Protein AF-A0A9J6DRC3-F1 (afdb_monomer_lite)

Radius of gyration: 36.83 Å; chains: 1; bounding box: 111×87×73 Å

Structure (mmCIF, N/CA/C/O backbone):
data_AF-A0A9J6DRC3-F1
#
_entry.id   AF-A0A9J6DRC3-F1
#
loop_
_atom_site.group_PDB
_atom_site.id
_atom_site.type_symbol
_atom_site.label_atom_id
_atom_site.label_alt_id
_atom_site.label_comp_id
_atom_site.label_asym_id
_atom_site.label_entity_id
_atom_site.label_seq_id
_atom_site.pdbx_PDB_ins_code
_atom_site.Cartn_x
_atom_site.Cartn_y
_atom_site.Cartn_z
_atom_site.occupancy
_atom_site.B_iso_or_equiv
_atom_site.auth_seq_id
_atom_site.auth_comp_id
_atom_site.auth_asym_id
_atom_site.auth_atom_id
_atom_site.pdbx_PDB_model_num
ATOM 1 N N . MET A 1 1 ? -12.972 3.815 -4.374 1.00 32.22 1 MET A N 1
ATOM 2 C CA . MET A 1 1 ? -11.839 3.751 -3.435 1.00 32.22 1 MET A CA 1
ATOM 3 C C . MET A 1 1 ? -10.866 4.876 -3.789 1.00 32.22 1 MET A C 1
ATOM 5 O O . MET A 1 1 ? -9.821 4.653 -4.382 1.00 32.22 1 MET A O 1
ATOM 9 N N . GLU A 1 2 ? -11.286 6.106 -3.485 1.00 28.36 2 GLU A N 1
ATOM 10 C CA . GLU A 1 2 ? -10.450 7.322 -3.415 1.00 28.36 2 GLU A CA 1
ATOM 11 C C . GLU A 1 2 ? -10.061 7.577 -1.934 1.00 28.36 2 GLU A C 1
ATOM 13 O O . GLU A 1 2 ? -9.779 8.694 -1.511 1.00 28.36 2 GLU A O 1
ATOM 18 N N . ASP A 1 3 ? -10.054 6.519 -1.112 1.00 40.91 3 ASP A N 1
ATOM 19 C CA . ASP A 1 3 ? -10.112 6.582 0.358 1.00 40.91 3 ASP A CA 1
ATOM 20 C C . ASP A 1 3 ? -8.769 6.841 1.061 1.00 40.91 3 ASP A C 1
ATOM 22 O O . ASP A 1 3 ? -8.687 6.819 2.288 1.00 40.91 3 ASP A O 1
ATOM 26 N N . TYR A 1 4 ? -7.703 7.165 0.326 1.00 40.09 4 TYR A N 1
ATOM 27 C CA . TYR A 1 4 ? -6.437 7.582 0.946 1.00 40.09 4 TYR A CA 1
ATOM 28 C C . TYR A 1 4 ? -6.527 8.984 1.577 1.00 40.09 4 TYR A C 1
ATOM 30 O O . TYR A 1 4 ? -5.782 9.291 2.510 1.00 40.09 4 TYR A O 1
ATOM 38 N N . GLY A 1 5 ? -7.472 9.824 1.130 1.00 38.41 5 GLY A N 1
ATOM 39 C CA . GLY A 1 5 ? -7.753 11.125 1.752 1.00 38.41 5 GLY A CA 1
ATOM 40 C C . GLY A 1 5 ? -8.412 11.009 3.132 1.00 38.41 5 GLY A C 1
ATOM 41 O O . GLY A 1 5 ? -8.177 11.842 4.004 1.00 38.41 5 GLY A O 1
ATOM 42 N N . LEU A 1 6 ? -9.171 9.937 3.357 1.00 42.66 6 LEU A N 1
ATOM 43 C CA . LEU A 1 6 ? -9.999 9.713 4.543 1.00 42.66 6 LEU A CA 1
ATOM 44 C C . LEU A 1 6 ? -9.154 9.417 5.788 1.00 42.66 6 LEU A C 1
ATOM 46 O O . LEU A 1 6 ? -9.340 10.014 6.846 1.00 42.66 6 LEU A O 1
ATOM 50 N N . LEU A 1 7 ? -8.145 8.563 5.624 1.00 42.47 7 LEU A N 1
ATOM 51 C CA . LEU A 1 7 ? -7.163 8.253 6.663 1.00 42.47 7 LEU A CA 1
ATOM 52 C C . LEU A 1 7 ? -6.177 9.394 6.910 1.00 42.47 7 LEU A C 1
ATOM 54 O O . LEU A 1 7 ? -5.812 9.647 8.054 1.00 42.47 7 LEU A O 1
ATOM 58 N N . SER A 1 8 ? -5.808 10.150 5.874 1.00 39.66 8 SER A N 1
ATOM 59 C CA . SER A 1 8 ? -5.044 11.386 6.067 1.00 39.66 8 SER A CA 1
ATOM 60 C C . SER A 1 8 ? -5.816 12.413 6.899 1.00 39.66 8 SER A C 1
ATOM 62 O O . SER A 1 8 ? -5.217 13.108 7.717 1.00 39.66 8 SER A O 1
ATOM 64 N N . LEU A 1 9 ? -7.134 12.513 6.702 1.00 41.97 9 LEU A N 1
ATOM 65 C CA . LEU A 1 9 ? -8.004 13.403 7.469 1.00 41.97 9 LEU A CA 1
ATOM 66 C C . LEU A 1 9 ? -8.149 12.927 8.926 1.00 41.97 9 LEU A C 1
ATOM 68 O O . LEU A 1 9 ? -8.035 13.738 9.845 1.00 41.97 9 LEU A O 1
ATOM 72 N N . LEU A 1 10 ? -8.323 11.613 9.133 1.00 43.09 10 LEU A N 1
ATOM 73 C CA . LEU A 1 10 ? -8.353 10.962 10.451 1.00 43.09 10 LEU A CA 1
ATOM 74 C C . LEU A 1 10 ? -7.071 11.235 11.250 1.00 43.09 10 LEU A C 1
ATOM 76 O O . LEU A 1 10 ? -7.134 11.701 12.387 1.00 43.09 10 LEU A O 1
ATOM 80 N N . LEU A 1 11 ? -5.905 11.013 10.635 1.00 42.47 11 LEU A N 1
ATOM 81 C CA . LEU A 1 11 ? -4.599 11.240 11.263 1.00 42.47 11 LEU A CA 1
ATOM 82 C C . LEU A 1 11 ? -4.333 12.737 11.499 1.00 42.47 11 LEU A C 1
ATOM 84 O O . LEU A 1 11 ? -3.750 13.105 12.517 1.00 42.47 11 LEU A O 1
ATOM 88 N N . SER A 1 12 ? -4.801 13.615 10.602 1.00 42.34 12 SER A N 1
ATOM 89 C CA . SER A 1 12 ? -4.674 15.070 10.757 1.00 42.34 12 SER A CA 1
ATOM 90 C C . SER A 1 12 ? -5.508 15.622 11.915 1.00 42.34 12 SER A C 1
ATOM 92 O O . SER A 1 12 ? -5.071 16.575 12.557 1.00 42.34 12 SER A O 1
ATOM 94 N N . ARG A 1 13 ? -6.700 15.071 12.178 1.00 43.16 13 ARG A N 1
ATOM 95 C CA . ARG A 1 13 ? -7.574 15.526 13.275 1.00 43.16 13 ARG A CA 1
ATOM 96 C C . ARG A 1 13 ? -7.204 14.928 14.637 1.00 43.16 13 ARG A C 1
ATOM 98 O O . ARG A 1 13 ? -7.572 15.506 15.654 1.00 43.16 13 ARG A O 1
ATOM 105 N N . ALA A 1 14 ? -6.459 13.821 14.665 1.00 42.16 14 ALA A N 1
ATOM 106 C CA . ALA A 1 14 ? -5.996 13.163 15.891 1.00 42.16 14 ALA A CA 1
ATOM 107 C C . ALA A 1 14 ? -4.676 13.732 16.463 1.00 42.16 14 ALA A C 1
ATOM 109 O O . ALA A 1 14 ? -4.244 13.327 17.540 1.00 42.16 14 ALA A O 1
ATOM 110 N N . SER A 1 15 ? -4.008 14.661 15.770 1.00 36.84 15 SER A N 1
ATOM 111 C CA . SER A 1 15 ? -2.703 15.180 16.198 1.00 36.84 15 SER A CA 1
ATOM 112 C C . SER A 1 15 ? -2.830 16.336 17.201 1.00 36.84 15 SER A C 1
ATOM 114 O O . SER A 1 15 ? -3.249 17.434 16.839 1.00 36.84 15 SER A O 1
ATOM 116 N N . CYS A 1 16 ? -2.376 16.130 18.443 1.00 35.88 16 CYS A N 1
ATOM 117 C CA . CYS A 1 16 ? -2.022 17.214 19.369 1.00 35.88 16 CYS A CA 1
ATOM 118 C C . CYS A 1 16 ? -0.518 17.535 19.298 1.00 35.88 16 CYS A C 1
ATOM 120 O O . CYS A 1 16 ? 0.312 16.639 19.155 1.00 35.88 16 CYS A O 1
ATOM 122 N N . GLU A 1 17 ? -0.192 18.827 19.408 1.00 44.94 17 GLU A N 1
ATOM 123 C CA . GLU A 1 17 ? 1.153 19.407 19.316 1.00 44.94 17 GLU A CA 1
ATOM 124 C C . GLU A 1 17 ? 2.189 18.682 20.190 1.00 44.94 17 GLU A C 1
ATOM 126 O O . GLU A 1 17 ? 2.075 18.600 21.413 1.00 44.94 17 GLU A O 1
ATOM 131 N N . GLY A 1 18 ? 3.248 18.183 19.554 1.00 32.38 18 GLY A N 1
ATOM 132 C CA . GLY A 1 18 ? 4.393 17.606 20.243 1.00 32.38 18 GLY A CA 1
ATOM 133 C C . GLY A 1 18 ? 5.417 17.043 19.267 1.00 32.38 18 GLY A C 1
ATOM 134 O O . GLY A 1 18 ? 5.083 16.342 18.321 1.00 32.38 18 GLY A O 1
ATOM 135 N N . SER A 1 19 ? 6.687 17.343 19.511 1.00 39.22 19 SER A N 1
ATOM 136 C CA . SER A 1 19 ? 7.871 16.996 18.715 1.00 39.22 19 SER A CA 1
ATOM 137 C C . SER A 1 19 ? 8.258 15.503 18.736 1.00 39.22 19 SER A C 1
ATOM 139 O O . SER A 1 19 ? 9.439 15.166 18.815 1.00 39.22 19 SER A O 1
ATOM 141 N N . GLN A 1 20 ? 7.287 14.589 18.663 1.00 39.44 20 GLN A N 1
ATOM 142 C CA . GLN A 1 20 ? 7.519 13.148 18.524 1.00 39.44 20 GLN A CA 1
ATOM 143 C C . GLN A 1 20 ? 6.659 12.574 17.395 1.00 39.44 20 GLN A C 1
ATOM 145 O O . GLN A 1 20 ? 5.460 12.807 17.342 1.00 39.44 20 GLN A O 1
ATOM 150 N N . GLN A 1 21 ? 7.287 11.791 16.513 1.00 54.34 21 GLN A N 1
ATOM 151 C CA . GLN A 1 21 ? 6.720 11.187 15.294 1.00 54.34 21 GLN A CA 1
ATOM 152 C C . GLN A 1 21 ? 5.592 10.154 15.524 1.00 54.34 21 GLN A C 1
ATOM 154 O O . GLN A 1 21 ? 5.174 9.501 14.572 1.00 54.34 21 GLN A O 1
ATOM 159 N N . TYR A 1 22 ? 5.100 9.992 16.756 1.00 54.31 22 TYR A N 1
ATOM 160 C CA . TYR A 1 22 ? 4.057 9.030 17.114 1.00 54.31 22 TYR A CA 1
ATOM 161 C C . TYR A 1 22 ? 2.815 9.765 17.608 1.00 54.31 22 TYR A C 1
ATOM 163 O O . TYR A 1 22 ? 2.914 10.651 18.459 1.00 54.31 22 TYR A O 1
ATOM 171 N N . ILE A 1 23 ? 1.647 9.371 17.098 1.00 64.62 23 ILE A N 1
ATOM 172 C CA . ILE A 1 23 ? 0.361 9.899 17.559 1.00 64.62 23 ILE A CA 1
ATOM 173 C C . ILE A 1 23 ? 0.183 9.483 19.019 1.00 64.62 23 ILE A C 1
ATOM 175 O O . ILE A 1 23 ? 0.231 8.299 19.356 1.00 64.62 23 ILE A O 1
ATOM 179 N N . ARG A 1 24 ? 0.037 10.471 19.902 1.00 71.56 24 ARG A N 1
ATOM 180 C CA . ARG A 1 24 ? -0.178 10.238 21.331 1.00 71.56 24 ARG A CA 1
ATOM 181 C C . ARG A 1 24 ? -1.648 9.956 21.599 1.00 71.56 24 ARG A C 1
ATOM 183 O O . ARG A 1 24 ? -2.509 10.533 20.945 1.00 71.56 24 ARG A O 1
ATOM 190 N N . ARG A 1 25 ? -1.897 9.125 22.613 1.00 77.56 25 ARG A N 1
ATOM 191 C CA . ARG A 1 25 ? -3.242 8.879 23.136 1.00 77.56 25 ARG A CA 1
ATOM 192 C C . ARG A 1 25 ? -3.882 10.191 23.580 1.00 77.56 25 ARG A C 1
ATOM 194 O O . ARG A 1 25 ? -3.234 10.997 24.255 1.00 77.56 25 ARG A O 1
ATOM 201 N N . ALA A 1 26 ? -5.141 10.375 23.220 1.00 78.44 26 ALA A N 1
ATOM 202 C CA . ALA A 1 26 ? -5.964 11.462 23.706 1.00 78.44 26 ALA A CA 1
ATOM 203 C C . ALA A 1 26 ? -6.391 11.226 25.163 1.00 78.44 26 ALA A C 1
ATOM 205 O O . ALA A 1 26 ? -6.478 10.095 25.648 1.00 78.44 26 ALA A O 1
ATOM 206 N N . ASP A 1 27 ? -6.655 12.328 25.860 1.00 81.38 27 ASP A N 1
ATOM 207 C CA . ASP A 1 27 ? -7.186 12.300 27.218 1.00 81.38 27 ASP A CA 1
ATOM 208 C C . ASP A 1 27 ? -8.624 11.752 27.241 1.00 81.38 27 ASP A C 1
ATOM 210 O O . ASP A 1 27 ? -9.445 12.099 26.389 1.00 81.38 27 ASP A O 1
ATOM 214 N N . SER A 1 28 ? -8.926 10.886 28.212 1.00 80.19 28 SER A N 1
ATOM 215 C CA . SER A 1 28 ? -10.197 10.153 28.251 1.00 80.19 28 SER A CA 1
ATOM 216 C C . SER A 1 28 ? -11.396 11.058 28.530 1.00 80.19 28 SER A C 1
ATOM 218 O O . SER A 1 28 ? -12.474 10.805 27.989 1.00 80.19 28 SER A O 1
ATOM 220 N N . ASP A 1 29 ? -11.226 12.098 29.347 1.00 80.12 29 ASP A N 1
ATOM 221 C CA . ASP A 1 29 ? -12.308 13.026 29.683 1.00 80.12 29 ASP A CA 1
ATOM 222 C C . ASP A 1 29 ? -12.607 13.923 28.481 1.00 80.12 29 ASP A C 1
ATOM 224 O O . ASP A 1 29 ? -13.757 14.071 28.068 1.00 80.12 29 ASP A O 1
ATOM 228 N N . ARG A 1 30 ? -11.558 14.398 27.805 1.00 82.00 30 ARG A N 1
ATOM 229 C CA . ARG A 1 30 ? -11.707 15.137 26.547 1.00 82.00 30 ARG A CA 1
ATOM 230 C C . ARG A 1 30 ? -12.338 14.295 25.433 1.00 82.00 30 ARG A C 1
ATOM 232 O O . ARG A 1 30 ? -13.146 14.810 24.661 1.00 82.00 30 ARG A O 1
ATOM 239 N N . LEU A 1 31 ? -11.999 13.007 25.331 1.00 81.12 31 LEU A N 1
ATOM 240 C CA . LEU A 1 31 ? -12.654 12.095 24.385 1.00 81.12 31 LEU A CA 1
ATOM 241 C C . LEU A 1 31 ? -14.144 11.947 24.691 1.00 81.12 31 LEU A C 1
ATOM 243 O O . LEU A 1 31 ? -14.938 11.867 23.756 1.00 81.12 31 LEU A O 1
ATOM 247 N N . ARG A 1 32 ? -14.527 11.925 25.973 1.00 84.81 32 ARG A N 1
ATOM 248 C CA . ARG A 1 32 ? -15.932 11.852 26.392 1.00 84.81 32 ARG A CA 1
ATOM 249 C C . ARG A 1 32 ? -16.700 13.093 25.964 1.00 84.81 32 ARG A C 1
ATOM 251 O O . ARG A 1 32 ? -17.743 12.956 25.338 1.00 84.81 32 ARG A O 1
ATOM 258 N N . GLU A 1 33 ? -16.154 14.279 26.221 1.00 84.56 33 GLU A N 1
ATOM 259 C CA . GLU A 1 33 ? -16.762 15.547 25.799 1.00 84.56 33 GLU A CA 1
ATOM 260 C C . GLU A 1 33 ? -16.974 15.605 24.282 1.00 84.56 33 GLU A C 1
ATOM 262 O O . GLU A 1 33 ? -18.029 16.020 23.798 1.00 84.56 33 GLU A O 1
ATOM 267 N N . VAL A 1 34 ? -15.970 15.166 23.515 1.00 87.44 34 VAL A N 1
ATOM 268 C CA . VAL A 1 34 ? -16.070 15.079 22.055 1.00 87.44 34 VAL A CA 1
ATOM 269 C C . VAL A 1 34 ? -17.128 14.060 21.653 1.00 87.44 34 VAL A C 1
ATOM 271 O O . VAL A 1 34 ? -17.921 14.347 20.763 1.00 87.44 34 VAL A O 1
ATOM 274 N N . PHE A 1 35 ? -17.169 12.898 22.302 1.00 87.31 35 PHE A N 1
ATOM 275 C CA . PHE A 1 35 ? -18.143 11.862 21.995 1.00 87.31 35 PHE A CA 1
ATOM 276 C C . PHE A 1 35 ? -19.580 12.349 22.228 1.00 87.31 35 PHE A C 1
ATOM 278 O O . PHE A 1 35 ? -20.412 12.292 21.324 1.00 87.31 35 PHE A O 1
ATOM 285 N N . ASP A 1 36 ? -19.855 12.916 23.400 1.00 90.12 36 ASP A N 1
ATOM 286 C CA . ASP A 1 36 ? -21.189 13.396 23.770 1.00 90.12 36 ASP A CA 1
ATOM 287 C C . ASP A 1 36 ? -21.670 14.553 22.880 1.00 90.12 36 ASP A C 1
ATOM 289 O O . ASP A 1 36 ? -22.872 14.746 22.712 1.00 90.12 36 ASP A O 1
ATOM 293 N N . LYS A 1 37 ? -20.753 15.297 22.248 1.00 90.88 37 LYS A N 1
ATOM 294 C CA . LYS A 1 37 ? -21.104 16.349 21.283 1.00 90.88 37 LYS A CA 1
ATOM 295 C C . LYS A 1 37 ? -21.749 15.806 20.002 1.00 90.88 37 LYS A C 1
ATOM 297 O O . LYS A 1 37 ? -22.569 16.509 19.412 1.00 90.88 37 LYS A O 1
ATOM 302 N N . TYR A 1 38 ? -21.349 14.621 19.538 1.00 90.06 38 TYR A N 1
ATOM 303 C CA . TYR A 1 38 ? -21.860 14.045 18.284 1.00 90.06 38 TYR A CA 1
ATOM 304 C C . TYR A 1 38 ? -22.815 12.868 18.506 1.00 90.06 38 TYR A C 1
ATOM 306 O O . TYR A 1 38 ? -23.551 12.523 17.588 1.00 90.06 38 TYR A O 1
ATOM 314 N N . ALA A 1 39 ? -22.842 12.262 19.694 1.00 93.12 39 ALA A N 1
ATOM 315 C CA . ALA A 1 39 ? -23.778 11.191 20.017 1.00 93.12 39 ALA A CA 1
ATOM 316 C C . ALA A 1 39 ? -25.231 11.693 19.970 1.00 93.12 39 ALA A C 1
ATOM 318 O O . ALA A 1 39 ? -25.645 12.513 20.788 1.00 93.12 39 ALA A O 1
ATOM 319 N N . SER A 1 40 ? -26.009 11.204 19.000 1.00 93.56 40 SER A N 1
ATOM 320 C CA . SER A 1 40 ? -27.401 11.631 18.799 1.00 93.56 40 SER A CA 1
ATOM 321 C C . SER A 1 40 ? -28.433 10.686 19.420 1.00 93.56 40 SER A C 1
ATOM 323 O O . SER A 1 40 ? -29.591 11.070 19.597 1.00 93.56 40 SER A O 1
ATOM 325 N N . VAL A 1 41 ? -28.036 9.454 19.752 1.00 94.31 41 VAL A N 1
ATOM 326 C CA . VAL A 1 41 ? -28.939 8.403 20.233 1.00 94.31 41 VAL A CA 1
ATOM 327 C C . VAL A 1 41 ? -28.695 8.151 21.711 1.00 94.31 41 VAL A C 1
ATOM 329 O O . VAL A 1 41 ? -27.558 8.007 22.146 1.00 94.31 41 VAL A O 1
ATOM 332 N N . GLN A 1 42 ? -29.773 8.032 22.485 1.00 92.62 42 GLN A N 1
ATOM 333 C CA . GLN A 1 42 ? -29.708 7.635 23.887 1.00 92.62 42 GLN A CA 1
ATOM 334 C C . GLN A 1 42 ? -30.463 6.320 24.086 1.00 92.62 42 GLN A C 1
ATOM 336 O O . GLN A 1 42 ? -31.631 6.204 23.713 1.00 92.62 42 GLN A O 1
ATOM 341 N N . LYS A 1 43 ? -29.794 5.327 24.673 1.00 90.25 43 LYS A N 1
ATOM 342 C CA . LYS A 1 43 ? -30.345 3.993 24.940 1.00 90.25 43 LYS A CA 1
ATOM 343 C C . LYS A 1 43 ? -29.885 3.537 26.321 1.00 90.25 43 LYS A C 1
ATOM 345 O O . LYS A 1 43 ? -28.717 3.684 26.661 1.00 90.25 43 LYS A O 1
ATOM 350 N N . ASP A 1 44 ? -30.816 3.062 27.144 1.00 86.25 44 ASP A N 1
ATOM 351 C CA . ASP A 1 44 ? -30.541 2.568 28.505 1.00 86.25 44 ASP A CA 1
ATOM 352 C C . ASP A 1 44 ? -29.732 3.548 29.385 1.00 86.25 44 ASP A C 1
ATOM 354 O O . ASP A 1 44 ? -28.887 3.160 30.189 1.00 86.25 44 ASP A O 1
ATOM 358 N N . GLY A 1 45 ? -29.975 4.854 29.216 1.00 85.50 45 GLY A N 1
ATOM 359 C CA . GLY A 1 45 ? -29.283 5.921 29.950 1.00 85.50 45 GLY A CA 1
ATOM 360 C C . GLY A 1 45 ? -27.869 6.246 29.454 1.00 85.50 45 GLY A C 1
ATOM 361 O O . GLY A 1 45 ? -27.233 7.134 30.015 1.00 85.50 45 GLY A O 1
ATOM 362 N N . SER A 1 46 ? -27.391 5.580 28.400 1.00 90.94 46 SER A N 1
ATOM 363 C CA . SER A 1 46 ? -26.086 5.822 27.778 1.00 90.94 46 SER A CA 1
ATOM 364 C C . SER A 1 46 ? -26.231 6.471 26.399 1.00 90.94 46 SER A C 1
ATOM 366 O O . SER A 1 46 ? -27.189 6.201 25.671 1.00 90.94 46 SER A O 1
ATOM 368 N N . ASN A 1 47 ? -25.278 7.335 26.047 1.00 93.12 47 ASN A N 1
ATOM 369 C CA . ASN A 1 47 ? -25.209 7.987 24.740 1.00 93.12 47 ASN A CA 1
ATOM 370 C C . ASN A 1 47 ? -24.484 7.090 23.728 1.00 93.12 47 ASN A C 1
ATOM 372 O O . ASN A 1 47 ? -23.483 6.450 24.056 1.00 93.12 47 ASN A O 1
ATOM 376 N N . TYR A 1 48 ? -24.973 7.095 22.494 1.00 95.56 48 TYR A N 1
ATOM 377 C CA . TYR A 1 48 ? -24.461 6.333 21.365 1.00 95.56 48 TYR A CA 1
ATOM 378 C C . TYR A 1 48 ? -24.382 7.216 20.121 1.00 95.56 48 TYR A C 1
ATOM 380 O O . TYR A 1 48 ? -25.230 8.083 19.888 1.00 95.56 48 TYR A O 1
ATOM 388 N N . MET A 1 49 ? -23.378 6.959 19.290 1.00 93.75 49 MET A N 1
ATOM 389 C CA . MET A 1 49 ? -23.286 7.525 17.949 1.00 93.75 49 MET A CA 1
ATOM 390 C C . MET A 1 49 ? -23.883 6.570 16.923 1.00 93.75 49 MET A C 1
ATOM 392 O O . MET A 1 49 ? -23.672 5.362 16.978 1.00 93.75 49 MET A O 1
ATOM 396 N N . THR A 1 50 ? -24.578 7.118 15.936 1.00 94.56 50 THR A N 1
ATOM 397 C CA . THR A 1 50 ? -24.889 6.391 14.704 1.00 94.56 50 THR A CA 1
ATOM 398 C C . THR A 1 50 ? -23.691 6.421 13.741 1.00 94.56 50 THR A C 1
ATOM 400 O O . THR A 1 50 ? -22.829 7.301 13.847 1.00 94.56 50 THR A O 1
ATOM 403 N N . PRO A 1 51 ? -23.649 5.545 12.718 1.00 91.38 51 PRO A N 1
ATOM 404 C CA . PRO A 1 51 ? -22.670 5.657 11.635 1.00 91.38 51 PRO A CA 1
ATOM 405 C C . PRO A 1 51 ? -22.652 7.039 10.962 1.00 91.38 51 PRO A C 1
ATOM 407 O O . PRO A 1 51 ? -21.595 7.517 10.559 1.00 91.38 51 PRO A O 1
ATOM 410 N N . ASN A 1 52 ? -23.805 7.714 10.868 1.00 91.88 52 ASN A N 1
ATOM 411 C CA . ASN A 1 52 ? -23.883 9.073 10.329 1.00 91.88 52 ASN A CA 1
ATOM 412 C C . ASN A 1 52 ? -23.235 10.101 11.265 1.00 91.88 52 ASN A C 1
ATOM 414 O O . ASN A 1 52 ? -22.489 10.959 10.788 1.00 91.88 52 ASN A O 1
ATOM 418 N N . ASP A 1 53 ? -23.482 10.003 12.572 1.00 91.12 53 ASP A N 1
ATOM 419 C CA . ASP A 1 53 ? -22.888 10.904 13.567 1.00 91.12 53 ASP A CA 1
ATOM 420 C C . ASP A 1 53 ? -21.366 10.837 13.519 1.00 91.12 53 ASP A C 1
ATOM 422 O O . ASP A 1 53 ? -20.688 11.863 13.513 1.00 91.12 53 ASP A O 1
ATOM 426 N N . PHE A 1 54 ? -20.828 9.623 13.405 1.00 87.12 54 PHE A N 1
ATOM 427 C CA . PHE A 1 54 ? -19.395 9.414 13.317 1.00 87.12 54 PHE A CA 1
ATOM 428 C C . PHE A 1 54 ? -18.824 9.844 11.954 1.00 87.12 54 PHE A C 1
ATOM 430 O O . PHE A 1 54 ? -17.976 10.732 11.878 1.00 87.12 54 PHE A O 1
ATOM 437 N N . VAL A 1 55 ? -19.290 9.257 10.850 1.00 82.12 55 VAL A N 1
ATOM 438 C CA . VAL A 1 55 ? -18.666 9.452 9.527 1.00 82.12 55 VAL A CA 1
ATOM 439 C C . VAL A 1 55 ? -18.931 10.849 8.968 1.00 82.12 55 VAL A C 1
ATOM 441 O O . VAL A 1 55 ? -18.039 11.469 8.393 1.00 82.12 55 VAL A O 1
ATOM 444 N N . ARG A 1 56 ? -20.149 11.368 9.121 1.00 84.94 56 ARG A N 1
ATOM 445 C CA . ARG A 1 56 ? -20.515 12.677 8.565 1.00 84.94 56 ARG A CA 1
ATOM 446 C C . ARG A 1 56 ? -20.331 13.783 9.591 1.00 84.94 56 ARG A C 1
ATOM 448 O O . ARG A 1 56 ? -19.742 14.805 9.269 1.00 84.94 56 ARG A O 1
ATOM 455 N N . GLY A 1 57 ? -20.785 13.568 10.825 1.00 82.75 57 GLY A N 1
ATOM 456 C CA . GLY A 1 57 ? -20.669 14.561 11.893 1.00 82.75 57 GLY A CA 1
ATOM 457 C C . GLY A 1 57 ? -19.228 14.750 12.370 1.00 82.75 57 GLY A C 1
ATOM 458 O O . GLY A 1 57 ? -18.671 15.841 12.259 1.00 82.75 57 GLY A O 1
ATOM 459 N N . PHE A 1 58 ? -18.611 13.687 12.885 1.00 80.94 58 PHE A N 1
ATOM 460 C CA . PHE A 1 58 ? -17.283 13.756 13.494 1.00 80.94 58 PHE A CA 1
ATOM 461 C C . PHE A 1 58 ? -16.151 13.811 12.455 1.00 80.94 58 PHE A C 1
ATOM 463 O O . PHE A 1 58 ? -15.257 14.657 12.563 1.00 80.94 58 PHE A O 1
ATOM 470 N N . LEU A 1 59 ? -16.183 12.959 11.424 1.00 77.62 59 LEU A N 1
ATOM 471 C CA . LEU A 1 59 ? -15.137 12.943 10.393 1.00 77.62 59 LEU A CA 1
ATOM 472 C C . LEU A 1 59 ? -15.326 14.010 9.309 1.00 77.62 59 LEU A C 1
ATOM 474 O O . LEU A 1 59 ? -14.338 14.404 8.694 1.00 77.62 59 LEU A O 1
ATOM 478 N N . GLY A 1 60 ? -16.540 14.532 9.109 1.00 77.06 60 GLY A N 1
ATOM 479 C CA . GLY A 1 60 ? -16.811 15.511 8.048 1.00 77.06 60 GLY A CA 1
ATOM 480 C C . GLY A 1 60 ? -16.716 14.910 6.644 1.00 77.06 60 GLY A C 1
ATOM 481 O O . GLY A 1 60 ? -16.262 15.560 5.708 1.00 77.06 60 GLY A O 1
ATOM 482 N N . LEU A 1 61 ? -17.063 13.631 6.489 1.00 73.62 61 LEU A N 1
ATOM 483 C CA . LEU A 1 61 ? -17.048 12.948 5.198 1.00 73.62 61 LEU A CA 1
ATOM 484 C C . LEU A 1 61 ? -18.454 12.942 4.607 1.00 73.62 61 LEU A C 1
ATOM 486 O O . LEU A 1 61 ? -19.442 12.924 5.337 1.00 73.62 61 LEU A O 1
ATOM 490 N N . TYR A 1 62 ? -18.563 12.910 3.278 1.00 75.44 62 TYR A N 1
ATOM 491 C CA . TYR A 1 62 ? -19.860 12.862 2.594 1.00 75.44 62 TYR A CA 1
ATOM 492 C C . TYR A 1 62 ? -20.821 14.001 3.019 1.00 75.44 62 TYR A C 1
ATOM 494 O O . TYR A 1 62 ? -22.009 13.783 3.270 1.00 75.44 62 TYR A O 1
ATOM 502 N N . GLU A 1 63 ? -20.313 15.235 3.112 1.00 74.62 63 GLU A N 1
ATOM 503 C CA . GLU A 1 63 ? -21.089 16.418 3.536 1.00 74.62 63 GLU A CA 1
ATOM 504 C C . GLU A 1 63 ? -22.191 16.815 2.532 1.00 74.62 63 GLU A C 1
ATOM 506 O O . GLU A 1 63 ? -23.143 17.509 2.885 1.00 74.62 63 GLU A O 1
ATOM 511 N N . GLY A 1 64 ? -22.104 16.333 1.287 1.00 76.19 64 GLY A N 1
ATOM 512 C CA . GLY A 1 64 ? -23.096 16.586 0.246 1.00 76.19 64 GLY A CA 1
ATOM 513 C C . GLY A 1 64 ? -24.489 15.995 0.544 1.00 76.19 64 GLY A C 1
ATOM 514 O O . GLY A 1 64 ? -24.620 15.034 1.306 1.00 76.19 64 GLY A O 1
ATOM 515 N N . PRO A 1 65 ? -25.553 16.535 -0.085 1.00 73.31 65 PRO A N 1
ATOM 516 C CA . PRO A 1 65 ? -26.932 16.079 0.120 1.00 73.31 65 PRO A CA 1
ATOM 517 C C . PRO A 1 65 ? -27.219 14.699 -0.491 1.00 73.31 65 PRO A C 1
ATOM 519 O O . PRO A 1 65 ? -28.139 14.017 -0.048 1.00 73.31 65 PRO A O 1
ATOM 522 N N . GLN A 1 66 ? -26.439 14.277 -1.490 1.00 76.50 66 GLN A N 1
ATOM 523 C CA . GLN A 1 66 ? -26.467 12.919 -2.027 1.00 76.50 66 GLN A CA 1
ATOM 524 C C . GLN A 1 66 ? -25.172 12.208 -1.656 1.00 76.50 66 GLN A C 1
ATOM 526 O O . GLN A 1 66 ? -24.087 12.636 -2.048 1.00 76.50 66 GLN A O 1
ATOM 531 N N . TYR A 1 67 ? -25.294 11.123 -0.901 1.00 78.31 67 TYR A N 1
ATOM 532 C CA . TYR A 1 67 ? -24.165 10.309 -0.482 1.00 78.31 67 TYR A CA 1
ATOM 533 C C . TYR A 1 67 ? -24.538 8.830 -0.460 1.00 78.31 67 TYR A C 1
ATOM 535 O O . TYR A 1 67 ? -25.711 8.458 -0.392 1.00 78.31 67 TYR A O 1
ATOM 543 N N . ASN A 1 68 ? -23.523 7.971 -0.523 1.00 81.56 68 ASN A N 1
ATOM 544 C CA . ASN A 1 68 ? -23.726 6.535 -0.463 1.00 81.56 68 ASN A CA 1
ATOM 545 C C . ASN A 1 68 ? -23.895 6.087 0.998 1.00 81.56 68 ASN A C 1
ATOM 547 O O . ASN A 1 68 ? -22.919 5.976 1.741 1.00 81.56 68 ASN A O 1
ATOM 551 N N . GLN A 1 69 ? -25.134 5.792 1.400 1.00 85.69 69 GLN A N 1
ATOM 552 C CA . GLN A 1 69 ? -25.443 5.315 2.752 1.00 85.69 69 GLN A CA 1
ATOM 553 C C . GLN A 1 69 ? -24.729 3.996 3.090 1.00 85.69 69 GLN A C 1
ATOM 555 O O . GLN A 1 69 ? -24.355 3.787 4.241 1.00 85.69 69 GLN A O 1
ATOM 560 N N . GLN A 1 70 ? -24.489 3.119 2.108 1.00 84.25 70 GLN A N 1
ATOM 561 C CA . GLN A 1 70 ? -23.759 1.870 2.347 1.00 84.25 70 GLN A CA 1
ATOM 562 C C . GLN A 1 70 ? -22.297 2.136 2.714 1.00 84.25 70 GLN A C 1
ATOM 564 O O . GLN A 1 70 ? -21.774 1.478 3.607 1.00 84.25 70 GLN A O 1
ATOM 569 N N . ALA A 1 71 ? -21.658 3.124 2.079 1.00 80.81 71 ALA A N 1
ATOM 570 C CA . ALA A 1 71 ? -20.286 3.513 2.403 1.00 80.81 71 ALA A CA 1
ATOM 571 C C . ALA A 1 71 ? -20.190 4.106 3.818 1.00 80.81 71 ALA A C 1
ATOM 573 O O . ALA A 1 71 ? -19.285 3.763 4.572 1.00 80.81 71 ALA A O 1
ATOM 574 N N . VAL A 1 72 ? -21.165 4.935 4.207 1.00 84.94 72 VAL A N 1
ATOM 575 C CA . VAL A 1 72 ? -21.253 5.477 5.572 1.00 84.94 72 VAL A CA 1
ATOM 576 C C . VAL A 1 72 ? -21.426 4.361 6.602 1.00 84.94 72 VAL A C 1
ATOM 578 O O . VAL A 1 72 ? -20.707 4.331 7.596 1.00 84.94 72 VAL A O 1
ATOM 581 N N . ASN A 1 73 ? -22.329 3.413 6.352 1.00 87.50 73 ASN A N 1
ATOM 582 C CA . ASN A 1 73 ? -22.549 2.295 7.268 1.00 87.50 73 ASN A CA 1
ATOM 583 C C . ASN A 1 73 ? -21.304 1.404 7.390 1.00 87.50 73 ASN A C 1
ATOM 585 O O . ASN A 1 73 ? -20.956 1.006 8.494 1.00 87.50 73 ASN A O 1
ATOM 589 N N . MET A 1 74 ? -20.613 1.140 6.279 1.00 83.00 74 MET A N 1
ATOM 590 C CA . MET A 1 74 ? -19.396 0.323 6.247 1.00 83.00 74 MET A CA 1
ATOM 591 C C . MET A 1 74 ? -18.220 0.978 6.986 1.00 83.00 74 MET A C 1
ATOM 593 O O . MET A 1 74 ? -17.442 0.296 7.643 1.00 83.00 74 MET A O 1
ATOM 597 N N . LEU A 1 75 ? -18.091 2.305 6.913 1.00 80.31 75 LEU A N 1
ATOM 598 C CA . LEU A 1 75 ? -17.087 3.037 7.688 1.00 80.31 75 LEU A CA 1
ATOM 599 C C . LEU A 1 75 ? -17.454 3.108 9.174 1.00 80.31 75 LEU A C 1
ATOM 601 O O . LEU A 1 75 ? -16.580 2.986 10.026 1.00 80.31 75 LEU A O 1
ATOM 605 N N . GLY A 1 76 ? -18.740 3.274 9.495 1.00 82.38 76 GLY A N 1
ATOM 606 C CA . GLY A 1 76 ? -19.217 3.222 10.877 1.00 82.38 76 GLY A CA 1
ATOM 607 C C . GLY A 1 76 ? -19.015 1.847 11.519 1.00 82.38 76 GLY A C 1
ATOM 608 O O . GLY A 1 76 ? -18.626 1.774 12.682 1.00 82.38 76 GLY A O 1
ATOM 609 N N . SER A 1 77 ? -19.181 0.763 10.752 1.00 83.50 77 SER A N 1
ATOM 610 C CA . SER A 1 77 ? -19.018 -0.610 11.252 1.00 83.50 77 SER A CA 1
ATOM 611 C C . SER A 1 77 ? -17.585 -0.990 11.629 1.00 83.50 77 SER A C 1
ATOM 613 O O . SER A 1 77 ? -17.382 -2.050 12.213 1.00 83.50 77 SER A O 1
ATOM 615 N N . ILE A 1 78 ? -16.594 -0.152 11.296 1.00 84.62 78 ILE A N 1
ATOM 616 C CA . ILE A 1 78 ? -15.205 -0.324 11.748 1.00 84.62 78 ILE A CA 1
ATOM 617 C C . ILE A 1 78 ? -15.122 -0.134 13.270 1.00 84.62 78 ILE A C 1
ATOM 619 O O . ILE A 1 78 ? -14.368 -0.833 13.942 1.00 84.62 78 ILE A O 1
ATOM 623 N N . LEU A 1 79 ? -15.899 0.813 13.807 1.00 86.38 79 LEU A N 1
ATOM 624 C CA . LEU A 1 79 ? -15.924 1.128 15.235 1.00 86.38 79 LEU A CA 1
ATOM 625 C C . LEU A 1 79 ? -16.925 0.259 15.989 1.00 86.38 79 LEU A C 1
ATOM 627 O O . LEU A 1 79 ? -16.660 -0.103 17.130 1.00 86.38 79 LEU A O 1
ATOM 631 N N . ASP A 1 80 ? -18.056 -0.058 15.359 1.00 89.50 80 ASP A N 1
ATOM 632 C CA . ASP A 1 80 ? -19.073 -0.943 15.926 1.00 89.50 80 ASP A CA 1
ATOM 633 C C . ASP A 1 80 ? -18.560 -2.394 15.936 1.00 89.50 80 ASP A C 1
ATOM 635 O O . ASP A 1 80 ? -18.704 -3.164 14.979 1.00 89.50 80 ASP A O 1
ATOM 639 N N . THR A 1 81 ? -17.889 -2.742 17.030 1.00 85.81 81 THR A N 1
ATOM 640 C CA . THR A 1 81 ? -17.375 -4.091 17.294 1.00 85.81 81 THR A CA 1
ATOM 641 C C . THR A 1 81 ? -18.443 -4.996 17.886 1.00 85.81 81 THR A C 1
ATOM 643 O O . THR A 1 81 ? -18.382 -6.207 17.695 1.00 85.81 81 THR A O 1
ATOM 646 N N . SER A 1 82 ? -19.423 -4.417 18.582 1.00 88.31 82 SER A N 1
ATOM 647 C CA . SER A 1 82 ? -20.546 -5.145 19.170 1.00 88.31 82 SER A CA 1
ATOM 648 C C . SER A 1 82 ? -21.588 -5.585 18.134 1.00 88.31 82 SER A C 1
ATOM 650 O O . SER A 1 82 ? -22.384 -6.486 18.409 1.00 88.31 82 SER A O 1
ATOM 652 N N . LYS A 1 83 ? -21.537 -4.996 16.932 1.00 88.12 83 LYS A N 1
ATOM 653 C CA . LYS A 1 83 ? -22.438 -5.215 15.794 1.00 88.12 83 LYS A CA 1
ATOM 654 C C . LYS A 1 83 ? -23.896 -4.894 16.129 1.00 88.12 83 LYS A C 1
ATOM 656 O O . LYS A 1 83 ? -24.813 -5.501 15.572 1.00 88.12 83 LYS A O 1
ATOM 661 N N . ASP A 1 84 ? -24.121 -3.939 17.031 1.00 88.62 84 ASP A N 1
ATOM 662 C CA . ASP A 1 84 ? -25.461 -3.496 17.428 1.00 88.62 84 ASP A CA 1
ATOM 663 C C . ASP A 1 84 ? -25.997 -2.331 16.569 1.00 88.62 84 ASP A C 1
ATOM 665 O O . ASP A 1 84 ? -27.148 -1.905 16.730 1.00 88.62 84 ASP A O 1
ATOM 669 N N . GLY A 1 85 ? -25.196 -1.867 15.602 1.00 89.12 85 GLY A N 1
ATOM 670 C CA . GLY A 1 85 ? -25.504 -0.778 14.679 1.00 89.12 85 GLY A CA 1
ATOM 671 C C . GLY A 1 85 ? -25.251 0.613 15.261 1.00 89.12 85 GLY A C 1
ATOM 672 O O . GLY A 1 85 ? -25.533 1.613 14.590 1.00 89.12 85 GLY A O 1
ATOM 673 N N . LEU A 1 86 ? -24.744 0.689 16.490 1.00 93.12 86 LEU A N 1
ATOM 674 C CA . LEU A 1 86 ? -24.418 1.908 17.207 1.00 93.12 86 LEU A CA 1
ATOM 675 C C . LEU A 1 86 ? -22.947 1.876 17.635 1.00 93.12 86 LEU A C 1
ATOM 677 O O . LEU A 1 86 ? -22.294 0.845 17.666 1.00 93.12 86 LEU A O 1
ATOM 681 N N . ILE A 1 87 ? -22.398 3.049 17.931 1.00 93.00 87 ILE A N 1
ATOM 682 C CA . ILE A 1 87 ? -21.024 3.192 18.406 1.00 93.00 87 ILE A CA 1
ATOM 683 C C . ILE A 1 87 ? -21.096 3.722 19.830 1.00 93.00 87 ILE A C 1
ATOM 685 O O . ILE A 1 87 ? -21.507 4.863 20.075 1.00 93.00 87 ILE A O 1
ATOM 689 N N . SER A 1 88 ? -20.712 2.877 20.777 1.00 94.69 88 SER A N 1
ATOM 690 C CA . SER A 1 88 ? -20.582 3.243 22.182 1.00 94.69 88 SER A CA 1
ATOM 691 C C . SER A 1 88 ? -19.321 4.078 22.428 1.00 94.69 88 SER A C 1
ATOM 693 O O . SER A 1 88 ? -18.376 4.095 21.635 1.00 94.69 88 SER A O 1
ATOM 695 N N . PHE A 1 89 ? -19.249 4.744 23.582 1.00 92.19 89 PHE A N 1
ATOM 696 C CA . PHE A 1 89 ? -18.019 5.445 23.958 1.00 92.19 89 PHE A CA 1
ATOM 697 C C . PHE A 1 89 ? -16.818 4.500 24.099 1.00 92.19 89 PHE A C 1
ATOM 699 O O . PHE A 1 89 ? -15.700 4.880 23.763 1.00 92.19 89 PHE A O 1
ATOM 706 N N . MET A 1 90 ? -17.036 3.280 24.603 1.00 91.25 90 MET A N 1
ATOM 707 C CA . MET A 1 90 ? -15.959 2.297 24.752 1.00 91.25 90 MET A CA 1
ATOM 708 C C . MET A 1 90 ? -15.362 1.933 23.393 1.00 91.25 90 MET A C 1
ATOM 710 O O . MET A 1 90 ? -14.143 1.880 23.260 1.00 91.25 90 MET A O 1
ATOM 714 N N . GLU A 1 91 ? -16.207 1.759 22.381 1.00 91.56 91 GLU A N 1
ATOM 715 C CA . GLU A 1 91 ? -15.797 1.504 20.999 1.00 91.56 91 GLU A CA 1
ATOM 716 C C . GLU A 1 91 ? -15.082 2.699 20.376 1.00 91.56 91 GLU A C 1
ATOM 718 O O . GLU A 1 91 ? -14.014 2.546 19.785 1.00 91.56 91 GLU A O 1
ATOM 723 N N . PHE A 1 92 ? -15.608 3.907 20.581 1.00 87.50 92 PHE A N 1
ATOM 724 C CA . PHE A 1 92 ? -14.966 5.137 20.127 1.00 87.50 92 PHE A CA 1
ATOM 725 C C . PHE A 1 92 ? -13.563 5.316 20.735 1.00 87.50 92 PHE A C 1
ATOM 727 O O . PHE A 1 92 ? -12.598 5.607 20.025 1.00 87.50 92 PHE A O 1
ATOM 734 N N . GLN A 1 93 ? -13.423 5.078 22.041 1.00 86.81 93 GLN A N 1
ATOM 735 C CA . GLN A 1 93 ? -12.141 5.139 22.741 1.00 86.81 93 GLN A CA 1
ATOM 736 C C . GLN A 1 93 ? -11.191 4.004 22.323 1.00 86.81 93 GLN A C 1
ATOM 738 O O . GLN A 1 93 ? -9.980 4.217 22.221 1.00 86.81 93 GLN A O 1
ATOM 743 N N . ALA A 1 94 ? -11.711 2.799 22.076 1.00 87.06 94 ALA A N 1
ATOM 744 C CA . ALA A 1 94 ? -10.920 1.677 21.582 1.00 87.06 94 ALA A CA 1
ATOM 745 C C . ALA A 1 94 ? -10.364 1.967 20.182 1.00 87.06 94 ALA A C 1
ATOM 747 O O . ALA A 1 94 ? -9.179 1.738 19.935 1.00 87.06 94 ALA A O 1
ATOM 748 N N . PHE A 1 95 ? -11.186 2.533 19.295 1.00 85.19 95 PHE A N 1
ATOM 749 C CA . PHE A 1 95 ? -10.780 2.917 17.948 1.00 85.19 95 PHE A CA 1
ATOM 750 C C . PHE A 1 95 ? -9.730 4.033 17.944 1.00 85.19 95 PHE A C 1
ATOM 752 O O . PHE A 1 95 ? -8.755 3.949 17.202 1.00 85.19 95 PHE A O 1
ATOM 759 N N . GLU A 1 96 ? -9.850 5.033 18.821 1.00 84.75 96 GLU A N 1
ATOM 760 C CA . GLU A 1 96 ? -8.782 6.023 19.024 1.00 84.75 96 GLU A CA 1
ATOM 761 C C . GLU A 1 96 ? -7.456 5.347 19.402 1.00 84.75 96 GLU A C 1
ATOM 763 O O . GLU A 1 96 ? -6.411 5.654 18.828 1.00 84.75 96 GLU A O 1
ATOM 768 N N . GLY A 1 97 ? -7.509 4.348 20.286 1.00 80.94 97 GLY A N 1
ATOM 769 C CA . GLY A 1 97 ? -6.343 3.543 20.635 1.00 80.94 97 GLY A CA 1
ATOM 770 C C . GLY A 1 97 ? -5.743 2.789 19.443 1.00 80.94 97 GLY A C 1
ATOM 771 O O . GLY A 1 97 ? -4.519 2.683 19.356 1.00 80.94 97 GLY A O 1
ATOM 772 N N . VAL A 1 98 ? -6.577 2.302 18.515 1.00 81.56 98 VAL A N 1
ATOM 773 C CA . VAL A 1 98 ? -6.133 1.682 17.253 1.00 81.56 98 VAL A CA 1
ATOM 774 C C . VAL A 1 98 ? -5.434 2.706 16.358 1.00 81.56 98 VAL A C 1
ATOM 776 O O . VAL A 1 98 ? -4.371 2.402 15.824 1.00 81.56 98 VAL A O 1
ATOM 779 N N . LEU A 1 99 ? -5.964 3.926 16.233 1.00 77.94 99 LEU A N 1
ATOM 780 C CA . LEU A 1 99 ? -5.375 4.982 15.397 1.00 77.94 99 LEU A CA 1
ATOM 781 C C . LEU A 1 99 ? -3.979 5.430 15.860 1.00 77.94 99 LEU A C 1
ATOM 783 O O . LEU A 1 99 ? -3.188 5.901 15.044 1.00 77.94 99 LEU A O 1
ATOM 787 N N . CYS A 1 100 ? -3.649 5.266 17.142 1.00 78.44 100 CYS A N 1
ATOM 788 C CA . CYS A 1 100 ? -2.315 5.570 17.665 1.00 78.44 100 CYS A CA 1
ATOM 789 C C . CYS A 1 100 ? -1.261 4.493 17.358 1.00 78.44 100 CYS A C 1
ATOM 791 O O . CYS A 1 100 ? -0.078 4.691 17.648 1.00 78.44 100 CYS A O 1
ATOM 793 N N . GLN A 1 101 ? -1.659 3.342 16.812 1.00 81.38 101 GLN A N 1
ATOM 794 C CA . GLN A 1 101 ? -0.744 2.243 16.512 1.00 81.38 101 GLN A CA 1
ATOM 795 C C . GLN A 1 101 ? -0.079 2.424 15.137 1.00 81.38 101 GLN A C 1
ATOM 797 O O . GLN A 1 101 ? -0.689 2.965 14.215 1.00 81.38 101 GLN A O 1
ATOM 802 N N . PRO A 1 102 ? 1.176 1.965 14.959 1.00 77.38 102 PRO A N 1
ATOM 803 C CA . PRO A 1 102 ? 1.909 2.150 13.703 1.00 77.38 102 PRO A CA 1
ATOM 804 C C . PRO A 1 102 ? 1.270 1.413 12.514 1.00 77.38 102 PRO A C 1
ATOM 806 O O . PRO A 1 102 ? 1.474 1.803 11.368 1.00 77.38 102 PRO A O 1
ATOM 809 N N . ASP A 1 103 ? 0.488 0.367 12.781 1.00 79.75 103 ASP A N 1
ATOM 810 C CA . ASP A 1 103 ? -0.230 -0.461 11.812 1.00 79.75 103 ASP A CA 1
ATOM 811 C C . ASP A 1 103 ? -1.746 -0.174 11.779 1.00 79.75 103 ASP A C 1
ATOM 813 O O . ASP A 1 103 ? -2.517 -0.986 11.268 1.00 79.75 103 ASP A O 1
ATOM 817 N N . ALA A 1 104 ? -2.180 0.998 12.268 1.00 79.88 104 ALA A N 1
ATOM 818 C CA . ALA A 1 104 ? -3.588 1.413 12.332 1.00 79.88 104 ALA A CA 1
ATOM 819 C C . ALA A 1 104 ? -4.364 1.198 11.020 1.00 79.88 104 ALA A C 1
ATOM 821 O O . ALA A 1 104 ? -5.528 0.805 11.045 1.00 79.88 104 ALA A O 1
ATOM 822 N N . LEU A 1 105 ? -3.708 1.410 9.871 1.00 78.81 105 LEU A N 1
ATOM 823 C CA . LEU A 1 105 ? -4.283 1.189 8.541 1.00 78.81 105 LEU A CA 1
ATOM 824 C C . LEU A 1 105 ? -4.752 -0.257 8.340 1.00 78.81 105 LEU A C 1
ATOM 826 O O . LEU A 1 105 ? -5.876 -0.487 7.898 1.00 78.81 105 LEU A O 1
ATOM 830 N N . TYR A 1 106 ? -3.906 -1.227 8.691 1.00 83.06 106 TYR A N 1
ATOM 831 C CA . TYR A 1 106 ? -4.228 -2.644 8.552 1.00 83.06 106 TYR A CA 1
ATOM 832 C C . TYR A 1 106 ? -5.283 -3.078 9.562 1.00 83.06 106 TYR A C 1
ATOM 834 O O . TYR A 1 106 ? -6.131 -3.899 9.231 1.00 83.06 106 TYR A O 1
ATOM 842 N N . LYS A 1 107 ? -5.280 -2.509 10.772 1.00 85.31 107 LYS A N 1
ATOM 843 C CA . LYS A 1 107 ? -6.293 -2.816 11.792 1.00 85.31 107 LYS A CA 1
ATOM 844 C C . LYS A 1 107 ? -7.674 -2.296 11.425 1.00 85.31 107 LYS A C 1
ATOM 846 O O . LYS A 1 107 ? -8.641 -3.039 11.547 1.00 85.31 107 LYS A O 1
ATOM 851 N N . ALA A 1 108 ? -7.757 -1.067 10.921 1.00 83.31 108 ALA A N 1
ATOM 852 C CA . ALA A 1 108 ? -9.009 -0.514 10.420 1.00 83.31 108 ALA A CA 1
ATOM 853 C C . ALA A 1 108 ? -9.536 -1.325 9.224 1.00 83.31 108 ALA A C 1
ATOM 855 O O . ALA A 1 108 ? -10.722 -1.641 9.170 1.00 83.31 108 ALA A O 1
ATOM 856 N N . ALA A 1 109 ? -8.651 -1.725 8.300 1.00 85.12 109 ALA A N 1
ATOM 857 C CA . ALA A 1 109 ? -9.018 -2.617 7.203 1.00 85.12 109 ALA A CA 1
ATOM 858 C C . ALA A 1 109 ? -9.498 -3.982 7.719 1.00 85.12 109 ALA A C 1
ATOM 860 O O . ALA A 1 109 ? -10.532 -4.465 7.283 1.00 85.12 109 ALA A O 1
ATOM 861 N N . PHE A 1 110 ? -8.814 -4.584 8.691 1.00 88.25 110 PHE A N 1
ATOM 862 C CA . PHE A 1 110 ? -9.236 -5.855 9.279 1.00 88.25 110 PHE A CA 1
ATOM 863 C C . PHE A 1 110 ? -10.636 -5.763 9.897 1.00 88.25 110 PHE A C 1
ATOM 865 O O . PHE A 1 110 ? -11.486 -6.588 9.595 1.00 88.25 110 PHE A O 1
ATOM 872 N N . GLN A 1 111 ? -10.909 -4.720 10.684 1.00 87.31 111 GLN A N 1
ATOM 873 C CA . GLN A 1 111 ? -12.228 -4.480 11.287 1.00 87.31 111 GLN A CA 1
ATOM 874 C C . GLN A 1 111 ? -13.335 -4.234 10.250 1.00 87.31 111 GLN A C 1
ATOM 876 O O . GLN A 1 111 ? -14.494 -4.557 10.492 1.00 87.31 111 GLN A O 1
ATOM 881 N N . MET A 1 112 ? -12.991 -3.675 9.088 1.00 85.75 112 MET A N 1
ATOM 882 C CA . MET A 1 112 ? -13.920 -3.508 7.967 1.00 85.75 112 MET A CA 1
ATOM 883 C C . MET A 1 112 ? -14.291 -4.851 7.316 1.00 85.75 112 MET A C 1
ATOM 885 O O . MET A 1 112 ? -15.404 -4.995 6.813 1.00 85.75 112 MET A O 1
ATOM 889 N N . PHE A 1 113 ? -13.363 -5.812 7.311 1.00 89.44 113 PHE A N 1
ATOM 890 C CA . PHE A 1 113 ? -13.565 -7.149 6.750 1.00 89.44 113 PHE A CA 1
ATOM 891 C C . PHE A 1 113 ? -14.162 -8.142 7.755 1.00 89.44 113 PHE A C 1
ATOM 893 O O . PHE A 1 113 ? -14.918 -9.016 7.351 1.00 89.44 113 PHE A O 1
ATOM 900 N N . ASP A 1 114 ? -13.878 -7.989 9.047 1.00 91.44 114 ASP A N 1
ATOM 901 C CA . ASP A 1 114 ? -14.484 -8.759 10.137 1.00 91.44 114 ASP A CA 1
ATOM 902 C C . ASP A 1 114 ? -15.908 -8.246 10.424 1.00 91.44 114 ASP A C 1
ATOM 904 O O . ASP A 1 114 ? -16.177 -7.446 11.334 1.00 91.44 114 ASP A O 1
ATOM 908 N N . THR A 1 115 ? -16.844 -8.654 9.567 1.00 86.81 115 THR A N 1
ATOM 909 C CA . THR A 1 115 ? -18.225 -8.163 9.605 1.00 86.81 115 THR A CA 1
ATOM 910 C C . THR A 1 115 ? -18.998 -8.686 10.808 1.00 86.81 115 THR A C 1
ATOM 912 O O . THR A 1 115 ? -19.906 -8.000 11.278 1.00 86.81 115 THR A O 1
ATOM 915 N N . ASN A 1 116 ? -18.624 -9.856 11.331 1.00 86.88 116 ASN A N 1
ATOM 916 C CA . ASN A 1 116 ? -19.259 -10.480 12.490 1.00 86.88 116 ASN A CA 1
ATOM 917 C C . ASN A 1 116 ? -18.558 -10.169 13.828 1.00 86.88 116 ASN A C 1
ATOM 919 O O . ASN A 1 116 ? -19.119 -10.480 14.878 1.00 86.88 116 ASN A O 1
ATOM 923 N N . GLY A 1 117 ? -17.380 -9.534 13.810 1.00 84.38 117 GLY A N 1
ATOM 924 C CA . GLY A 1 117 ? -16.625 -9.185 15.017 1.00 84.38 117 GLY A CA 1
ATOM 925 C C . GLY A 1 117 ? -15.980 -10.393 15.704 1.00 84.38 117 GLY A C 1
ATOM 926 O O . GLY A 1 117 ? -15.714 -10.352 16.906 1.00 84.38 117 GLY A O 1
ATOM 927 N N . SER A 1 118 ? -15.760 -11.489 14.975 1.00 87.94 118 SER A N 1
ATOM 928 C CA . SER A 1 118 ? -15.207 -12.733 15.521 1.00 87.94 118 SER A CA 1
ATOM 929 C C . SER A 1 118 ? -13.716 -12.638 15.849 1.00 87.94 118 SER A C 1
ATOM 931 O O . SER A 1 118 ? -13.182 -13.508 16.540 1.00 87.94 118 SER A O 1
ATOM 933 N N . GLY A 1 119 ? -13.025 -11.606 15.354 1.00 88.12 119 GLY A N 1
ATOM 934 C CA . GLY A 1 119 ? -11.571 -11.504 15.401 1.00 88.12 119 GLY A CA 1
ATOM 935 C C . GLY A 1 119 ? -10.874 -12.369 14.346 1.00 88.12 119 GLY A C 1
ATOM 936 O O . GLY A 1 119 ? -9.661 -12.582 14.431 1.00 88.12 119 GLY A O 1
ATOM 937 N N . SER A 1 120 ? -11.617 -12.866 13.355 1.00 93.25 120 SER A N 1
ATOM 938 C CA . SER A 1 120 ? -11.117 -13.645 12.223 1.00 93.25 120 SER A CA 1
ATOM 939 C C . SER A 1 120 ? -11.947 -13.366 10.972 1.00 93.25 120 SER A C 1
ATOM 941 O O . SER A 1 120 ? -13.105 -12.987 11.080 1.00 93.25 120 SER A O 1
ATOM 943 N N . ILE A 1 121 ? -11.365 -13.552 9.789 1.00 95.00 121 ILE A N 1
ATOM 944 C CA . ILE A 1 121 ? -12.044 -13.289 8.516 1.00 95.00 121 ILE A CA 1
ATOM 945 C C . ILE A 1 121 ? -12.310 -14.607 7.797 1.00 95.00 121 ILE A C 1
ATOM 947 O O . ILE A 1 121 ? -11.394 -15.404 7.574 1.00 95.00 121 ILE A O 1
ATOM 951 N N . THR A 1 122 ? -13.565 -14.830 7.428 1.00 96.50 122 THR A N 1
ATOM 952 C CA . THR A 1 122 ? -13.993 -15.957 6.588 1.00 96.50 122 THR A CA 1
ATOM 953 C C . THR A 1 122 ? -13.839 -15.642 5.095 1.00 96.50 122 THR A C 1
ATOM 955 O O . THR A 1 122 ? -13.692 -14.483 4.698 1.00 96.50 122 THR A O 1
ATOM 958 N N . HIS A 1 123 ? -13.866 -16.676 4.245 1.00 96.19 123 HIS A N 1
ATOM 959 C CA . HIS A 1 123 ? -13.833 -16.504 2.785 1.00 96.19 123 HIS A CA 1
ATOM 960 C C . HIS A 1 123 ? -15.012 -15.654 2.293 1.00 96.19 123 HIS A C 1
ATOM 962 O O . HIS A 1 123 ? -14.797 -14.696 1.549 1.00 96.19 123 HIS A O 1
ATOM 968 N N . ASP A 1 124 ? -16.217 -15.942 2.794 1.00 95.56 124 ASP A N 1
ATOM 969 C CA . ASP A 1 124 ? -17.446 -15.225 2.443 1.00 95.56 124 ASP A CA 1
ATOM 970 C C . ASP A 1 124 ? -17.364 -13.736 2.809 1.00 95.56 124 ASP A C 1
ATOM 972 O O . ASP A 1 124 ? -17.706 -12.876 2.001 1.00 95.56 124 ASP A O 1
ATOM 976 N N . GLU A 1 125 ? -16.849 -13.408 3.999 1.00 94.44 125 GLU A N 1
ATOM 977 C CA . GLU A 1 125 ? -16.661 -12.016 4.424 1.00 94.44 125 GLU A CA 1
ATOM 978 C C . GLU A 1 125 ? -15.693 -11.260 3.516 1.00 94.44 125 GLU A C 1
ATOM 980 O O . GLU A 1 125 ? -15.964 -10.128 3.101 1.00 94.44 125 GLU A O 1
ATOM 985 N N . PHE A 1 126 ? -14.571 -11.895 3.172 1.00 93.56 126 PHE A N 1
ATOM 986 C CA . PHE A 1 126 ? -13.600 -11.310 2.260 1.00 93.56 126 PHE A CA 1
ATOM 987 C C . PHE A 1 126 ? -14.201 -11.087 0.868 1.00 93.56 126 PHE A C 1
ATOM 989 O O . PHE A 1 126 ? -14.098 -9.989 0.315 1.00 93.56 126 PHE A O 1
ATOM 996 N N . GLU A 1 127 ? -14.873 -12.097 0.314 1.00 94.50 127 GLU A N 1
ATOM 997 C CA . GLU A 1 127 ? -15.529 -12.021 -0.989 1.00 94.50 127 GLU A CA 1
ATOM 998 C C . GLU A 1 127 ? -16.607 -10.927 -1.024 1.00 94.50 127 GLU A C 1
ATOM 1000 O O . GLU A 1 127 ? -16.637 -10.113 -1.955 1.00 94.50 127 GLU A O 1
ATOM 1005 N N . ASP A 1 128 ? -17.445 -10.843 0.006 1.00 92.06 128 ASP A N 1
ATOM 1006 C CA . ASP A 1 128 ? -18.526 -9.866 0.100 1.00 92.06 128 ASP A CA 1
ATOM 1007 C C . ASP A 1 128 ? -18.024 -8.424 0.151 1.00 92.06 128 ASP A C 1
ATOM 1009 O O . ASP A 1 128 ? -18.615 -7.536 -0.477 1.00 92.06 128 ASP A O 1
ATOM 1013 N N . ILE A 1 129 ? -16.942 -8.160 0.886 1.00 89.00 129 ILE A N 1
ATOM 1014 C CA . ILE A 1 129 ? -16.356 -6.819 0.954 1.00 89.00 129 ILE A CA 1
ATOM 1015 C C . ILE A 1 129 ? -15.679 -6.462 -0.366 1.00 89.00 129 ILE A C 1
ATOM 1017 O O . ILE A 1 129 ? -15.942 -5.382 -0.903 1.00 89.00 129 ILE A O 1
ATOM 1021 N N . ILE A 1 130 ? -14.886 -7.365 -0.950 1.00 88.94 130 ILE A N 1
ATOM 1022 C CA . ILE A 1 130 ? -14.220 -7.106 -2.232 1.00 88.94 130 ILE A CA 1
ATOM 1023 C C . ILE A 1 130 ? -15.240 -6.868 -3.352 1.00 88.94 130 ILE A C 1
ATOM 1025 O O . ILE A 1 130 ? -15.066 -5.927 -4.131 1.00 88.94 130 ILE A O 1
ATOM 1029 N N . LYS A 1 131 ? -16.343 -7.623 -3.411 1.00 90.44 131 LYS A N 1
ATOM 1030 C CA . LYS A 1 131 ? -17.419 -7.419 -4.402 1.00 90.44 131 LYS A CA 1
ATOM 1031 C C . LYS A 1 131 ? -18.086 -6.048 -4.318 1.00 90.44 131 LYS A C 1
ATOM 1033 O O . LYS A 1 131 ? -18.569 -5.546 -5.331 1.00 90.44 131 LYS A O 1
ATOM 1038 N N . LYS A 1 132 ? -18.109 -5.428 -3.134 1.00 85.00 132 LYS A N 1
ATOM 1039 C CA . LYS A 1 132 ? -18.648 -4.072 -2.928 1.00 85.00 132 LYS A CA 1
ATOM 1040 C C . LYS A 1 132 ? -17.679 -2.978 -3.386 1.00 85.00 132 LYS A C 1
ATOM 1042 O O . LYS A 1 132 ? -18.071 -1.816 -3.489 1.00 85.00 132 LYS A O 1
ATOM 1047 N N . THR A 1 133 ? -16.421 -3.314 -3.672 1.00 81.88 133 THR A N 1
ATOM 1048 C CA . THR A 1 133 ? -15.430 -2.338 -4.132 1.00 81.88 133 THR A CA 1
ATOM 1049 C C . THR A 1 133 ? -15.589 -2.011 -5.617 1.00 81.88 133 THR A C 1
ATOM 1051 O O . THR A 1 133 ? -15.947 -2.843 -6.450 1.00 81.88 133 THR A O 1
ATOM 1054 N N . THR A 1 134 ? -15.211 -0.786 -5.988 1.00 78.75 134 THR A N 1
ATOM 1055 C CA . THR A 1 134 ? -15.123 -0.366 -7.398 1.00 78.75 134 THR A CA 1
ATOM 1056 C C . THR A 1 134 ? -14.096 -1.173 -8.197 1.00 78.75 134 THR A C 1
ATOM 1058 O O . THR A 1 134 ? -14.155 -1.185 -9.422 1.00 78.75 134 THR A O 1
ATOM 1061 N N . LEU A 1 135 ? -13.146 -1.812 -7.505 1.00 76.94 135 LEU A N 1
ATOM 1062 C CA . LEU A 1 135 ? -12.096 -2.649 -8.078 1.00 76.94 135 LEU A CA 1
ATOM 1063 C C . LEU A 1 135 ? -12.711 -3.867 -8.786 1.00 76.94 135 LEU A C 1
ATOM 1065 O O . LEU A 1 135 ? -12.481 -4.074 -9.977 1.00 76.94 135 LEU A O 1
ATOM 1069 N N . TYR A 1 136 ? -13.568 -4.600 -8.067 1.00 81.69 136 TYR A N 1
ATOM 1070 C CA . TYR A 1 136 ? -14.275 -5.771 -8.584 1.00 81.69 136 TYR A CA 1
ATOM 1071 C C . TYR A 1 136 ? -15.233 -5.414 -9.727 1.00 81.69 136 TYR A C 1
ATOM 1073 O O . TYR A 1 136 ? -15.319 -6.134 -10.717 1.00 81.69 136 TYR A O 1
ATOM 1081 N N . GLY A 1 137 ? -15.919 -4.269 -9.620 1.00 81.88 137 GLY A N 1
ATOM 1082 C CA . GLY A 1 137 ? -16.861 -3.814 -10.645 1.00 81.88 137 GLY A CA 1
ATOM 1083 C C . GLY A 1 137 ? -16.222 -3.531 -12.011 1.00 81.88 137 GLY A C 1
ATOM 1084 O O . GLY A 1 137 ? -16.903 -3.647 -13.026 1.00 81.88 137 GLY A O 1
ATOM 1085 N N . LYS A 1 138 ? -14.930 -3.173 -12.054 1.00 86.00 138 LYS A N 1
ATOM 1086 C CA . LYS A 1 138 ? -14.203 -2.946 -13.313 1.00 86.00 138 LYS A CA 1
ATOM 1087 C C . LYS A 1 138 ? -13.633 -4.239 -13.890 1.00 86.00 138 LYS A C 1
ATOM 1089 O O . LYS A 1 138 ? -13.810 -4.500 -15.076 1.00 86.00 138 LYS A O 1
ATOM 1094 N N . ILE A 1 139 ? -12.932 -5.019 -13.066 1.00 89.25 139 ILE A N 1
ATOM 1095 C CA . ILE A 1 139 ? -12.335 -6.299 -13.463 1.00 89.25 139 ILE A CA 1
ATOM 1096 C C . ILE A 1 139 ? -12.635 -7.320 -12.360 1.00 89.25 139 ILE A C 1
ATOM 1098 O O . ILE A 1 139 ? -12.102 -7.179 -11.255 1.00 89.25 139 ILE A O 1
ATOM 1102 N N . PRO A 1 140 ? -13.458 -8.348 -12.628 1.00 91.56 140 PRO A N 1
ATOM 1103 C CA . PRO A 1 140 ? -13.845 -9.309 -11.608 1.00 91.56 140 PRO A CA 1
ATOM 1104 C C . PRO A 1 140 ? -12.652 -10.173 -11.192 1.00 91.56 140 PRO A C 1
ATOM 1106 O O . PRO A 1 140 ? -11.836 -10.581 -12.023 1.00 91.56 140 PRO A O 1
ATOM 1109 N N . PHE A 1 141 ? -12.584 -10.453 -9.893 1.00 93.88 141 PHE A N 1
ATOM 1110 C CA . PHE A 1 141 ? -11.628 -11.376 -9.286 1.00 93.88 141 PHE A CA 1
ATOM 1111 C C . PHE A 1 141 ? -12.221 -12.789 -9.209 1.00 93.88 141 PHE A C 1
ATOM 1113 O O . PHE A 1 141 ? -13.407 -12.949 -8.904 1.00 93.88 141 PHE A O 1
ATOM 1120 N N . ASP A 1 142 ? -11.407 -13.808 -9.477 1.00 95.25 142 ASP A N 1
ATOM 1121 C CA . ASP A 1 142 ? -11.788 -15.212 -9.354 1.00 95.25 142 ASP A CA 1
ATOM 1122 C C . ASP A 1 142 ? -11.544 -15.733 -7.930 1.00 95.25 142 ASP A C 1
ATOM 1124 O O . ASP A 1 142 ? -10.431 -16.114 -7.548 1.00 95.25 142 ASP A O 1
ATOM 1128 N N . PHE A 1 143 ? -12.624 -15.793 -7.149 1.00 94.50 143 PHE A N 1
ATOM 1129 C CA . PHE A 1 143 ? -12.615 -16.297 -5.774 1.00 94.50 143 PHE A CA 1
ATOM 1130 C C . PHE A 1 143 ? -12.484 -17.824 -5.659 1.00 94.50 143 PHE A C 1
ATOM 1132 O O . PHE A 1 143 ? -12.395 -18.338 -4.544 1.00 94.50 143 PHE A O 1
ATOM 1139 N N . LYS A 1 144 ? -12.458 -18.553 -6.784 1.00 93.75 144 LYS A N 1
ATOM 1140 C CA . LYS A 1 144 ? -12.233 -20.009 -6.838 1.00 93.75 144 LYS A CA 1
ATOM 1141 C C . LYS A 1 144 ? -10.807 -20.375 -7.258 1.00 93.75 144 LYS A C 1
ATOM 1143 O O . LYS A 1 144 ? -10.533 -21.534 -7.554 1.00 93.75 144 LYS A O 1
ATOM 1148 N N . SER A 1 145 ? -9.921 -19.387 -7.324 1.00 94.81 145 SER A N 1
ATOM 1149 C CA . SER A 1 145 ? -8.525 -19.567 -7.707 1.00 94.81 145 SER A CA 1
ATOM 1150 C C . SER A 1 145 ? -7.723 -20.365 -6.671 1.00 94.81 145 SER A C 1
ATOM 1152 O O . SER A 1 145 ? -8.040 -20.376 -5.477 1.00 94.81 145 SER A O 1
ATOM 1154 N N . ASP A 1 146 ? -6.617 -20.966 -7.124 1.00 95.69 146 ASP A N 1
ATOM 1155 C CA . ASP A 1 146 ? -5.646 -21.642 -6.250 1.00 95.69 146 ASP A CA 1
ATOM 1156 C C . ASP A 1 146 ? -5.134 -20.707 -5.141 1.00 95.69 146 ASP A C 1
ATOM 1158 O O . ASP A 1 146 ? -4.888 -21.147 -4.021 1.00 95.69 146 ASP A O 1
ATOM 1162 N N . PHE A 1 147 ? -5.039 -19.403 -5.423 1.00 95.88 147 PHE A N 1
ATOM 1163 C CA . PHE A 1 147 ? -4.718 -18.373 -4.436 1.00 95.88 147 PHE A CA 1
ATOM 1164 C C . PHE A 1 147 ? -5.683 -18.400 -3.241 1.00 95.88 147 PHE A C 1
ATOM 1166 O O . PHE A 1 147 ? -5.248 -18.509 -2.095 1.00 95.88 147 PHE A O 1
ATOM 1173 N N . MET A 1 148 ? -6.996 -18.381 -3.492 1.00 96.00 148 MET A N 1
ATOM 1174 C CA . MET A 1 148 ? -7.992 -18.436 -2.416 1.00 96.00 148 MET A CA 1
ATOM 1175 C C . MET A 1 148 ? -7.947 -19.770 -1.675 1.00 96.00 148 MET A C 1
ATOM 1177 O O . MET A 1 148 ? -8.042 -19.790 -0.450 1.00 96.00 148 MET A O 1
ATOM 1181 N N . THR A 1 149 ? -7.702 -20.868 -2.394 1.00 96.12 149 THR A N 1
ATOM 1182 C CA . THR A 1 149 ? -7.524 -22.197 -1.793 1.00 96.12 149 THR A CA 1
ATOM 1183 C C . THR A 1 149 ? -6.318 -22.250 -0.844 1.00 96.12 149 THR A C 1
ATOM 1185 O O . THR A 1 149 ? -6.395 -22.871 0.215 1.00 96.12 149 THR A O 1
ATOM 1188 N N . LEU A 1 150 ? -5.208 -21.577 -1.165 1.00 95.50 150 LEU A N 1
ATOM 1189 C CA . LEU A 1 150 ? -4.024 -21.528 -0.296 1.00 95.50 150 LEU A CA 1
ATOM 1190 C C . LEU A 1 150 ? -4.265 -20.722 0.990 1.00 95.50 150 LEU A C 1
ATOM 1192 O O . LEU A 1 150 ? -3.734 -21.075 2.046 1.00 95.50 150 LEU A O 1
ATOM 1196 N N . HIS A 1 151 ? -5.081 -19.668 0.930 1.00 94.19 151 HIS A N 1
ATOM 1197 C CA . HIS A 1 151 ? -5.400 -18.854 2.104 1.00 94.19 151 HIS A CA 1
ATOM 1198 C C . HIS A 1 151 ? -6.537 -19.447 2.956 1.00 94.19 151 HIS A C 1
ATOM 1200 O O . HIS A 1 151 ? -6.399 -19.515 4.178 1.00 94.19 151 HIS A O 1
ATOM 1206 N N . PHE A 1 152 ? -7.612 -19.950 2.344 1.00 96.00 152 PHE A N 1
ATOM 1207 C CA . PHE A 1 152 ? -8.833 -20.391 3.039 1.00 96.00 152 PHE A CA 1
ATOM 1208 C C . PHE A 1 152 ? -9.028 -21.921 3.076 1.00 96.00 152 PHE A C 1
ATOM 1210 O O . PHE A 1 152 ? -9.979 -22.408 3.684 1.00 96.00 152 PHE A O 1
ATOM 1217 N N . GLY A 1 153 ? -8.114 -22.702 2.495 1.00 94.50 153 GLY A N 1
ATOM 1218 C CA . GLY A 1 153 ? -8.233 -24.161 2.388 1.00 94.50 153 GLY A CA 1
ATOM 1219 C C . GLY A 1 153 ? -9.056 -24.599 1.172 1.00 94.50 153 GLY A C 1
ATOM 1220 O O . GLY A 1 153 ? -9.762 -23.802 0.569 1.00 94.50 153 GLY A O 1
ATOM 1221 N N . ALA A 1 154 ? -8.977 -25.876 0.790 1.00 93.81 154 ALA A N 1
ATOM 1222 C CA . ALA A 1 154 ? -9.649 -26.396 -0.413 1.00 93.81 154 ALA A CA 1
ATOM 1223 C C . ALA A 1 154 ? -11.186 -26.342 -0.352 1.00 93.81 154 ALA A C 1
ATOM 1225 O O . ALA A 1 154 ? -11.847 -26.318 -1.387 1.00 93.81 154 ALA A O 1
ATOM 1226 N N . ASP A 1 155 ? -11.748 -26.336 0.853 1.00 93.38 155 ASP A N 1
ATOM 1227 C CA . ASP A 1 155 ? -13.176 -26.188 1.137 1.00 93.38 155 ASP A CA 1
ATOM 1228 C C . ASP A 1 155 ? -13.559 -24.760 1.564 1.00 93.38 155 ASP A C 1
ATOM 1230 O O . ASP A 1 155 ? -14.721 -24.516 1.880 1.00 93.38 155 ASP A O 1
ATOM 1234 N N . HIS A 1 156 ? -12.597 -23.828 1.576 1.00 94.31 156 HIS A N 1
ATOM 1235 C CA . HIS A 1 156 ? -12.733 -22.452 2.064 1.00 94.31 156 HIS A CA 1
ATOM 1236 C C . HIS A 1 156 ? -13.235 -22.323 3.520 1.00 94.31 156 HIS A C 1
ATOM 1238 O O . HIS A 1 156 ? -13.727 -21.267 3.916 1.00 94.31 156 HIS A O 1
ATOM 1244 N N . ALA A 1 157 ? -13.096 -23.372 4.341 1.00 93.56 157 ALA A N 1
ATOM 1245 C CA . ALA A 1 157 ? -13.588 -23.377 5.721 1.00 93.56 157 ALA A CA 1
ATOM 1246 C C . ALA A 1 157 ? -12.620 -22.734 6.731 1.00 93.56 157 ALA A C 1
ATOM 1248 O O . ALA A 1 157 ? -13.005 -22.455 7.870 1.00 93.56 157 ALA A O 1
ATOM 1249 N N . ARG A 1 158 ? -11.351 -22.517 6.358 1.00 95.38 158 ARG A N 1
ATOM 1250 C CA . ARG A 1 158 ? -10.358 -21.900 7.247 1.00 95.38 158 ARG A CA 1
ATOM 1251 C C . ARG A 1 158 ? -10.620 -20.402 7.371 1.00 95.38 158 ARG A C 1
ATOM 1253 O O . ARG A 1 158 ? -10.839 -19.718 6.381 1.00 95.38 158 ARG A O 1
ATOM 1260 N N . THR A 1 159 ? -10.486 -19.881 8.585 1.00 96.25 159 THR A N 1
ATOM 1261 C CA . THR A 1 159 ? -10.524 -18.443 8.870 1.00 96.25 159 THR A CA 1
ATOM 1262 C C . THR A 1 159 ? -9.124 -17.837 8.914 1.00 96.25 159 THR A C 1
ATOM 1264 O O . THR A 1 159 ? -8.154 -18.508 9.271 1.00 96.25 159 THR A O 1
ATOM 1267 N N . VAL A 1 160 ? -9.026 -16.546 8.614 1.00 95.44 160 VAL A N 1
ATOM 1268 C CA . VAL A 1 160 ? -7.773 -15.788 8.543 1.00 95.44 160 VAL A CA 1
ATOM 1269 C C . VAL A 1 160 ? -7.666 -14.849 9.746 1.00 95.44 160 VAL A C 1
ATOM 1271 O O . VAL A 1 160 ? -8.559 -14.041 9.997 1.00 95.44 160 VAL A O 1
ATOM 1274 N N . SER A 1 161 ? -6.578 -14.952 10.509 1.00 95.62 161 SER A N 1
ATOM 1275 C CA . SER A 1 161 ? -6.293 -14.048 11.637 1.00 95.62 161 SER A CA 1
ATOM 1276 C C . SER A 1 161 ? -5.805 -12.671 11.167 1.00 95.62 161 SER A C 1
ATOM 1278 O O . SER A 1 161 ? -5.427 -12.505 10.012 1.00 95.62 161 SER A O 1
ATOM 1280 N N . TYR A 1 162 ? -5.719 -11.681 12.063 1.00 91.62 162 TYR A N 1
ATOM 1281 C CA . TYR A 1 162 ? -5.191 -10.347 11.724 1.00 91.62 162 TYR A CA 1
ATOM 1282 C C . TYR A 1 162 ? -3.809 -10.376 11.045 1.00 91.62 162 TYR A C 1
ATOM 1284 O O . TYR A 1 162 ? -3.592 -9.704 10.036 1.00 91.62 162 TYR A O 1
ATOM 1292 N N . ALA A 1 163 ? -2.875 -11.165 11.585 1.00 91.44 163 ALA A N 1
ATOM 1293 C CA . ALA A 1 163 ? -1.514 -11.242 11.058 1.00 91.44 163 ALA A CA 1
ATOM 1294 C C . ALA A 1 163 ? -1.467 -11.887 9.665 1.00 91.44 163 ALA A C 1
ATOM 1296 O O . ALA A 1 163 ? -0.660 -11.496 8.831 1.00 91.44 163 ALA A O 1
ATOM 1297 N N . GLU A 1 164 ? -2.337 -12.861 9.406 1.00 94.69 164 GLU A N 1
ATOM 1298 C CA . GLU A 1 164 ? -2.448 -13.502 8.095 1.00 94.69 164 GLU A CA 1
ATOM 1299 C C . GLU A 1 164 ? -3.233 -12.627 7.110 1.00 94.69 164 GLU A C 1
ATOM 1301 O O . GLU A 1 164 ? -2.938 -12.637 5.919 1.00 94.69 164 GLU A O 1
ATOM 1306 N N . PHE A 1 165 ? -4.199 -11.840 7.593 1.00 93.31 165 PHE A N 1
ATOM 1307 C CA . PHE A 1 165 ? -4.996 -10.931 6.774 1.00 93.31 165 PHE A CA 1
ATOM 1308 C C . PHE A 1 165 ? -4.151 -9.809 6.182 1.00 93.31 165 PHE A C 1
ATOM 1310 O O . PHE A 1 165 ? -4.339 -9.462 5.021 1.00 93.31 165 PHE A O 1
ATOM 1317 N N . SER A 1 166 ? -3.213 -9.241 6.946 1.00 87.62 166 SER A N 1
ATOM 1318 C CA . SER A 1 166 ? -2.331 -8.193 6.418 1.00 87.62 166 SER A CA 1
ATOM 1319 C C . SER A 1 166 ? -1.507 -8.696 5.228 1.00 87.62 166 SER A C 1
ATOM 1321 O O . SER A 1 166 ? -1.360 -7.975 4.240 1.00 87.62 166 SER A O 1
ATOM 1323 N N . GLN A 1 167 ? -1.059 -9.954 5.285 1.00 90.81 167 GLN A N 1
ATOM 1324 C CA . GLN A 1 167 ? -0.381 -10.621 4.178 1.00 90.81 167 GLN A CA 1
ATOM 1325 C C . GLN A 1 167 ? -1.349 -10.963 3.035 1.00 90.81 167 GLN A C 1
ATOM 1327 O O . GLN A 1 167 ? -1.069 -10.627 1.891 1.00 90.81 167 GLN A O 1
ATOM 1332 N N . LEU A 1 168 ? -2.520 -11.541 3.332 1.00 92.69 168 LEU A N 1
ATOM 1333 C CA . LEU A 1 168 ? -3.564 -11.831 2.339 1.00 92.69 168 LEU A CA 1
ATOM 1334 C C . LEU A 1 168 ? -3.955 -10.579 1.547 1.00 92.69 168 LEU A C 1
ATOM 1336 O O . LEU A 1 168 ? -4.072 -10.639 0.329 1.00 92.69 168 LEU A O 1
ATOM 1340 N N . LEU A 1 169 ? -4.167 -9.447 2.221 1.00 87.69 169 LEU A N 1
ATOM 1341 C CA . LEU A 1 169 ? -4.560 -8.195 1.579 1.00 87.69 169 LEU A CA 1
ATOM 1342 C C . LEU A 1 169 ? -3.449 -7.664 0.665 1.00 87.69 169 LEU A C 1
ATOM 1344 O O . LEU A 1 169 ? -3.736 -7.157 -0.420 1.00 87.69 169 LEU A O 1
ATOM 1348 N N . HIS A 1 170 ? -2.188 -7.803 1.083 1.00 84.56 170 HIS A N 1
ATOM 1349 C CA . HIS A 1 170 ? -1.036 -7.480 0.246 1.00 84.56 170 HIS A CA 1
ATOM 1350 C C . HIS A 1 170 ? -0.995 -8.366 -1.009 1.00 84.56 170 HIS A C 1
ATOM 1352 O O . HIS A 1 170 ? -0.978 -7.847 -2.127 1.00 84.56 170 HIS A O 1
ATOM 1358 N N . ASP A 1 171 ? -1.065 -9.686 -0.830 1.00 90.94 171 ASP A N 1
ATOM 1359 C CA . ASP A 1 171 ? -0.946 -10.659 -1.918 1.00 90.94 171 ASP A CA 1
ATOM 1360 C C . ASP A 1 171 ? -2.153 -10.614 -2.871 1.00 90.94 171 ASP A C 1
ATOM 1362 O O . ASP A 1 171 ? -1.998 -10.763 -4.083 1.00 90.94 171 ASP A O 1
ATOM 1366 N N . PHE A 1 172 ? -3.350 -10.316 -2.355 1.00 91.62 172 PHE A N 1
ATOM 1367 C CA . PHE A 1 172 ? -4.577 -10.164 -3.140 1.00 91.62 172 PHE A CA 1
ATOM 1368 C C . PHE A 1 172 ? -4.422 -9.115 -4.243 1.00 91.62 172 PHE A C 1
ATOM 1370 O O . PHE A 1 172 ? -4.857 -9.330 -5.375 1.00 91.62 172 PHE A O 1
ATOM 1377 N N . HIS A 1 173 ? -3.791 -7.978 -3.943 1.00 86.25 173 HIS A N 1
ATOM 1378 C CA . HIS A 1 173 ? -3.596 -6.931 -4.941 1.00 86.25 173 HIS A CA 1
ATOM 1379 C C . HIS A 1 173 ? -2.649 -7.360 -6.065 1.00 86.25 173 HIS A C 1
ATOM 1381 O O . HIS A 1 173 ? -2.787 -6.870 -7.189 1.00 86.25 173 HIS A O 1
ATOM 1387 N N . GLU A 1 174 ? -1.674 -8.223 -5.785 1.00 90.00 174 GLU A N 1
ATOM 1388 C CA . GLU A 1 174 ? -0.789 -8.787 -6.806 1.00 90.00 174 GLU A CA 1
ATOM 1389 C C . GLU A 1 174 ? -1.505 -9.878 -7.609 1.00 90.00 174 GLU A C 1
ATOM 1391 O O . GLU A 1 174 ? -1.518 -9.818 -8.839 1.00 90.00 174 GLU A O 1
ATOM 1396 N N . GLU A 1 175 ? -2.215 -10.795 -6.950 1.00 94.69 175 GLU A N 1
ATOM 1397 C CA . GLU A 1 175 ? -2.984 -11.835 -7.639 1.00 94.69 175 GLU A CA 1
ATOM 1398 C C . GLU A 1 175 ? -4.089 -11.236 -8.523 1.00 94.69 175 GLU A C 1
ATOM 1400 O O . GLU A 1 175 ? -4.277 -11.674 -9.658 1.00 94.69 175 GLU A O 1
ATOM 1405 N N . HIS A 1 176 ? -4.789 -10.187 -8.076 1.00 92.94 176 HIS A N 1
ATOM 1406 C CA . HIS A 1 176 ? -5.818 -9.539 -8.897 1.00 92.94 176 HIS A CA 1
ATOM 1407 C C . HIS A 1 176 ? -5.232 -8.927 -10.175 1.00 92.94 176 HIS A C 1
ATOM 1409 O O . HIS A 1 176 ? -5.826 -9.046 -11.248 1.00 92.94 176 HIS A O 1
ATOM 1415 N N . ALA A 1 177 ? -4.037 -8.339 -10.092 1.00 92.06 177 ALA A N 1
ATOM 1416 C CA . ALA A 1 177 ? -3.319 -7.824 -11.254 1.00 92.06 177 ALA A CA 1
ATOM 1417 C C . ALA A 1 177 ? -2.885 -8.953 -12.208 1.00 92.06 177 ALA A C 1
ATOM 1419 O O . ALA A 1 177 ? -3.028 -8.820 -13.426 1.00 92.06 177 ALA A O 1
ATOM 1420 N N . VAL A 1 178 ? -2.420 -10.086 -11.672 1.00 95.38 178 VAL A N 1
ATOM 1421 C CA . VAL A 1 178 ? -2.070 -11.283 -12.455 1.00 95.38 178 VAL A CA 1
ATOM 1422 C C . VAL A 1 178 ? -3.298 -11.870 -13.155 1.00 95.38 178 VAL A C 1
ATOM 1424 O O . VAL A 1 178 ? -3.233 -12.204 -14.340 1.00 95.38 178 VAL A O 1
ATOM 1427 N N . GLN A 1 179 ? -4.433 -11.977 -12.464 1.00 95.69 179 GLN A N 1
ATOM 1428 C CA . GLN A 1 179 ? -5.688 -12.439 -13.061 1.00 95.69 179 GLN A CA 1
ATOM 1429 C C . GLN A 1 179 ? -6.179 -11.484 -14.147 1.00 95.69 179 GLN A C 1
ATOM 1431 O O . GLN A 1 179 ? -6.568 -11.945 -15.219 1.00 95.69 179 GLN A O 1
ATOM 1436 N N . ALA A 1 180 ? -6.096 -10.171 -13.919 1.00 95.50 180 ALA A N 1
ATOM 1437 C CA . ALA A 1 180 ? -6.417 -9.175 -14.934 1.00 95.50 180 ALA A CA 1
ATOM 1438 C C . ALA A 1 180 ? -5.538 -9.363 -16.182 1.00 95.50 180 ALA A C 1
ATOM 1440 O O . ALA A 1 180 ? -6.065 -9.485 -17.284 1.00 95.50 180 ALA A O 1
ATOM 1441 N N . PHE A 1 181 ? -4.218 -9.508 -16.026 1.00 96.56 181 PHE A N 1
ATOM 1442 C CA . PHE A 1 181 ? -3.318 -9.788 -17.150 1.00 96.56 181 PHE A CA 1
ATOM 1443 C C . PHE A 1 181 ? -3.736 -11.052 -17.920 1.00 96.56 181 PHE A C 1
ATOM 1445 O O . PHE A 1 181 ? -3.856 -11.024 -19.146 1.00 96.56 181 PHE A O 1
ATOM 1452 N N . LYS A 1 182 ? -4.028 -12.151 -17.208 1.00 96.12 182 LYS A N 1
ATOM 1453 C CA . LYS A 1 182 ? -4.492 -13.416 -17.807 1.00 96.12 182 LYS A CA 1
ATOM 1454 C C . LYS A 1 182 ? -5.808 -13.257 -18.581 1.00 96.12 182 LYS A C 1
ATOM 1456 O O . LYS A 1 182 ? -5.986 -13.925 -19.597 1.00 96.12 182 LYS A O 1
ATOM 1461 N N . GLN A 1 183 ? -6.723 -12.394 -18.130 1.00 94.44 183 GLN A N 1
ATOM 1462 C CA . GLN A 1 183 ? -7.988 -12.123 -18.828 1.00 94.44 183 GLN A CA 1
ATOM 1463 C C . GLN A 1 183 ? -7.773 -11.392 -20.166 1.00 94.44 183 GLN A C 1
ATOM 1465 O O . GLN A 1 183 ? -8.483 -11.669 -21.138 1.00 94.44 183 GLN A O 1
ATOM 1470 N N . TYR A 1 184 ? -6.787 -10.492 -20.240 1.00 94.88 184 TYR A N 1
ATOM 1471 C CA . TYR A 1 184 ? -6.465 -9.747 -21.463 1.00 94.88 184 TYR A CA 1
ATOM 1472 C C . TYR A 1 184 ? -5.537 -10.518 -22.422 1.00 94.88 184 TYR A C 1
ATOM 1474 O O . TYR A 1 184 ? -5.681 -10.376 -23.639 1.00 94.88 184 TYR A O 1
ATOM 1482 N N . ASP A 1 185 ? -4.667 -11.412 -21.935 1.00 96.00 185 ASP A N 1
ATOM 1483 C CA . ASP A 1 185 ? -3.844 -12.306 -22.773 1.00 96.00 185 ASP A CA 1
ATOM 1484 C C . ASP A 1 185 ? -4.655 -13.491 -23.336 1.00 96.00 185 ASP A C 1
ATOM 1486 O O . ASP A 1 185 ? -4.396 -14.671 -23.084 1.00 96.00 185 ASP A O 1
ATOM 1490 N N . LYS A 1 186 ? -5.653 -13.175 -24.167 1.00 93.31 186 LYS A N 1
ATOM 1491 C CA . LYS A 1 186 ? -6.553 -14.157 -24.800 1.00 93.31 186 LYS A CA 1
ATOM 1492 C C . LYS A 1 186 ? -5.808 -15.215 -25.619 1.00 93.31 186 LYS A C 1
ATOM 1494 O O . LYS A 1 186 ? -6.319 -16.315 -25.816 1.00 93.31 186 LYS A O 1
ATOM 1499 N N . LYS A 1 187 ? -4.618 -14.875 -26.126 1.00 93.50 187 LYS A N 1
ATOM 1500 C CA . LYS A 1 187 ? -3.783 -15.752 -26.958 1.00 93.50 187 LYS A CA 1
ATOM 1501 C C . LYS A 1 187 ? -2.831 -16.627 -26.143 1.00 93.50 187 LYS A C 1
ATOM 1503 O O . LYS A 1 187 ? -2.210 -17.505 -26.735 1.00 93.50 187 LYS A O 1
ATOM 1508 N N . ARG A 1 188 ? -2.716 -16.406 -24.826 1.00 93.75 188 ARG A N 1
ATOM 1509 C CA . ARG A 1 188 ? -1.718 -17.048 -23.953 1.00 93.75 188 ARG A CA 1
ATOM 1510 C C . ARG A 1 188 ? -0.295 -16.893 -24.494 1.00 93.75 188 ARG A C 1
ATOM 1512 O O . ARG A 1 188 ? 0.497 -17.832 -24.491 1.00 93.75 188 ARG A O 1
ATOM 1519 N N . SER A 1 189 ? -0.008 -15.707 -25.016 1.00 93.44 189 SER A N 1
ATOM 1520 C CA . SER A 1 189 ? 1.289 -15.353 -25.594 1.00 93.44 189 SER A CA 1
ATOM 1521 C C . SER A 1 189 ? 2.303 -14.877 -24.553 1.00 93.44 189 SER A C 1
ATOM 1523 O O . SER A 1 189 ? 3.485 -14.767 -24.865 1.00 93.44 189 SER A O 1
ATOM 1525 N N . GLY A 1 190 ? 1.855 -14.590 -23.327 1.00 93.81 190 GLY A N 1
ATOM 1526 C CA . GLY A 1 190 ? 2.659 -13.938 -22.298 1.00 93.81 190 GLY A CA 1
ATOM 1527 C C . GLY A 1 190 ? 2.795 -12.425 -22.501 1.00 93.81 190 GLY A C 1
ATOM 1528 O O . GLY A 1 190 ? 3.645 -11.806 -21.857 1.00 93.81 190 GLY A O 1
ATOM 1529 N N . ALA A 1 191 ? 1.984 -11.829 -23.382 1.00 93.50 191 ALA A N 1
ATOM 1530 C CA . ALA A 1 191 ? 1.981 -10.403 -23.688 1.00 93.50 191 ALA A CA 1
ATOM 1531 C C . ALA A 1 191 ? 0.561 -9.873 -23.955 1.00 93.50 191 ALA A C 1
ATOM 1533 O O . ALA A 1 191 ? -0.292 -10.582 -24.486 1.00 93.50 191 ALA A O 1
ATOM 1534 N N . ILE A 1 192 ? 0.329 -8.606 -23.614 1.00 95.12 192 ILE A N 1
ATOM 1535 C CA . ILE A 1 192 ? -0.931 -7.874 -23.831 1.00 95.12 192 ILE A CA 1
ATOM 1536 C C . ILE A 1 192 ? -0.674 -6.596 -24.636 1.00 95.12 192 ILE A C 1
ATOM 1538 O O . ILE A 1 192 ? 0.470 -6.156 -24.741 1.00 95.12 192 ILE A O 1
ATOM 1542 N N . ALA A 1 193 ? -1.702 -5.980 -25.226 1.00 93.56 193 ALA A N 1
ATOM 1543 C CA . ALA A 1 193 ? -1.511 -4.706 -25.922 1.00 93.56 193 ALA A CA 1
ATOM 1544 C C . ALA A 1 193 ? -1.245 -3.558 -24.930 1.00 93.56 193 ALA A C 1
ATOM 1546 O O . ALA A 1 193 ? -1.686 -3.597 -23.783 1.00 93.56 193 ALA A O 1
ATOM 1547 N N . ALA A 1 194 ? -0.576 -2.492 -25.381 1.00 92.25 194 ALA A N 1
ATOM 1548 C CA . ALA A 1 194 ? -0.341 -1.301 -24.554 1.00 92.25 194 ALA A CA 1
ATOM 1549 C C . ALA A 1 194 ? -1.643 -0.652 -24.029 1.00 92.25 194 ALA A C 1
ATOM 1551 O O . ALA A 1 194 ? -1.668 -0.119 -22.921 1.00 92.25 194 ALA A O 1
ATOM 1552 N N . MET A 1 195 ? -2.733 -0.732 -24.803 1.00 92.38 195 MET A N 1
ATOM 1553 C CA . MET A 1 195 ? -4.057 -0.261 -24.375 1.00 92.38 195 MET A CA 1
ATOM 1554 C C . MET A 1 195 ? -4.641 -1.138 -23.262 1.00 92.38 195 MET A C 1
ATOM 1556 O O . MET A 1 195 ? -5.087 -0.608 -22.251 1.00 92.38 195 MET A O 1
ATOM 1560 N N . ASP A 1 196 ? -4.548 -2.465 -23.400 1.00 94.31 196 ASP A N 1
ATOM 1561 C CA . ASP A 1 196 ? -4.993 -3.409 -22.367 1.00 94.31 196 ASP A CA 1
ATOM 1562 C C . ASP A 1 196 ? -4.216 -3.193 -21.058 1.00 94.31 196 ASP A C 1
ATOM 1564 O O . ASP A 1 196 ? -4.789 -3.189 -19.971 1.00 94.31 196 ASP A O 1
ATOM 1568 N N . PHE A 1 197 ? -2.904 -2.947 -21.157 1.00 94.94 197 PHE A N 1
ATOM 1569 C CA . PHE A 1 197 ? -2.070 -2.589 -20.010 1.00 94.94 197 PHE A CA 1
ATOM 1570 C C . PHE A 1 197 ? -2.574 -1.321 -19.310 1.00 94.94 197 PHE A C 1
ATOM 1572 O O . PHE A 1 197 ? -2.753 -1.327 -18.092 1.00 94.94 197 PHE A O 1
ATOM 1579 N N . ASN A 1 198 ? -2.842 -0.251 -20.064 1.00 93.62 198 ASN A N 1
ATOM 1580 C CA . ASN A 1 198 ? -3.406 0.978 -19.510 1.00 93.62 198 ASN A CA 1
ATOM 1581 C C . ASN A 1 198 ? -4.737 0.718 -18.788 1.00 93.62 198 ASN A C 1
ATOM 1583 O O . ASN A 1 198 ? -4.927 1.182 -17.662 1.00 93.62 198 ASN A O 1
ATOM 1587 N N . ASP A 1 199 ? -5.628 -0.060 -19.401 1.00 93.50 199 ASP A N 1
ATOM 1588 C CA . ASP A 1 199 ? -6.943 -0.363 -18.840 1.00 93.50 199 ASP A CA 1
ATOM 1589 C C . ASP A 1 199 ? -6.833 -1.156 -17.532 1.00 93.50 199 ASP A C 1
ATOM 1591 O O . ASP A 1 199 ? -7.528 -0.836 -16.563 1.00 93.50 199 ASP A O 1
ATOM 1595 N N . ILE A 1 200 ? -5.911 -2.123 -17.451 1.00 94.69 200 ILE A N 1
ATOM 1596 C CA . ILE A 1 200 ? -5.614 -2.855 -16.211 1.00 94.69 200 ILE A CA 1
ATOM 1597 C C . ILE A 1 200 ? -5.071 -1.903 -15.143 1.00 94.69 200 ILE A C 1
ATOM 1599 O O . ILE A 1 200 ? -5.592 -1.877 -14.026 1.00 94.69 200 ILE A O 1
ATOM 1603 N N . MET A 1 201 ? -4.060 -1.092 -15.465 1.00 94.06 201 MET A N 1
ATOM 1604 C CA . MET A 1 201 ? -3.414 -0.206 -14.492 1.00 94.06 201 MET A CA 1
ATOM 1605 C C . MET A 1 201 ? -4.386 0.837 -13.928 1.00 94.06 201 MET A C 1
ATOM 1607 O O . MET A 1 201 ? -4.439 1.042 -12.716 1.00 94.06 201 MET A O 1
ATOM 1611 N N . VAL A 1 202 ? -5.217 1.448 -14.775 1.00 92.19 202 VAL A N 1
ATOM 1612 C CA . VAL A 1 202 ? -6.231 2.439 -14.368 1.00 92.19 202 VAL A CA 1
ATOM 1613 C C . VAL A 1 202 ? -7.428 1.795 -13.652 1.00 92.19 202 VAL A C 1
ATOM 1615 O O . VAL A 1 202 ? -8.143 2.463 -12.895 1.00 92.19 202 VAL A O 1
ATOM 1618 N N . SER A 1 203 ? -7.673 0.501 -13.859 1.00 90.56 203 SER A N 1
ATOM 1619 C CA . SER A 1 203 ? -8.785 -0.206 -13.215 1.00 90.56 203 SER A CA 1
ATOM 1620 C C . SER A 1 203 ? -8.412 -0.820 -11.871 1.00 90.56 203 SER A C 1
ATOM 1622 O O . SER A 1 203 ? -9.176 -0.669 -10.919 1.00 90.56 203 SER A O 1
ATOM 1624 N N . VAL A 1 204 ? -7.252 -1.475 -11.791 1.00 89.44 204 VAL A N 1
ATOM 1625 C CA . VAL A 1 204 ? -6.829 -2.302 -10.647 1.00 89.44 204 VAL A CA 1
ATOM 1626 C C . VAL A 1 204 ? -5.805 -1.587 -9.766 1.00 89.44 204 VAL A C 1
ATOM 1628 O O . VAL A 1 204 ? -5.862 -1.659 -8.541 1.00 89.44 204 VAL A O 1
ATOM 1631 N N . LYS A 1 205 ? -4.866 -0.858 -10.374 1.00 89.94 205 LYS A N 1
ATOM 1632 C CA . LYS A 1 205 ? -3.711 -0.259 -9.684 1.00 89.94 205 LYS A CA 1
ATOM 1633 C C . LYS A 1 205 ? -3.755 1.271 -9.692 1.00 89.94 205 LYS A C 1
ATOM 1635 O O . LYS A 1 205 ? -2.730 1.918 -9.513 1.00 89.94 205 LYS A O 1
ATOM 1640 N N . SER A 1 206 ? -4.941 1.872 -9.833 1.00 89.25 206 SER A N 1
ATOM 1641 C CA . SER A 1 206 ? -5.094 3.331 -9.957 1.00 89.25 206 SER A CA 1
ATOM 1642 C C . SER A 1 206 ? -4.510 4.119 -8.786 1.00 89.25 206 SER A C 1
ATOM 1644 O O . SER A 1 206 ? -4.085 5.250 -8.969 1.00 89.25 206 SER A O 1
ATOM 1646 N N . HIS A 1 207 ? -4.474 3.522 -7.594 1.00 84.25 207 HIS A N 1
ATOM 1647 C CA . HIS A 1 207 ? -3.900 4.119 -6.390 1.00 84.25 207 HIS A CA 1
ATOM 1648 C C . HIS A 1 207 ? -2.367 4.223 -6.416 1.00 84.25 207 HIS A C 1
ATOM 1650 O O . HIS A 1 207 ? -1.799 5.002 -5.654 1.00 84.25 207 HIS A O 1
ATOM 1656 N N . LEU A 1 208 ? -1.696 3.450 -7.275 1.00 88.19 208 LEU A N 1
ATOM 1657 C CA . LEU A 1 208 ? -0.249 3.526 -7.480 1.00 88.19 208 LEU A CA 1
ATOM 1658 C C . LEU A 1 208 ? 0.142 4.567 -8.533 1.00 88.19 208 LEU A C 1
ATOM 1660 O O . LEU A 1 208 ? 1.316 4.902 -8.656 1.00 88.19 208 LEU A O 1
ATOM 1664 N N . LEU A 1 209 ? -0.819 5.067 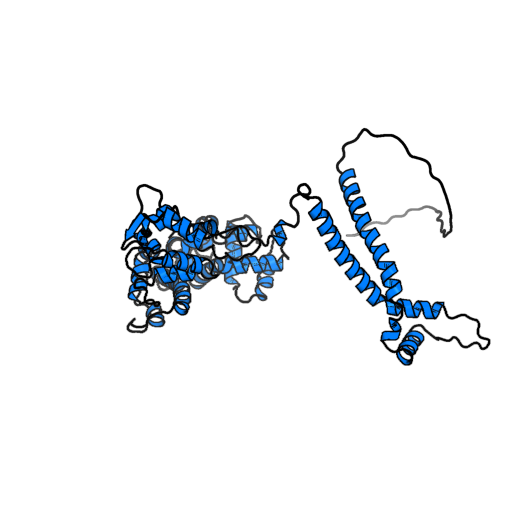-9.311 1.00 90.75 209 LEU A N 1
ATOM 1665 C CA . LEU A 1 209 ? -0.546 5.950 -10.435 1.00 90.75 209 LEU A CA 1
ATOM 1666 C C . LEU A 1 209 ? -0.600 7.408 -9.990 1.00 90.75 209 LEU A C 1
ATOM 1668 O O . LEU A 1 209 ? -1.644 7.897 -9.561 1.00 90.75 209 LEU A O 1
ATOM 1672 N N . SER A 1 210 ? 0.508 8.126 -10.151 1.00 91.19 210 SER A N 1
ATOM 1673 C CA . SER A 1 210 ? 0.457 9.585 -10.175 1.00 91.19 210 SER A CA 1
ATOM 1674 C C . SER A 1 210 ? -0.236 10.071 -11.454 1.00 91.19 210 SER A C 1
ATOM 1676 O O . SER A 1 210 ? -0.332 9.344 -12.448 1.00 91.19 210 SER A O 1
ATOM 1678 N N . GLU A 1 211 ? -0.701 11.321 -11.459 1.00 89.12 211 GLU A N 1
ATOM 1679 C CA . GLU A 1 211 ? -1.313 11.923 -12.652 1.00 89.12 211 GLU A CA 1
ATOM 1680 C C . GLU A 1 211 ? -0.356 11.948 -13.851 1.00 89.12 211 GLU A C 1
ATOM 1682 O O . GLU A 1 211 ? -0.773 11.768 -14.996 1.00 89.12 211 GLU A O 1
ATOM 1687 N N . ASP A 1 212 ? 0.933 12.123 -13.580 1.00 88.75 212 ASP A N 1
ATOM 1688 C CA . ASP A 1 212 ? 1.990 12.128 -14.582 1.00 88.75 212 ASP A CA 1
ATOM 1689 C C . ASP A 1 212 ? 2.216 10.732 -15.172 1.00 88.75 212 ASP A C 1
ATOM 1691 O O . ASP A 1 212 ? 2.252 10.575 -16.395 1.00 88.75 212 ASP A O 1
ATOM 1695 N N . VAL A 1 213 ? 2.278 9.693 -14.333 1.00 92.19 213 VAL A N 1
ATOM 1696 C CA . VAL A 1 213 ? 2.396 8.303 -14.801 1.00 92.19 213 VAL A CA 1
ATOM 1697 C C . VAL A 1 213 ? 1.153 7.906 -15.596 1.00 92.19 213 VAL A C 1
ATOM 1699 O O . VAL A 1 213 ? 1.271 7.380 -16.700 1.00 92.19 213 VAL A O 1
ATOM 1702 N N . LYS A 1 214 ? -0.043 8.221 -15.085 1.00 91.81 214 LYS A N 1
ATOM 1703 C CA . LYS A 1 214 ? -1.332 7.882 -15.706 1.00 91.81 214 LYS A CA 1
ATOM 1704 C C . LYS A 1 214 ? -1.467 8.422 -17.132 1.00 91.81 214 LYS A C 1
ATOM 1706 O O . LYS A 1 214 ? -1.952 7.707 -18.003 1.00 91.81 214 LYS A O 1
ATOM 1711 N N . LYS A 1 215 ? -1.015 9.654 -17.394 1.00 89.88 215 LYS A N 1
ATOM 1712 C CA . LYS A 1 215 ? -1.046 10.266 -18.738 1.00 89.88 215 LYS A CA 1
ATOM 1713 C C . LYS A 1 215 ? -0.088 9.602 -19.727 1.00 89.88 215 LYS A C 1
ATOM 1715 O O . LYS A 1 215 ? -0.332 9.656 -20.929 1.00 89.88 215 LYS A O 1
ATOM 1720 N N . ASN A 1 216 ? 0.982 8.983 -19.231 1.00 89.75 216 ASN A N 1
ATOM 1721 C CA . ASN A 1 216 ? 2.076 8.461 -20.047 1.00 89.75 216 ASN A CA 1
ATOM 1722 C C . ASN A 1 216 ? 2.123 6.923 -20.118 1.00 89.75 216 ASN A C 1
ATOM 1724 O O . ASN A 1 216 ? 3.004 6.383 -20.783 1.00 89.75 216 ASN A O 1
ATOM 1728 N N . LEU A 1 217 ? 1.170 6.204 -19.506 1.00 89.94 217 LEU A N 1
ATOM 1729 C CA . LEU A 1 217 ? 1.148 4.731 -19.474 1.00 89.94 217 LEU A CA 1
ATOM 1730 C C . LEU A 1 217 ? 1.271 4.088 -20.861 1.00 89.94 217 LEU A C 1
ATOM 1732 O O . LEU A 1 217 ? 2.070 3.173 -21.048 1.00 89.94 217 LEU A O 1
ATOM 1736 N N . VAL A 1 218 ? 0.507 4.578 -21.840 1.00 89.00 218 VAL A N 1
ATOM 1737 C CA . VAL A 1 218 ? 0.510 4.026 -23.206 1.00 89.00 218 VAL A CA 1
ATOM 1738 C C . VAL A 1 218 ? 1.838 4.301 -23.916 1.00 89.00 218 VAL A C 1
ATOM 1740 O O . VAL A 1 218 ? 2.333 3.437 -24.638 1.00 89.00 218 VAL A O 1
ATOM 1743 N N . ALA A 1 219 ? 2.438 5.475 -23.695 1.00 86.56 219 ALA A N 1
ATOM 1744 C CA . ALA A 1 219 ? 3.726 5.835 -24.287 1.00 86.56 219 ALA A CA 1
ATOM 1745 C C . ALA A 1 219 ? 4.854 4.948 -23.739 1.00 86.56 219 ALA A C 1
ATOM 1747 O O . ALA A 1 219 ? 5.624 4.376 -24.509 1.00 86.56 219 ALA A O 1
ATOM 1748 N N . VAL A 1 220 ? 4.878 4.754 -22.419 1.00 85.44 220 VAL A N 1
ATOM 1749 C CA . VAL A 1 220 ? 5.856 3.909 -21.720 1.00 85.44 220 VAL A CA 1
ATOM 1750 C C . VAL A 1 220 ? 5.724 2.448 -22.153 1.00 85.44 220 VAL A C 1
ATOM 1752 O O . VAL A 1 220 ? 6.712 1.816 -22.523 1.00 85.44 220 VAL A O 1
ATOM 1755 N N . ALA A 1 221 ? 4.493 1.937 -22.216 1.00 83.69 221 ALA A N 1
ATOM 1756 C CA . ALA A 1 221 ? 4.200 0.600 -22.720 1.00 83.69 221 ALA A CA 1
ATOM 1757 C C . ALA A 1 221 ? 4.571 0.421 -24.201 1.00 83.69 221 ALA A C 1
ATOM 1759 O O . ALA A 1 221 ? 5.016 -0.649 -24.598 1.00 83.69 221 ALA A O 1
ATOM 1760 N N . GLY A 1 222 ? 4.413 1.459 -25.027 1.00 77.88 222 GLY A N 1
ATOM 1761 C CA . GLY A 1 222 ? 4.782 1.430 -26.443 1.00 77.88 222 GLY A CA 1
ATOM 1762 C C . GLY A 1 222 ? 6.292 1.369 -26.690 1.00 77.88 222 GLY A C 1
ATOM 1763 O O . GLY A 1 222 ? 6.712 0.905 -27.750 1.00 77.88 222 GLY A O 1
ATOM 1764 N N . SER A 1 223 ? 7.095 1.816 -25.723 1.00 74.94 223 SER A N 1
ATOM 1765 C CA . SER A 1 223 ? 8.557 1.703 -25.735 1.00 74.94 223 SER A CA 1
ATOM 1766 C C . SER A 1 223 ? 9.071 0.414 -25.088 1.00 74.94 223 SER A C 1
ATOM 1768 O O . SER A 1 223 ? 10.247 0.078 -25.249 1.00 74.94 223 SER A O 1
ATOM 1770 N N . ALA A 1 224 ? 8.212 -0.334 -24.394 1.00 63.66 224 ALA A N 1
ATOM 1771 C CA . ALA A 1 224 ? 8.556 -1.628 -23.830 1.00 63.66 224 ALA A CA 1
ATOM 1772 C C . ALA A 1 224 ? 8.749 -2.664 -24.956 1.00 63.66 224 ALA A C 1
ATOM 1774 O O . ALA A 1 224 ? 7.867 -2.908 -25.770 1.00 63.66 224 ALA A O 1
ATOM 1775 N N . SER A 1 225 ? 9.925 -3.291 -25.017 1.00 56.88 225 SER A N 1
ATOM 1776 C CA . SER A 1 225 ? 10.175 -4.497 -25.830 1.00 56.88 225 SER A CA 1
ATOM 1777 C C . SER A 1 225 ? 10.019 -4.382 -27.363 1.00 56.88 225 SER A C 1
ATOM 1779 O O . SER A 1 225 ? 9.873 -5.402 -28.031 1.00 56.88 225 SER A O 1
ATOM 1781 N N . GLY A 1 226 ? 10.120 -3.184 -27.953 1.00 58.47 226 GLY A N 1
ATOM 1782 C CA . GLY A 1 226 ? 10.223 -3.020 -29.417 1.00 58.47 226 GLY A CA 1
ATOM 1783 C C . GLY A 1 226 ? 8.930 -3.277 -30.205 1.00 58.47 226 GLY A C 1
ATOM 1784 O O . GLY A 1 226 ? 8.965 -3.385 -31.430 1.00 58.47 226 GLY A O 1
ATOM 1785 N N . GLY A 1 227 ? 7.788 -3.350 -29.522 1.00 62.88 227 GLY A N 1
ATOM 1786 C CA . GLY A 1 227 ? 6.457 -3.457 -30.112 1.00 62.88 227 GLY A CA 1
ATOM 1787 C C . GLY A 1 227 ? 5.427 -2.864 -29.159 1.00 62.88 227 GLY A C 1
ATOM 1788 O O . GLY A 1 227 ? 5.688 -2.750 -27.972 1.00 62.88 227 GLY A O 1
ATOM 1789 N N . HIS A 1 228 ? 4.253 -2.471 -29.652 1.00 80.81 228 HIS A N 1
ATOM 1790 C CA . HIS A 1 228 ? 3.169 -1.882 -28.846 1.00 80.81 228 HIS A CA 1
ATOM 1791 C C . HIS A 1 228 ? 2.487 -2.895 -27.892 1.00 80.81 228 HIS A C 1
ATOM 1793 O O . HIS A 1 228 ? 1.257 -2.962 -27.806 1.00 80.81 228 HIS A O 1
ATOM 1799 N N . GLN A 1 229 ? 3.281 -3.729 -27.220 1.00 89.25 229 GLN A N 1
ATOM 1800 C CA . GLN A 1 229 ? 2.873 -4.838 -26.373 1.00 89.25 229 GLN A CA 1
ATOM 1801 C C . GLN A 1 229 ? 3.677 -4.854 -25.075 1.00 89.25 229 GLN A C 1
ATOM 1803 O O . GLN A 1 229 ? 4.866 -4.561 -25.049 1.00 89.25 229 GLN A O 1
ATOM 1808 N N . VAL A 1 230 ? 3.019 -5.276 -24.002 1.00 93.62 230 VAL A N 1
ATOM 1809 C CA . VAL A 1 230 ? 3.590 -5.394 -22.665 1.00 93.62 230 VAL A CA 1
ATOM 1810 C C . VAL A 1 230 ? 3.671 -6.865 -22.291 1.00 93.62 230 VAL A C 1
ATOM 1812 O O . VAL A 1 230 ? 2.656 -7.559 -22.254 1.00 93.62 230 VAL A O 1
ATOM 1815 N N . THR A 1 231 ? 4.880 -7.350 -22.014 1.00 94.75 231 THR A N 1
ATOM 1816 C CA . THR A 1 231 ? 5.105 -8.729 -21.559 1.00 94.75 231 THR A CA 1
ATOM 1817 C C . THR A 1 231 ? 4.780 -8.883 -20.074 1.00 94.75 231 THR A C 1
ATOM 1819 O O . THR A 1 231 ? 4.843 -7.918 -19.310 1.00 94.75 231 THR A O 1
ATOM 1822 N N . PHE A 1 232 ? 4.474 -10.105 -19.637 1.00 95.50 232 PHE A N 1
ATOM 1823 C CA . PHE A 1 232 ? 4.183 -10.378 -18.228 1.00 95.50 232 PHE A CA 1
ATOM 1824 C C . PHE A 1 232 ? 5.321 -9.959 -17.267 1.00 95.50 232 PHE A C 1
ATOM 1826 O O . PHE A 1 232 ? 5.026 -9.294 -16.274 1.00 95.50 232 PHE A O 1
ATOM 1833 N N . PRO A 1 233 ? 6.617 -10.231 -17.543 1.00 94.69 233 PRO A N 1
ATOM 1834 C CA . PRO A 1 233 ? 7.703 -9.752 -16.683 1.00 94.69 233 PRO A CA 1
ATOM 1835 C C . PRO A 1 233 ? 7.785 -8.224 -16.599 1.00 94.69 233 PRO A C 1
ATOM 1837 O O . PRO A 1 233 ? 8.021 -7.692 -15.518 1.00 94.69 233 PRO A O 1
ATOM 1840 N N . TYR A 1 234 ? 7.551 -7.514 -17.711 1.00 94.81 234 TYR A N 1
ATOM 1841 C CA . TYR A 1 234 ? 7.507 -6.050 -17.709 1.00 94.81 234 TYR A CA 1
ATOM 1842 C C . TYR A 1 234 ? 6.348 -5.533 -16.854 1.00 94.81 234 TYR A C 1
ATOM 1844 O O . TYR A 1 234 ? 6.543 -4.642 -16.036 1.00 94.81 234 TYR A O 1
ATOM 1852 N N . PHE A 1 235 ? 5.158 -6.123 -17.000 1.00 95.19 235 PHE A N 1
ATOM 1853 C CA . PHE A 1 235 ? 3.987 -5.786 -16.190 1.00 95.19 235 PHE A CA 1
ATOM 1854 C C . PHE A 1 235 ? 4.257 -5.946 -14.685 1.00 95.19 235 PHE A C 1
ATOM 1856 O O . PHE A 1 235 ? 3.973 -5.036 -13.907 1.00 95.19 235 PHE A O 1
ATOM 1863 N N . MET A 1 236 ? 4.854 -7.070 -14.279 1.00 94.75 236 MET A N 1
ATOM 1864 C CA . MET A 1 236 ? 5.199 -7.319 -12.875 1.00 94.75 236 MET A CA 1
ATOM 1865 C C . MET A 1 236 ? 6.269 -6.348 -12.363 1.00 94.75 236 MET A C 1
ATOM 1867 O O . MET A 1 236 ? 6.112 -5.786 -11.281 1.00 94.75 236 MET A O 1
ATOM 1871 N N . ALA A 1 237 ? 7.320 -6.095 -13.149 1.00 94.62 237 ALA A N 1
ATOM 1872 C CA . ALA A 1 237 ? 8.359 -5.131 -12.792 1.00 94.62 237 ALA A CA 1
ATOM 1873 C C . ALA A 1 237 ? 7.806 -3.702 -12.678 1.00 94.62 237 ALA A C 1
ATOM 1875 O O . ALA A 1 237 ? 8.178 -2.973 -11.764 1.00 94.62 237 ALA A O 1
ATOM 1876 N N . PHE A 1 238 ? 6.867 -3.308 -13.543 1.00 95.06 238 PHE A N 1
ATOM 1877 C CA . PHE A 1 238 ? 6.211 -2.003 -13.469 1.00 95.06 238 PHE A CA 1
ATOM 1878 C C . PHE A 1 238 ? 5.441 -1.829 -12.150 1.00 95.06 238 PHE A C 1
ATOM 1880 O O . PHE A 1 238 ? 5.603 -0.820 -11.463 1.00 95.06 238 PHE A O 1
ATOM 1887 N N . ASN A 1 239 ? 4.643 -2.829 -11.758 1.00 93.88 239 ASN A N 1
ATOM 1888 C CA . ASN A 1 239 ? 3.920 -2.817 -10.480 1.00 93.88 239 ASN A CA 1
ATOM 1889 C C . ASN A 1 239 ? 4.879 -2.804 -9.279 1.00 93.88 239 ASN A C 1
ATOM 1891 O O . ASN A 1 239 ? 4.706 -2.002 -8.359 1.00 93.88 239 ASN A O 1
ATOM 1895 N N . SER A 1 240 ? 5.912 -3.651 -9.313 1.00 93.31 240 SER A N 1
ATOM 1896 C CA . SER A 1 240 ? 6.950 -3.729 -8.278 1.00 93.31 240 SER A CA 1
ATOM 1897 C C . SER A 1 240 ? 7.668 -2.390 -8.092 1.00 93.31 240 SER A C 1
ATOM 1899 O O . SER A 1 240 ? 7.784 -1.906 -6.964 1.00 93.31 240 SER A O 1
ATOM 1901 N N . LEU A 1 241 ? 8.064 -1.734 -9.190 1.00 94.44 241 LEU A N 1
ATOM 1902 C CA . LEU A 1 241 ? 8.694 -0.416 -9.159 1.00 94.44 241 LEU A CA 1
ATOM 1903 C C . LEU A 1 241 ? 7.812 0.602 -8.428 1.00 94.44 241 LEU A C 1
ATOM 1905 O O . LEU A 1 241 ? 8.280 1.255 -7.495 1.00 94.44 241 LEU A O 1
ATOM 1909 N N . LEU A 1 242 ? 6.539 0.725 -8.823 1.00 93.00 242 LEU A N 1
ATOM 1910 C CA . LEU A 1 242 ? 5.622 1.701 -8.226 1.00 93.00 242 LEU A CA 1
ATOM 1911 C C . LEU A 1 242 ? 5.366 1.434 -6.735 1.00 93.00 242 LEU A C 1
ATOM 1913 O O . LEU A 1 242 ? 5.341 2.375 -5.936 1.00 93.00 242 LEU A O 1
ATOM 1917 N N . ASN A 1 243 ? 5.237 0.163 -6.344 1.00 90.06 243 ASN A N 1
ATOM 1918 C CA . ASN A 1 243 ? 5.118 -0.244 -4.941 1.00 90.06 243 ASN A CA 1
ATOM 1919 C C . ASN A 1 243 ? 6.366 0.140 -4.124 1.00 90.06 243 ASN A C 1
ATOM 1921 O O . ASN A 1 243 ? 6.253 0.598 -2.981 1.00 90.06 243 ASN A O 1
ATOM 1925 N N . ASN A 1 244 ? 7.549 0.011 -4.729 1.00 91.25 244 ASN A N 1
ATOM 1926 C CA . ASN A 1 244 ? 8.846 0.206 -4.086 1.00 91.25 244 ASN A CA 1
ATOM 1927 C C . ASN A 1 244 ? 9.442 1.612 -4.276 1.00 91.25 244 ASN A C 1
ATOM 1929 O O . ASN A 1 244 ? 10.604 1.837 -3.937 1.00 91.25 244 ASN A O 1
ATOM 1933 N N . MET A 1 245 ? 8.665 2.604 -4.725 1.00 91.56 245 MET A N 1
ATOM 1934 C CA . MET A 1 245 ? 9.182 3.960 -4.972 1.00 91.56 245 MET A CA 1
ATOM 1935 C C . MET A 1 245 ? 9.820 4.632 -3.747 1.00 91.56 245 MET A C 1
ATOM 1937 O O . MET A 1 245 ? 10.733 5.441 -3.892 1.00 91.56 245 MET A O 1
ATOM 1941 N N . GLU A 1 246 ? 9.402 4.290 -2.526 1.00 88.88 246 GLU A N 1
ATOM 1942 C CA . GLU A 1 246 ? 10.050 4.802 -1.308 1.00 88.88 246 GLU A CA 1
ATOM 1943 C C . GLU A 1 246 ? 11.440 4.200 -1.080 1.00 88.88 246 GLU A C 1
ATOM 1945 O O . GLU A 1 246 ? 12.343 4.881 -0.594 1.00 88.88 246 GLU A O 1
ATOM 1950 N N . LEU A 1 247 ? 11.639 2.936 -1.457 1.00 90.12 247 LEU A N 1
ATOM 1951 C CA . LEU A 1 247 ? 12.961 2.322 -1.469 1.00 90.12 247 LEU A CA 1
ATOM 1952 C C . LEU A 1 247 ? 13.837 2.979 -2.544 1.00 90.12 247 LEU A C 1
ATOM 1954 O O . LEU A 1 247 ? 14.965 3.364 -2.249 1.00 90.12 247 LEU A O 1
ATOM 1958 N N . VAL A 1 248 ? 13.295 3.194 -3.746 1.00 92.69 248 VAL A N 1
ATOM 1959 C CA . VAL A 1 248 ? 13.983 3.884 -4.853 1.00 92.69 248 VAL A CA 1
ATOM 1960 C C . VAL A 1 248 ? 14.439 5.288 -4.433 1.00 92.69 248 VAL A C 1
ATOM 1962 O O . VAL A 1 248 ? 15.604 5.640 -4.613 1.00 92.69 248 VAL A O 1
ATOM 1965 N N . LYS A 1 249 ? 13.570 6.074 -3.782 1.00 91.69 249 LYS A N 1
ATOM 1966 C CA . LYS A 1 249 ? 13.929 7.390 -3.219 1.00 91.69 249 LYS A CA 1
ATOM 1967 C C . LYS A 1 249 ? 15.034 7.301 -2.169 1.00 91.69 249 LYS A C 1
ATOM 1969 O O . LYS A 1 249 ? 15.929 8.141 -2.158 1.00 91.69 249 LYS A O 1
ATOM 1974 N N . LYS A 1 250 ? 14.998 6.297 -1.287 1.00 90.19 250 LYS A N 1
ATOM 1975 C CA . LYS A 1 250 ? 16.052 6.085 -0.280 1.00 90.19 250 LYS A CA 1
ATOM 1976 C C . LYS A 1 250 ? 17.392 5.721 -0.917 1.00 90.19 250 LYS A C 1
ATOM 1978 O O . LYS A 1 250 ? 18.407 6.251 -0.476 1.00 90.19 250 LYS A O 1
ATOM 1983 N N . ILE A 1 251 ? 17.395 4.866 -1.942 1.00 90.25 251 ILE A N 1
ATOM 1984 C CA . ILE A 1 251 ? 18.600 4.522 -2.715 1.00 90.25 251 ILE A CA 1
ATOM 1985 C C . ILE A 1 251 ? 19.200 5.795 -3.315 1.00 90.25 251 ILE A C 1
ATOM 1987 O O . ILE A 1 251 ? 20.382 6.066 -3.109 1.00 90.25 251 ILE A O 1
ATOM 1991 N N . TYR A 1 252 ? 18.369 6.614 -3.969 1.00 91.69 252 TYR A N 1
ATOM 1992 C CA . TYR A 1 252 ? 18.787 7.898 -4.525 1.00 91.69 252 TYR A CA 1
ATOM 1993 C C . TYR A 1 252 ? 19.401 8.806 -3.454 1.00 91.69 252 TYR A C 1
ATOM 1995 O O . TYR A 1 252 ? 20.548 9.218 -3.584 1.00 91.69 252 TYR A O 1
ATOM 2003 N N . LEU A 1 253 ? 18.677 9.084 -2.364 1.00 90.12 253 LEU A N 1
ATOM 2004 C CA . LEU A 1 253 ? 19.139 10.011 -1.324 1.00 90.12 253 LEU A CA 1
ATOM 2005 C C . LEU A 1 253 ? 20.415 9.527 -0.628 1.00 90.12 253 LEU A C 1
ATOM 2007 O O . LEU A 1 253 ? 21.257 10.343 -0.256 1.00 90.12 253 LEU A O 1
ATOM 2011 N N . ASN A 1 254 ? 20.579 8.215 -0.457 1.00 89.19 254 ASN A N 1
ATOM 2012 C CA . ASN A 1 254 ? 21.805 7.643 0.087 1.00 89.19 254 ASN A CA 1
ATOM 2013 C C . ASN A 1 254 ? 22.983 7.867 -0.877 1.00 89.19 254 ASN A C 1
ATOM 2015 O O . ASN A 1 254 ? 24.021 8.394 -0.477 1.00 89.19 254 ASN A O 1
ATOM 2019 N N . PHE A 1 255 ? 22.792 7.565 -2.165 1.00 89.62 255 PHE A N 1
ATOM 2020 C CA . PHE A 1 255 ? 23.809 7.772 -3.196 1.00 89.62 255 PHE A CA 1
ATOM 2021 C C . PHE A 1 255 ? 24.213 9.247 -3.336 1.00 89.62 255 PHE A C 1
ATOM 2023 O O . PHE A 1 255 ? 25.402 9.567 -3.374 1.00 89.62 255 PHE A O 1
ATOM 2030 N N . THR A 1 256 ? 23.241 10.162 -3.335 1.00 89.25 256 THR A N 1
ATOM 2031 C CA . THR A 1 256 ? 23.484 11.604 -3.476 1.00 89.25 256 THR A CA 1
ATOM 2032 C C . THR A 1 256 ? 23.857 12.301 -2.164 1.00 89.25 256 THR A C 1
ATOM 2034 O O . THR A 1 256 ? 24.053 13.519 -2.152 1.00 89.25 256 THR A O 1
ATOM 2037 N N . LYS A 1 257 ? 23.970 11.559 -1.050 1.00 87.56 257 LYS A N 1
ATOM 2038 C CA . LYS A 1 257 ? 24.230 12.087 0.305 1.00 87.56 257 LYS A CA 1
ATOM 2039 C C . LYS A 1 257 ? 23.245 13.196 0.711 1.00 87.56 257 LYS A C 1
ATOM 2041 O O . LYS A 1 257 ? 23.640 14.193 1.312 1.00 87.56 257 LYS A O 1
ATOM 2046 N N . GLY A 1 258 ? 21.972 13.028 0.354 1.00 84.31 258 GLY A N 1
ATOM 2047 C CA . GLY A 1 258 ? 20.887 13.975 0.628 1.00 84.31 258 GLY A CA 1
ATOM 2048 C C . GLY A 1 258 ? 20.733 15.098 -0.402 1.00 84.31 258 GLY A C 1
ATOM 2049 O O . GLY A 1 258 ? 19.811 15.901 -0.292 1.00 84.31 258 GLY A O 1
ATOM 2050 N N . ASN A 1 259 ? 21.581 15.172 -1.434 1.00 85.31 259 ASN A N 1
ATOM 2051 C CA . ASN A 1 259 ? 21.421 16.183 -2.477 1.00 85.31 259 ASN A CA 1
ATOM 2052 C C . ASN A 1 259 ? 20.270 15.812 -3.429 1.00 85.31 259 ASN A C 1
ATOM 2054 O O . ASN A 1 259 ? 20.407 14.944 -4.294 1.00 85.31 259 ASN A O 1
ATOM 2058 N N . SER A 1 260 ? 19.128 16.486 -3.286 1.00 85.06 260 SER A N 1
ATOM 2059 C CA . SER A 1 260 ? 17.937 16.248 -4.108 1.00 85.06 260 SER A CA 1
ATOM 2060 C C . SER A 1 260 ? 18.092 16.689 -5.567 1.00 85.06 260 SER A C 1
ATOM 2062 O O . SER A 1 260 ? 17.413 16.147 -6.433 1.00 85.06 260 SER A O 1
ATOM 2064 N N . SER A 1 261 ? 18.982 17.641 -5.854 1.00 86.50 261 SER A N 1
ATOM 2065 C CA . SER A 1 261 ? 19.138 18.240 -7.188 1.00 86.50 261 SER A CA 1
ATOM 2066 C C . SER A 1 261 ? 20.211 17.565 -8.050 1.00 86.50 261 SER A C 1
ATOM 2068 O O . SER A 1 261 ? 20.412 17.974 -9.188 1.00 86.50 261 SER A O 1
ATOM 2070 N N . LEU A 1 262 ? 20.938 16.579 -7.513 1.00 90.00 262 LEU A N 1
ATOM 2071 C CA . LEU A 1 262 ? 22.017 15.904 -8.235 1.00 90.00 262 LEU A CA 1
ATOM 2072 C C . LEU A 1 262 ? 21.462 14.946 -9.294 1.00 90.00 262 LEU A C 1
ATOM 2074 O O . LEU A 1 262 ? 20.818 13.968 -8.953 1.00 90.00 262 LEU A O 1
ATOM 2078 N N . GLU A 1 263 ? 21.766 15.167 -10.567 1.00 91.50 263 GLU A N 1
ATOM 2079 C CA . GLU A 1 263 ? 21.357 14.248 -11.630 1.00 91.50 263 GLU A CA 1
ATOM 2080 C C . GLU A 1 263 ? 22.137 12.926 -11.578 1.00 91.50 263 GLU A C 1
ATOM 2082 O O . GLU A 1 263 ? 23.369 12.927 -11.590 1.00 91.50 263 GLU A O 1
ATOM 2087 N N . VAL A 1 264 ? 21.423 11.799 -11.588 1.00 93.00 264 VAL A N 1
ATOM 2088 C CA . VAL A 1 264 ? 22.003 10.450 -11.506 1.00 93.00 264 VAL A CA 1
ATOM 2089 C C . VAL A 1 264 ? 21.763 9.691 -12.812 1.00 93.00 264 VAL A C 1
ATOM 2091 O O . VAL A 1 264 ? 20.650 9.679 -13.341 1.00 93.00 264 VAL A O 1
ATOM 2094 N N . THR A 1 265 ? 22.810 9.063 -13.347 1.00 94.56 265 THR A N 1
ATOM 2095 C CA . THR A 1 265 ? 22.735 8.194 -14.538 1.00 94.56 265 THR A CA 1
ATOM 2096 C C . THR A 1 265 ? 22.192 6.807 -14.198 1.00 94.56 265 THR A C 1
ATOM 2098 O O . THR A 1 265 ? 22.171 6.389 -13.038 1.00 94.56 265 THR A O 1
ATOM 2101 N N . LYS A 1 266 ? 21.777 6.053 -15.219 1.00 93.75 266 LYS A N 1
ATOM 2102 C CA . LYS A 1 266 ? 21.266 4.688 -15.048 1.00 93.75 266 LYS A CA 1
ATOM 2103 C C . LYS A 1 266 ? 22.305 3.764 -14.417 1.00 93.75 266 LYS A C 1
ATOM 2105 O O . LYS A 1 266 ? 21.980 2.998 -13.513 1.00 93.75 266 LYS A O 1
ATOM 2110 N N . GLU A 1 267 ? 23.551 3.852 -14.864 1.00 93.25 267 GLU A N 1
ATOM 2111 C CA . GLU A 1 267 ? 24.664 3.034 -14.387 1.00 93.25 267 GLU A CA 1
ATOM 2112 C C . GLU A 1 267 ? 24.993 3.338 -12.920 1.00 93.25 267 GLU A C 1
ATOM 2114 O O . GLU A 1 267 ? 25.158 2.418 -12.118 1.00 93.25 267 GLU A O 1
ATOM 2119 N N . GLU A 1 268 ? 25.028 4.620 -12.552 1.00 93.56 268 GLU A N 1
ATOM 2120 C CA . GLU A 1 268 ? 25.224 5.064 -11.168 1.00 93.56 268 GLU A CA 1
ATOM 2121 C C . GLU A 1 268 ? 24.090 4.584 -10.259 1.00 93.56 268 GLU A C 1
ATOM 2123 O O . GLU A 1 268 ? 24.343 4.083 -9.162 1.00 93.56 268 GLU A O 1
ATOM 2128 N N . PHE A 1 269 ? 22.843 4.680 -10.730 1.00 93.69 269 PHE A N 1
ATOM 2129 C CA . PHE A 1 269 ? 21.687 4.216 -9.972 1.00 93.69 269 PHE A CA 1
ATOM 2130 C C . PHE A 1 269 ? 21.712 2.696 -9.779 1.00 93.69 269 PHE A C 1
ATOM 2132 O O . PHE A 1 269 ? 21.486 2.212 -8.670 1.00 93.69 269 PHE A O 1
ATOM 2139 N N . LEU A 1 270 ? 22.024 1.933 -10.832 1.00 92.88 270 LEU A N 1
ATOM 2140 C CA . LEU A 1 270 ? 22.180 0.479 -10.751 1.00 92.88 270 LEU A CA 1
ATOM 2141 C C . LEU A 1 270 ? 23.277 0.096 -9.755 1.00 92.88 270 LEU A C 1
ATOM 2143 O O . LEU A 1 270 ? 23.070 -0.806 -8.947 1.00 92.88 270 LEU A O 1
ATOM 2147 N N . TYR A 1 271 ? 24.413 0.798 -9.769 1.00 91.19 271 TYR A N 1
ATOM 2148 C CA . TYR A 1 271 ? 25.486 0.589 -8.799 1.00 91.19 271 TYR A CA 1
ATOM 2149 C C . TYR A 1 271 ? 25.026 0.880 -7.362 1.00 91.19 271 TYR A C 1
ATOM 2151 O O . TYR A 1 271 ? 25.280 0.084 -6.459 1.00 91.19 271 TYR A O 1
ATOM 2159 N N . ALA A 1 272 ? 24.289 1.971 -7.143 1.00 89.81 272 ALA A N 1
ATOM 2160 C CA . ALA A 1 272 ? 23.717 2.288 -5.835 1.00 89.81 272 ALA A CA 1
ATOM 2161 C C . ALA A 1 272 ? 22.718 1.218 -5.359 1.00 89.81 272 ALA A C 1
ATOM 2163 O O . ALA A 1 272 ? 22.723 0.829 -4.189 1.00 89.81 272 ALA A O 1
ATOM 2164 N N . ALA A 1 273 ? 21.891 0.702 -6.270 1.00 89.75 273 ALA A N 1
ATOM 2165 C CA . ALA A 1 273 ? 20.894 -0.321 -5.978 1.00 89.75 273 ALA A CA 1
ATOM 2166 C C . ALA A 1 273 ? 21.511 -1.687 -5.621 1.00 89.75 273 ALA A C 1
ATOM 2168 O O . ALA A 1 273 ? 20.886 -2.451 -4.892 1.00 89.75 273 ALA A O 1
ATOM 2169 N N . GLN A 1 274 ? 22.750 -1.993 -6.035 1.00 85.88 274 GLN A N 1
ATOM 2170 C CA . GLN A 1 274 ? 23.421 -3.257 -5.678 1.00 85.88 274 GLN A CA 1
ATOM 2171 C C . GLN A 1 274 ? 23.561 -3.466 -4.166 1.00 85.88 274 GLN A C 1
ATOM 2173 O O . GLN A 1 274 ? 23.574 -4.603 -3.700 1.00 85.88 274 GLN A O 1
ATOM 2178 N N . GLN A 1 275 ? 23.654 -2.382 -3.390 1.00 76.94 275 GLN A N 1
ATOM 2179 C CA . GLN A 1 275 ? 23.743 -2.457 -1.929 1.00 76.94 275 GLN A CA 1
ATOM 2180 C C . GLN A 1 275 ? 22.401 -2.808 -1.267 1.00 76.94 275 GLN A C 1
ATOM 2182 O O . GLN A 1 275 ? 22.365 -3.184 -0.097 1.00 76.94 275 GLN A O 1
ATOM 2187 N N . MET A 1 276 ? 21.298 -2.685 -2.007 1.00 68.38 276 MET A N 1
ATOM 2188 C CA . MET A 1 276 ? 19.932 -2.907 -1.553 1.00 68.38 276 MET A CA 1
ATOM 2189 C C . MET A 1 276 ? 19.257 -3.864 -2.545 1.00 68.38 276 MET A C 1
ATOM 2191 O O . MET A 1 276 ? 18.495 -3.429 -3.401 1.00 68.38 276 MET A O 1
ATOM 2195 N N . SER A 1 277 ? 19.561 -5.167 -2.447 1.00 72.62 277 SER A N 1
ATOM 2196 C CA . SER A 1 277 ? 19.236 -6.256 -3.403 1.00 72.62 277 SER A CA 1
ATOM 2197 C C . SER A 1 277 ? 17.745 -6.514 -3.713 1.00 72.62 277 SER A C 1
ATOM 2199 O O . SER A 1 277 ? 17.388 -7.598 -4.164 1.00 72.62 277 SER A O 1
ATOM 2201 N N . GLN A 1 278 ? 16.862 -5.563 -3.432 1.00 80.19 278 GLN A N 1
ATOM 2202 C CA . GLN A 1 278 ? 15.410 -5.654 -3.570 1.00 80.19 278 GLN A CA 1
ATOM 2203 C C . GLN A 1 278 ? 14.877 -5.004 -4.856 1.00 80.19 278 GLN A C 1
ATOM 2205 O O . GLN A 1 278 ? 13.685 -5.119 -5.112 1.00 80.19 278 GLN A O 1
ATOM 2210 N N . VAL A 1 279 ? 15.725 -4.332 -5.648 1.00 88.62 279 VAL A N 1
ATOM 2211 C CA . VAL A 1 279 ? 15.323 -3.666 -6.899 1.00 88.62 279 VAL A CA 1
ATOM 2212 C C . VAL A 1 279 ? 15.983 -4.342 -8.096 1.00 88.62 279 VAL A C 1
ATOM 2214 O O . VAL A 1 279 ? 17.199 -4.549 -8.112 1.00 88.62 279 VAL A O 1
ATOM 2217 N N . THR A 1 280 ? 15.192 -4.700 -9.106 1.00 92.75 280 THR A N 1
ATOM 2218 C CA . THR A 1 280 ? 15.694 -5.408 -10.294 1.00 92.75 280 THR A CA 1
ATOM 2219 C C . THR A 1 280 ? 16.201 -4.440 -11.370 1.00 92.75 280 THR A C 1
ATOM 2221 O O . THR A 1 280 ? 15.717 -3.312 -11.466 1.00 92.75 280 THR A O 1
ATOM 2224 N N . PRO A 1 281 ? 17.128 -4.857 -12.256 1.00 93.12 281 PRO A N 1
ATOM 2225 C CA . PRO A 1 281 ? 17.537 -4.018 -13.381 1.00 93.12 281 PRO A CA 1
ATOM 2226 C C . PRO A 1 281 ? 16.364 -3.602 -14.277 1.00 93.12 281 PRO A C 1
ATOM 2228 O O . PRO A 1 281 ? 16.325 -2.466 -14.726 1.00 93.12 281 PRO A O 1
ATOM 2231 N N . LEU A 1 282 ? 15.371 -4.477 -14.478 1.00 92.81 282 LEU A N 1
ATOM 2232 C CA . LEU A 1 282 ? 14.183 -4.153 -15.272 1.00 92.81 282 LEU A CA 1
ATOM 2233 C C . LEU A 1 282 ? 13.332 -3.048 -14.623 1.00 92.81 282 LEU A C 1
ATOM 2235 O O . LEU A 1 282 ? 12.814 -2.191 -15.328 1.00 92.81 282 LEU A O 1
ATOM 2239 N N . GLU A 1 283 ? 13.216 -3.028 -13.294 1.00 94.56 283 GLU A N 1
ATOM 2240 C CA . GLU A 1 283 ? 12.553 -1.931 -12.575 1.00 94.56 283 GLU A CA 1
ATOM 2241 C C . GLU A 1 283 ? 13.293 -0.603 -12.773 1.00 94.56 283 GLU A C 1
ATOM 2243 O O . GLU A 1 283 ? 12.659 0.421 -13.020 1.00 94.56 283 GLU A O 1
ATOM 2248 N N . ILE A 1 284 ? 14.630 -0.612 -12.734 1.00 93.69 284 ILE A N 1
ATOM 2249 C CA . ILE A 1 284 ? 15.434 0.589 -13.008 1.00 93.69 284 ILE A CA 1
ATOM 2250 C C . ILE A 1 284 ? 15.302 1.027 -14.470 1.00 93.69 284 ILE A C 1
ATOM 2252 O O . ILE A 1 284 ? 15.195 2.219 -14.751 1.00 93.69 284 ILE A O 1
ATOM 2256 N N . ASP A 1 285 ? 15.243 0.090 -15.410 1.00 92.00 285 ASP A N 1
ATOM 2257 C CA . ASP A 1 285 ? 15.003 0.397 -16.820 1.00 92.00 285 ASP A CA 1
ATOM 2258 C C . ASP A 1 285 ? 13.661 1.111 -17.007 1.00 92.00 285 ASP A C 1
ATOM 2260 O O . ASP A 1 285 ? 13.602 2.143 -17.676 1.00 92.00 285 ASP A O 1
ATOM 2264 N N . ILE A 1 286 ? 12.602 0.608 -16.366 1.00 92.94 286 ILE A N 1
ATOM 2265 C CA . ILE A 1 286 ? 11.270 1.223 -16.384 1.00 92.94 286 ILE A CA 1
ATOM 2266 C C . ILE A 1 286 ? 11.296 2.606 -15.723 1.00 92.94 286 ILE A C 1
ATOM 2268 O O . ILE A 1 286 ? 10.683 3.539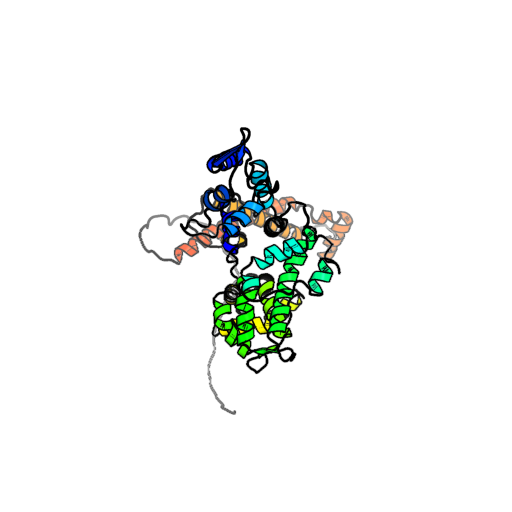 -16.239 1.00 92.94 286 ILE A O 1
ATOM 2272 N N . LEU A 1 287 ? 12.025 2.770 -14.615 1.00 93.62 287 LEU A N 1
ATOM 2273 C CA . LEU A 1 287 ? 12.172 4.056 -13.931 1.00 93.62 287 LEU A CA 1
ATOM 2274 C C . LEU A 1 287 ? 12.759 5.127 -14.858 1.00 93.62 287 LEU A C 1
ATOM 2276 O O . LEU A 1 287 ? 12.205 6.221 -14.959 1.00 93.62 287 LEU A O 1
ATOM 2280 N N . PHE A 1 288 ? 13.849 4.802 -15.555 1.00 92.38 288 PHE A N 1
ATOM 2281 C CA . PHE A 1 288 ? 14.505 5.724 -16.486 1.00 92.38 288 PHE A CA 1
ATOM 2282 C C . PHE A 1 288 ? 13.682 5.956 -17.762 1.00 92.38 288 PHE A C 1
ATOM 2284 O O . PHE A 1 288 ? 13.719 7.044 -18.336 1.00 92.38 288 PHE A O 1
ATOM 2291 N N . GLN A 1 289 ? 12.901 4.963 -18.202 1.00 90.38 289 GLN A N 1
ATOM 2292 C CA . GLN A 1 289 ? 11.915 5.161 -19.267 1.00 90.38 289 GLN A CA 1
ATOM 2293 C C . GLN A 1 289 ? 10.847 6.171 -18.837 1.00 90.38 289 GLN A C 1
ATOM 2295 O O . GLN A 1 289 ? 10.588 7.126 -19.564 1.00 90.38 289 GLN A O 1
ATOM 2300 N N . LEU A 1 290 ? 10.262 5.995 -17.648 1.00 90.56 290 LEU A N 1
ATOM 2301 C CA . LEU A 1 290 ? 9.262 6.908 -17.095 1.00 90.56 290 LEU A CA 1
ATOM 2302 C C . LEU A 1 290 ? 9.821 8.325 -16.960 1.00 90.56 290 LEU A C 1
ATOM 2304 O O . LEU A 1 290 ? 9.191 9.263 -17.442 1.00 90.56 290 LEU A O 1
ATOM 2308 N N . SER A 1 291 ? 11.011 8.493 -16.378 1.00 89.75 291 SER A N 1
ATOM 2309 C CA . SER A 1 291 ? 11.614 9.820 -16.216 1.00 89.75 291 SER A CA 1
ATOM 2310 C C . SER A 1 291 ? 11.842 10.524 -17.554 1.00 89.75 291 SER A C 1
ATOM 2312 O O . SER A 1 291 ? 11.557 11.713 -17.655 1.00 89.75 291 SER A O 1
ATOM 2314 N N . GLY A 1 292 ? 12.262 9.795 -18.595 1.00 86.69 292 GLY A N 1
ATOM 2315 C CA . GLY A 1 292 ? 12.466 10.352 -19.937 1.00 86.69 292 GLY A CA 1
ATOM 2316 C C . GLY A 1 292 ? 11.185 10.844 -20.627 1.00 86.69 292 GLY A C 1
ATOM 2317 O O . GLY A 1 292 ? 11.253 11.697 -21.509 1.00 86.69 292 GLY A O 1
ATOM 2318 N N . PHE A 1 293 ? 10.008 10.342 -20.235 1.00 83.12 293 PHE A N 1
ATOM 2319 C CA . PHE A 1 293 ? 8.721 10.878 -20.702 1.00 83.12 293 PHE A CA 1
ATOM 2320 C C . PHE A 1 293 ? 8.233 12.068 -19.868 1.00 83.12 293 PHE A C 1
ATOM 2322 O O . PHE A 1 293 ? 7.514 12.923 -20.385 1.00 83.12 293 PHE A O 1
ATOM 2329 N N . LEU A 1 294 ? 8.599 12.129 -18.585 1.00 76.62 294 LEU A N 1
ATOM 2330 C CA . LEU A 1 294 ? 8.164 13.184 -17.663 1.00 76.62 294 LEU A CA 1
ATOM 2331 C C . LEU A 1 294 ? 9.029 14.446 -17.737 1.00 76.62 294 LEU A C 1
ATOM 2333 O O . LEU A 1 294 ? 8.535 15.552 -17.503 1.00 76.62 294 LEU A O 1
ATOM 2337 N N . HIS A 1 295 ? 10.300 14.279 -18.083 1.00 70.25 295 HIS A N 1
ATOM 2338 C CA . HIS A 1 295 ? 11.258 15.339 -18.341 1.00 70.25 295 HIS A CA 1
ATOM 2339 C C . HIS A 1 295 ? 12.011 14.993 -19.627 1.00 70.25 295 HIS A C 1
ATOM 2341 O O . HIS A 1 295 ? 12.354 13.837 -19.841 1.00 70.25 295 HIS A O 1
ATOM 2347 N N . GLN A 1 296 ? 12.336 15.980 -20.469 1.00 64.88 296 GLN A N 1
ATOM 2348 C CA . GLN A 1 296 ? 13.234 15.796 -21.626 1.00 64.88 296 GLN A CA 1
ATOM 2349 C C . GLN A 1 296 ? 14.694 15.562 -21.173 1.00 64.88 296 GLN A C 1
ATOM 2351 O O . GLN A 1 296 ? 15.630 16.133 -21.732 1.00 64.88 296 GLN A O 1
ATOM 2356 N N . SER A 1 297 ? 14.900 14.798 -20.099 1.00 56.97 297 SER A N 1
ATOM 2357 C CA . SER A 1 297 ? 16.208 14.548 -19.525 1.00 56.97 297 SER A CA 1
ATOM 2358 C C . SER A 1 297 ? 16.958 13.522 -20.367 1.00 56.97 297 SER A C 1
ATOM 2360 O O . SER A 1 297 ? 16.426 12.541 -20.887 1.00 56.97 297 SER A O 1
ATOM 2362 N N . THR A 1 298 ? 18.248 13.780 -20.511 1.00 65.50 298 THR A N 1
ATOM 2363 C CA . THR A 1 298 ? 19.218 13.079 -21.354 1.00 65.50 298 THR A CA 1
ATOM 2364 C C . THR A 1 298 ? 19.650 11.733 -20.752 1.00 65.50 298 THR A C 1
ATOM 2366 O O . THR A 1 298 ? 20.838 11.429 -20.681 1.00 65.50 298 THR A O 1
ATOM 2369 N N . GLY A 1 299 ? 18.694 10.922 -20.282 1.00 82.12 299 GLY A N 1
ATOM 2370 C CA . GLY A 1 299 ? 18.971 9.640 -19.619 1.00 82.12 299 GLY A CA 1
ATOM 2371 C C . GLY A 1 299 ? 19.431 9.779 -18.164 1.00 82.12 299 GLY A C 1
ATOM 2372 O O . GLY A 1 299 ? 20.169 8.930 -17.665 1.00 82.12 299 GLY A O 1
ATOM 2373 N N . ARG A 1 300 ? 19.013 10.855 -17.489 1.00 90.56 300 ARG A N 1
ATOM 2374 C CA . ARG A 1 300 ? 19.312 11.133 -16.077 1.00 90.56 300 ARG A CA 1
ATOM 2375 C C . ARG A 1 300 ? 18.029 11.292 -15.266 1.00 90.56 300 ARG A C 1
ATOM 2377 O O . ARG A 1 300 ? 17.005 11.711 -15.806 1.00 90.56 300 ARG A O 1
ATOM 2384 N N . VAL A 1 301 ? 18.113 10.973 -13.979 1.00 92.50 301 VAL A N 1
ATOM 2385 C CA . VAL A 1 301 ? 17.007 11.061 -13.017 1.00 92.50 301 VAL A CA 1
ATOM 2386 C C . VAL A 1 301 ? 17.387 11.998 -11.878 1.00 92.50 301 VAL A C 1
ATOM 2388 O O . VAL A 1 301 ? 18.505 11.939 -11.364 1.00 92.50 301 VAL A O 1
ATOM 2391 N N . THR A 1 302 ? 16.438 12.833 -11.466 1.00 91.44 302 THR A N 1
ATOM 2392 C CA . THR A 1 302 ? 16.517 13.680 -10.271 1.00 91.44 302 THR A CA 1
ATOM 2393 C C . THR A 1 302 ? 15.514 13.232 -9.207 1.00 91.44 302 THR A C 1
ATOM 2395 O O . THR A 1 302 ? 14.600 12.449 -9.473 1.00 91.44 302 THR A O 1
ATOM 2398 N N . TYR A 1 303 ? 15.628 13.763 -7.986 1.00 90.88 303 TYR A N 1
ATOM 2399 C CA . TYR A 1 303 ? 14.659 13.479 -6.925 1.00 90.88 303 TYR A CA 1
ATOM 2400 C C . TYR A 1 303 ? 13.249 13.970 -7.281 1.00 90.88 303 TYR A C 1
ATOM 2402 O O . TYR A 1 303 ? 12.264 13.346 -6.889 1.00 90.88 303 TYR A O 1
ATOM 2410 N N . GLU A 1 304 ? 13.142 15.065 -8.038 1.00 88.50 304 GLU A N 1
ATOM 2411 C CA . GLU A 1 304 ? 11.855 15.594 -8.493 1.00 88.50 304 GLU A CA 1
ATOM 2412 C C . GLU A 1 304 ? 11.138 14.603 -9.419 1.00 88.50 304 GLU A C 1
ATOM 2414 O O . GLU A 1 304 ? 9.935 14.388 -9.272 1.00 88.50 304 GLU A O 1
ATOM 2419 N N . ASP A 1 305 ? 11.872 13.925 -10.304 1.00 90.75 305 ASP A N 1
ATOM 2420 C CA . ASP A 1 305 ? 11.304 12.879 -11.162 1.00 90.75 305 ASP A CA 1
ATOM 2421 C C . ASP A 1 305 ? 10.756 11.720 -10.319 1.00 90.75 305 ASP A C 1
ATOM 2423 O O . ASP A 1 305 ? 9.647 11.239 -10.553 1.00 90.75 305 ASP A O 1
ATOM 2427 N N . LEU A 1 306 ? 11.484 11.318 -9.270 1.00 92.19 306 LEU A N 1
ATOM 2428 C CA . LEU A 1 306 ? 11.022 10.288 -8.335 1.00 92.19 306 LEU A CA 1
ATOM 2429 C C . LEU A 1 306 ? 9.768 10.720 -7.563 1.00 92.19 306 LEU A C 1
ATOM 2431 O O . LEU A 1 306 ? 8.908 9.884 -7.282 1.00 92.19 306 LEU A O 1
ATOM 2435 N N . GLU A 1 307 ? 9.644 12.001 -7.200 1.00 89.38 307 GLU A N 1
ATOM 2436 C CA . GLU A 1 307 ? 8.429 12.534 -6.572 1.00 89.38 307 GLU A CA 1
ATOM 2437 C C . GLU A 1 307 ? 7.231 12.530 -7.525 1.00 89.38 307 GLU A C 1
ATOM 2439 O O . GLU A 1 307 ? 6.122 12.242 -7.077 1.00 89.38 307 GLU A O 1
ATOM 2444 N N . ARG A 1 308 ? 7.444 12.816 -8.815 1.00 89.44 308 ARG A N 1
ATOM 2445 C CA . ARG A 1 308 ? 6.389 12.790 -9.840 1.00 89.44 308 ARG A CA 1
ATOM 2446 C C . ARG A 1 308 ? 5.947 11.374 -10.193 1.00 89.44 308 ARG A C 1
ATOM 2448 O O . ARG A 1 308 ? 4.772 11.166 -10.479 1.00 89.44 308 ARG A O 1
ATOM 2455 N N . ILE A 1 309 ? 6.856 10.397 -10.172 1.00 91.62 309 ILE A N 1
ATOM 2456 C CA . ILE A 1 309 ? 6.535 8.986 -10.449 1.00 91.62 309 ILE A CA 1
ATOM 2457 C C . ILE A 1 309 ? 5.863 8.323 -9.248 1.00 91.62 309 ILE A C 1
ATOM 2459 O O . ILE A 1 309 ? 4.949 7.516 -9.416 1.00 91.62 309 ILE A O 1
ATOM 2463 N N . ALA A 1 310 ? 6.322 8.637 -8.035 1.00 90.38 310 ALA A N 1
ATOM 2464 C CA . ALA A 1 310 ? 5.820 7.987 -6.839 1.00 90.38 310 ALA A CA 1
ATOM 2465 C C . ALA A 1 310 ? 4.305 8.193 -6.664 1.00 90.38 310 ALA A C 1
ATOM 2467 O O . ALA A 1 310 ? 3.806 9.300 -6.890 1.00 90.38 310 ALA A O 1
ATOM 2468 N N . PRO A 1 311 ? 3.576 7.160 -6.195 1.00 85.25 311 PRO A N 1
ATOM 2469 C CA . PRO A 1 311 ? 2.163 7.294 -5.882 1.00 85.25 311 PRO A CA 1
ATOM 2470 C C . PRO A 1 311 ? 1.932 8.467 -4.932 1.00 85.25 311 PRO A C 1
ATOM 2472 O O . PRO A 1 311 ? 2.699 8.663 -3.979 1.00 85.25 311 PRO A O 1
ATOM 2475 N N . TYR A 1 312 ? 0.855 9.222 -5.150 1.00 65.06 312 TYR A N 1
ATOM 2476 C CA . TYR A 1 312 ? 0.474 10.290 -4.234 1.00 65.06 312 TYR A CA 1
ATOM 2477 C C . TYR A 1 312 ? 0.186 9.697 -2.850 1.00 65.06 312 TYR A C 1
ATOM 2479 O O . TYR A 1 312 ? -0.823 9.027 -2.636 1.00 65.06 312 TYR A O 1
ATOM 2487 N N . ARG A 1 313 ? 1.081 9.951 -1.892 1.00 60.62 313 ARG A N 1
ATOM 2488 C CA . ARG A 1 313 ? 0.854 9.653 -0.478 1.00 60.62 313 ARG A CA 1
ATOM 2489 C C . ARG A 1 313 ? 0.600 10.965 0.261 1.00 60.62 313 ARG A C 1
ATOM 2491 O O . ARG A 1 313 ? 1.507 11.797 0.338 1.00 60.62 313 ARG A O 1
ATOM 2498 N N . PRO A 1 314 ? -0.583 11.158 0.863 1.00 46.69 314 PRO A N 1
ATOM 2499 C CA . PRO A 1 314 ? -0.876 12.364 1.634 1.00 46.69 314 PRO A CA 1
ATOM 2500 C C . PRO A 1 314 ? -0.066 12.479 2.945 1.00 46.69 314 PRO A C 1
ATOM 2502 O O . PRO A 1 314 ? -0.134 13.496 3.628 1.00 46.69 314 PRO A O 1
ATOM 2505 N N . THR A 1 315 ? 0.804 11.515 3.276 1.00 46.97 315 THR A N 1
ATOM 2506 C CA . THR A 1 315 ? 1.709 11.545 4.444 1.00 46.97 315 THR A CA 1
ATOM 2507 C C . THR A 1 315 ? 2.856 12.559 4.341 1.00 46.97 315 THR A C 1
ATOM 2509 O O . THR A 1 315 ? 3.811 12.480 5.116 1.00 46.97 315 THR A O 1
ATOM 2512 N N . ARG A 1 316 ? 2.786 13.542 3.431 1.00 39.56 316 ARG A N 1
ATOM 2513 C CA . ARG A 1 316 ? 3.828 14.567 3.214 1.00 39.56 316 ARG A CA 1
ATOM 2514 C C . ARG A 1 316 ? 4.130 15.421 4.464 1.00 39.56 316 ARG A C 1
ATOM 2516 O O . ARG A 1 316 ? 5.098 16.174 4.456 1.00 39.56 316 ARG A O 1
ATOM 2523 N N . PHE A 1 317 ? 3.363 15.257 5.547 1.00 39.03 317 PHE A N 1
ATOM 2524 C CA . PHE A 1 317 ? 3.587 15.885 6.853 1.00 39.03 317 PHE A CA 1
ATOM 2525 C C . PHE A 1 317 ? 4.384 15.047 7.874 1.00 39.03 317 PHE A C 1
ATOM 2527 O O . PHE A 1 317 ? 4.810 15.608 8.877 1.00 39.03 317 PHE A O 1
ATOM 2534 N N . LEU A 1 318 ? 4.639 13.749 7.647 1.00 41.69 318 LEU A N 1
ATOM 2535 C CA . LEU A 1 318 ? 5.307 12.878 8.642 1.00 41.69 318 LEU A CA 1
ATOM 2536 C C . LEU A 1 318 ? 6.762 12.512 8.310 1.00 41.69 318 LEU A C 1
ATOM 2538 O O . LEU A 1 318 ? 7.506 12.093 9.196 1.00 41.69 318 LEU A O 1
ATOM 2542 N N . SER A 1 319 ? 7.191 12.670 7.058 1.00 41.59 319 SER A N 1
ATOM 2543 C CA . SER A 1 319 ? 8.471 12.130 6.579 1.00 41.59 319 SER A CA 1
ATOM 2544 C C . SER A 1 319 ? 9.489 13.168 6.120 1.00 41.59 319 SER A C 1
ATOM 2546 O O . SER A 1 319 ? 10.519 12.779 5.582 1.00 41.59 319 SER A O 1
ATOM 2548 N N . ARG A 1 320 ? 9.292 14.467 6.385 1.00 33.66 320 ARG A N 1
ATOM 2549 C CA . ARG A 1 320 ? 10.454 15.365 6.449 1.00 33.66 320 ARG A CA 1
ATOM 2550 C C . ARG A 1 320 ? 11.111 15.160 7.811 1.00 33.66 320 ARG A C 1
ATOM 2552 O O . ARG A 1 320 ? 10.497 15.532 8.814 1.00 33.66 320 ARG A O 1
ATOM 2559 N N . PRO A 1 321 ? 12.342 14.627 7.905 1.00 38.22 321 PRO A N 1
ATOM 2560 C CA . PRO A 1 321 ? 13.137 14.871 9.090 1.00 38.22 321 PRO A CA 1
ATOM 2561 C C . PRO A 1 321 ? 13.228 16.394 9.211 1.00 38.22 321 PRO A C 1
ATOM 2563 O O . PRO A 1 321 ? 13.824 17.062 8.372 1.00 38.22 321 PRO A O 1
ATOM 2566 N N . ILE A 1 322 ? 12.618 16.976 10.242 1.00 40.69 322 ILE A N 1
ATOM 2567 C CA . ILE A 1 322 ? 12.740 18.417 10.528 1.00 40.69 322 ILE A CA 1
ATOM 2568 C C . ILE A 1 322 ? 14.224 18.790 10.750 1.00 40.69 322 ILE A C 1
ATOM 2570 O O . ILE A 1 322 ? 14.592 19.958 10.651 1.00 40.69 322 ILE A O 1
ATOM 2574 N N . ALA A 1 323 ? 15.101 17.796 10.950 1.00 36.88 323 ALA A N 1
ATOM 2575 C CA . ALA A 1 323 ? 16.550 17.943 10.877 1.00 36.88 323 ALA A CA 1
ATOM 2576 C C . ALA A 1 323 ? 17.028 18.622 9.575 1.00 36.88 323 ALA A C 1
ATOM 2578 O O . ALA A 1 323 ? 17.959 19.418 9.631 1.00 36.88 323 ALA A O 1
ATOM 2579 N N 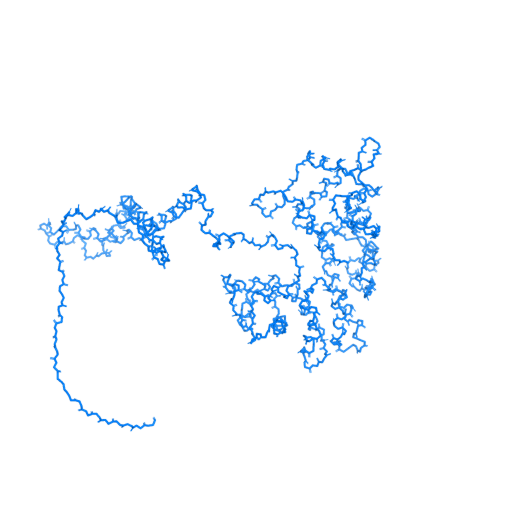. GLU A 1 324 ? 16.358 18.397 8.441 1.00 40.69 324 GLU A N 1
ATOM 2580 C CA . GLU A 1 324 ? 16.697 19.038 7.163 1.00 40.69 324 GLU A CA 1
ATOM 2581 C C . GLU A 1 324 ? 16.032 20.412 6.977 1.00 40.69 324 GLU A C 1
ATOM 2583 O O . GLU A 1 324 ? 16.589 21.280 6.318 1.00 40.69 324 GLU A O 1
ATOM 2588 N N . VAL A 1 325 ? 14.885 20.679 7.617 1.00 40.06 325 VAL A N 1
ATOM 2589 C CA . VAL A 1 325 ? 14.190 21.984 7.511 1.00 40.06 325 VAL A CA 1
ATOM 2590 C C . VAL A 1 325 ? 14.682 23.009 8.549 1.00 40.06 325 VAL A C 1
ATOM 2592 O O . VAL A 1 325 ? 14.431 24.203 8.402 1.00 40.06 325 VAL A O 1
ATOM 2595 N N . LYS A 1 326 ? 15.452 22.593 9.565 1.00 36.09 326 LYS A N 1
ATOM 2596 C CA . LYS A 1 326 ? 16.198 23.517 10.445 1.00 36.09 326 LYS A CA 1
ATOM 2597 C C . LYS A 1 326 ? 17.627 23.815 9.983 1.00 36.09 326 LYS A C 1
ATOM 2599 O O . LYS A 1 326 ? 18.280 24.672 10.578 1.00 36.09 326 LYS A O 1
ATOM 2604 N N . ALA A 1 327 ? 18.089 23.193 8.902 1.00 44.50 327 ALA A N 1
ATOM 2605 C CA . ALA A 1 327 ? 19.275 23.635 8.187 1.00 44.50 327 ALA A CA 1
ATOM 2606 C C . ALA A 1 327 ? 18.850 24.628 7.092 1.00 44.50 327 ALA A C 1
ATOM 2608 O O . ALA A 1 327 ? 18.553 24.254 5.967 1.00 44.50 327 ALA A O 1
ATOM 2609 N N . VAL A 1 328 ? 18.862 25.917 7.449 1.00 50.00 328 VAL A N 1
ATOM 2610 C CA . VAL A 1 328 ? 18.801 27.072 6.531 1.00 50.00 328 VAL A CA 1
ATOM 2611 C C . VAL A 1 328 ? 17.418 27.361 5.920 1.00 50.00 328 VAL A C 1
ATOM 2613 O O . VAL A 1 328 ? 17.093 26.878 4.840 1.00 50.00 328 VAL A O 1
ATOM 2616 N N . LYS A 1 329 ? 16.635 28.263 6.545 1.00 41.31 329 LYS A N 1
ATOM 2617 C CA . LYS A 1 329 ? 15.632 29.038 5.780 1.00 41.31 329 LYS A CA 1
ATOM 2618 C C . LYS A 1 329 ? 15.263 30.457 6.238 1.00 41.31 329 LYS A C 1
ATOM 2620 O O . LYS A 1 329 ? 14.612 31.136 5.455 1.00 41.31 329 LYS A O 1
ATOM 2625 N N . SER A 1 330 ? 15.735 30.974 7.374 1.00 43.53 330 SER A N 1
ATOM 2626 C CA . SER A 1 330 ? 15.780 32.435 7.602 1.00 43.53 330 SER A CA 1
ATOM 2627 C C . SER A 1 330 ? 16.655 32.804 8.819 1.00 43.53 330 SER A C 1
ATOM 2629 O O . SER A 1 330 ? 16.604 32.109 9.838 1.00 43.53 330 SER A O 1
ATOM 2631 N N . PRO A 1 331 ? 17.489 33.861 8.746 1.00 45.31 331 PRO A N 1
ATOM 2632 C CA . PRO A 1 331 ? 18.252 34.388 9.887 1.00 45.31 331 PRO A CA 1
ATOM 2633 C C . PRO A 1 331 ? 17.428 35.220 10.886 1.00 45.31 331 PRO A C 1
ATOM 2635 O O . PRO A 1 331 ? 17.942 35.537 11.957 1.00 45.31 331 PRO A O 1
ATOM 2638 N N . ASP A 1 332 ? 16.168 35.542 10.577 1.00 50.81 332 ASP A N 1
ATOM 2639 C CA . ASP A 1 332 ? 15.475 36.675 11.213 1.00 50.81 332 ASP A CA 1
ATOM 2640 C C . ASP A 1 332 ? 14.483 36.304 12.333 1.00 50.81 332 ASP A C 1
ATOM 2642 O O . ASP A 1 332 ? 13.917 37.185 12.970 1.00 50.81 332 ASP A O 1
ATOM 2646 N N . GLU A 1 333 ? 14.324 35.018 12.668 1.00 46.44 333 GLU A N 1
ATOM 2647 C CA . GLU A 1 333 ? 13.507 34.564 13.815 1.00 46.44 333 GLU A CA 1
ATOM 2648 C C . GLU A 1 333 ? 14.334 33.822 14.873 1.00 46.44 333 GLU A C 1
ATOM 2650 O O . GLU A 1 333 ? 13.936 32.809 15.454 1.00 46.44 333 GLU A O 1
ATOM 2655 N N . ARG A 1 334 ? 15.542 34.314 15.149 1.00 49.25 334 ARG A N 1
ATOM 2656 C CA . ARG A 1 334 ? 16.384 33.756 16.211 1.00 49.25 334 ARG A CA 1
ATOM 2657 C C . ARG A 1 334 ? 16.191 34.537 17.499 1.00 49.25 334 ARG A C 1
ATOM 2659 O O . ARG A 1 334 ? 16.938 35.471 17.778 1.00 49.25 334 ARG A O 1
ATOM 2666 N N . GLY A 1 335 ? 15.219 34.116 18.307 1.00 52.38 335 GLY A N 1
ATOM 2667 C CA . GLY A 1 335 ? 15.081 34.594 19.682 1.00 52.38 335 GLY A CA 1
ATOM 2668 C C . GLY A 1 335 ? 16.409 34.475 20.444 1.00 52.38 335 GLY A C 1
ATOM 2669 O O . GLY A 1 335 ? 17.112 33.469 20.327 1.00 52.38 335 GLY A O 1
ATOM 2670 N N . PHE A 1 336 ? 16.746 35.503 21.224 1.00 51.66 336 PHE A N 1
ATOM 2671 C CA . PHE A 1 336 ? 18.011 35.645 21.963 1.00 51.66 336 PHE A CA 1
ATOM 2672 C C . PHE A 1 336 ? 18.423 34.375 22.739 1.00 51.66 336 PHE A C 1
ATOM 2674 O O . PHE A 1 336 ? 19.588 33.981 22.725 1.00 51.66 336 PHE A O 1
ATOM 2681 N N . GLY A 1 337 ? 17.459 33.661 23.333 1.00 48.16 337 GLY A N 1
ATOM 2682 C CA . GLY A 1 337 ? 17.717 32.414 24.065 1.00 48.16 337 GLY A CA 1
ATOM 2683 C C . GLY A 1 337 ? 18.201 31.243 23.196 1.00 48.16 337 GLY A C 1
ATOM 2684 O O . GLY A 1 337 ? 19.039 30.459 23.637 1.00 48.16 337 GLY A O 1
ATOM 2685 N N . VAL A 1 338 ? 17.737 31.136 21.946 1.00 53.31 338 VAL A N 1
ATOM 2686 C CA . VAL A 1 338 ? 18.153 30.063 21.022 1.00 53.31 338 VAL A CA 1
ATOM 2687 C C . VAL A 1 338 ? 19.575 30.309 20.516 1.00 53.31 338 VAL A C 1
ATOM 2689 O O . VAL A 1 338 ? 20.342 29.360 20.373 1.00 53.31 338 VAL A O 1
ATOM 2692 N N . GLN A 1 339 ? 19.963 31.576 20.333 1.00 53.22 339 GLN A N 1
ATOM 2693 C CA . GLN A 1 339 ? 21.329 31.943 19.941 1.00 53.22 339 GLN A CA 1
ATOM 2694 C C . GLN A 1 339 ? 22.349 31.609 21.036 1.00 53.22 339 GLN A C 1
ATOM 2696 O O . GLN A 1 339 ? 23.429 31.099 20.735 1.00 53.22 339 GLN A O 1
ATOM 2701 N N . ILE A 1 340 ? 21.995 31.831 22.306 1.00 60.09 340 ILE A N 1
ATOM 2702 C CA . ILE A 1 340 ? 22.849 31.471 23.446 1.00 60.09 340 ILE A CA 1
ATOM 2703 C C . ILE A 1 340 ? 22.997 29.952 23.547 1.00 60.09 340 ILE A C 1
ATOM 2705 O O . ILE A 1 340 ? 24.110 29.456 23.722 1.00 60.09 340 ILE A O 1
ATOM 2709 N N . LEU A 1 341 ? 21.902 29.204 23.392 1.00 60.66 341 LEU A N 1
ATOM 2710 C CA . LEU A 1 341 ? 21.932 27.746 23.485 1.00 60.66 341 LEU A CA 1
ATOM 2711 C C . LEU A 1 341 ? 22.734 27.107 22.342 1.00 60.66 341 LEU A C 1
ATOM 2713 O O . LEU A 1 341 ? 23.521 26.192 22.576 1.00 60.66 341 LEU A O 1
ATOM 2717 N N . GLU A 1 342 ? 22.582 27.608 21.115 1.00 52.62 342 GLU A N 1
ATOM 2718 C CA . GLU A 1 342 ? 23.350 27.134 19.960 1.00 52.62 342 GLU A CA 1
ATOM 2719 C C . GLU A 1 342 ? 24.840 27.481 20.093 1.00 52.62 342 GLU A C 1
ATOM 2721 O O . GLU A 1 342 ? 25.701 26.646 19.805 1.00 52.62 342 GLU A O 1
ATOM 2726 N N . SER A 1 343 ? 25.150 28.677 20.600 1.00 56.66 343 SER A N 1
ATOM 2727 C CA . SER A 1 343 ? 26.526 29.088 20.892 1.00 56.66 343 SER A CA 1
ATOM 2728 C C . SER A 1 343 ? 27.150 28.204 21.970 1.00 56.66 343 SER A C 1
ATOM 2730 O O . SER A 1 343 ? 28.264 27.724 21.788 1.00 56.66 343 SER A O 1
ATOM 2732 N N . ALA A 1 344 ? 26.418 27.896 23.044 1.00 62.09 344 ALA A N 1
ATOM 2733 C CA . ALA A 1 344 ? 26.872 26.991 24.099 1.00 62.09 344 ALA A CA 1
ATOM 2734 C C . ALA A 1 344 ? 27.075 25.551 23.591 1.00 62.09 344 ALA A C 1
ATOM 2736 O O . ALA A 1 344 ? 28.043 24.884 23.962 1.00 62.09 344 ALA A O 1
ATOM 2737 N N . TYR A 1 345 ? 26.202 25.073 22.702 1.00 58.34 345 TYR A N 1
ATOM 2738 C CA . TYR A 1 345 ? 26.319 23.748 22.095 1.00 58.34 345 TYR A CA 1
ATOM 2739 C C . TYR A 1 345 ? 27.544 23.639 21.174 1.00 58.34 345 TYR A C 1
ATOM 2741 O O . TYR A 1 345 ? 28.347 22.717 21.289 1.00 58.34 345 TYR A O 1
ATOM 2749 N N . ARG A 1 346 ? 27.750 24.620 20.292 1.00 57.28 346 ARG A N 1
ATOM 2750 C CA . ARG A 1 346 ? 28.926 24.654 19.408 1.00 57.28 346 ARG A CA 1
ATOM 2751 C C . ARG A 1 346 ? 30.221 24.852 20.195 1.00 57.28 346 ARG A C 1
ATOM 2753 O O . ARG A 1 346 ? 31.232 24.234 19.870 1.00 57.28 346 ARG A O 1
ATOM 2760 N N . PHE A 1 347 ? 30.176 25.660 21.252 1.00 62.59 347 PHE A N 1
ATOM 2761 C CA . PHE A 1 347 ? 31.287 25.866 22.175 1.00 62.59 347 PHE A CA 1
ATOM 2762 C C . PHE A 1 347 ? 31.691 24.566 22.866 1.00 62.59 347 PHE A C 1
ATOM 2764 O O . PHE A 1 347 ? 32.858 24.196 22.833 1.00 62.59 347 PHE A O 1
ATOM 2771 N N . THR A 1 348 ? 30.733 23.838 23.440 1.00 63.28 348 THR A N 1
ATOM 2772 C CA . THR A 1 348 ? 31.014 22.573 24.134 1.00 63.28 348 THR A CA 1
ATOM 2773 C C . THR A 1 348 ? 31.578 21.520 23.186 1.00 63.28 348 THR A C 1
ATOM 2775 O O . THR A 1 348 ? 32.575 20.882 23.522 1.00 63.28 348 THR A O 1
ATOM 2778 N N . LEU A 1 349 ? 31.035 21.393 21.971 1.00 62.28 349 LEU A N 1
ATOM 2779 C CA . LEU A 1 349 ? 31.603 20.513 20.946 1.00 62.28 349 LEU A CA 1
ATOM 2780 C C . LEU A 1 349 ? 33.026 20.929 20.541 1.00 62.28 349 LEU A C 1
ATOM 2782 O O . LEU A 1 349 ? 33.909 20.075 20.450 1.00 62.28 349 LEU A O 1
ATOM 2786 N N . GLY A 1 350 ? 33.272 22.230 20.354 1.00 61.91 350 GLY A N 1
ATOM 2787 C CA . GLY A 1 350 ? 34.597 22.772 20.049 1.00 61.91 350 GLY A CA 1
ATOM 2788 C C . GLY A 1 350 ? 35.612 22.536 21.172 1.00 61.91 350 GLY A C 1
ATOM 2789 O O . GLY A 1 350 ? 36.744 22.133 20.904 1.00 61.91 350 GLY A O 1
ATOM 2790 N N . SER A 1 351 ? 35.208 22.709 22.433 1.00 66.62 351 SER A N 1
ATOM 2791 C CA . SER A 1 351 ? 36.046 22.429 23.603 1.00 66.62 351 SER A CA 1
ATOM 2792 C C . SER A 1 351 ? 36.372 20.942 23.734 1.00 66.62 351 SER A C 1
ATOM 2794 O O . SER A 1 351 ? 37.520 20.602 24.006 1.00 66.62 351 SER A O 1
ATOM 2796 N N . ILE A 1 352 ? 35.403 20.049 23.495 1.00 69.75 352 ILE A N 1
ATOM 2797 C CA . ILE A 1 352 ? 35.625 18.595 23.532 1.00 69.75 352 ILE A CA 1
ATOM 2798 C C . ILE A 1 352 ? 36.578 18.171 22.410 1.00 69.75 352 ILE A C 1
ATOM 2800 O O . ILE A 1 352 ? 37.530 17.433 22.663 1.00 69.75 352 ILE A O 1
ATOM 2804 N N . ALA A 1 353 ? 36.376 18.675 21.190 1.00 67.94 353 ALA A N 1
ATOM 2805 C CA . ALA A 1 353 ? 37.260 18.393 20.063 1.00 67.94 353 ALA A CA 1
ATOM 2806 C C . ALA A 1 353 ? 38.689 18.915 20.310 1.00 67.94 353 ALA A C 1
ATOM 2808 O O . ALA A 1 353 ? 39.662 18.200 20.064 1.00 67.94 353 ALA A O 1
ATOM 2809 N N . GLY A 1 354 ? 38.826 20.127 20.862 1.00 66.19 354 GLY A N 1
ATOM 2810 C CA . GLY A 1 354 ? 40.115 20.707 21.242 1.00 66.19 354 GLY A CA 1
ATOM 2811 C C . GLY A 1 354 ? 40.823 19.921 22.348 1.00 66.19 354 GLY A C 1
ATOM 2812 O O . GLY A 1 354 ? 42.017 19.647 22.237 1.00 66.19 354 GLY A O 1
ATOM 2813 N N . ALA A 1 355 ? 40.090 19.496 23.380 1.00 69.94 355 ALA A N 1
ATOM 2814 C CA . ALA A 1 355 ? 40.622 18.669 24.460 1.00 69.94 355 ALA A CA 1
ATOM 2815 C C . ALA A 1 355 ? 41.069 17.285 23.962 1.00 69.94 355 ALA A C 1
ATOM 2817 O O . ALA A 1 355 ? 42.130 16.799 24.361 1.00 69.94 355 ALA A O 1
ATOM 2818 N N . ALA A 1 356 ? 40.308 16.670 23.052 1.00 73.06 356 ALA A N 1
ATOM 2819 C CA . ALA A 1 356 ? 40.679 15.406 22.424 1.00 73.06 356 ALA A CA 1
ATOM 2820 C C . ALA A 1 356 ? 41.959 15.549 21.584 1.00 73.06 356 ALA A C 1
ATOM 2822 O O . ALA A 1 356 ? 42.891 14.763 21.752 1.00 73.06 356 ALA A O 1
ATOM 2823 N N . GLY A 1 357 ? 42.052 16.593 20.751 1.00 72.25 357 GLY A N 1
ATOM 2824 C CA . GLY A 1 357 ? 43.254 16.887 19.967 1.00 72.25 357 GLY A CA 1
ATOM 2825 C C . GLY A 1 357 ? 44.485 17.128 20.846 1.00 72.25 357 GLY A C 1
ATOM 2826 O O . GLY A 1 357 ? 45.529 16.516 20.627 1.00 72.25 357 GLY A O 1
ATOM 2827 N N . ALA A 1 358 ? 44.348 17.948 21.893 1.00 70.69 358 ALA A N 1
ATOM 2828 C CA . ALA A 1 358 ? 45.424 18.201 22.849 1.00 70.69 358 ALA A CA 1
ATOM 2829 C C . ALA A 1 358 ? 45.872 16.916 23.560 1.00 70.69 358 ALA A C 1
ATOM 2831 O O . ALA A 1 358 ? 47.067 16.702 23.726 1.00 70.69 358 ALA A O 1
ATOM 2832 N N . THR A 1 359 ? 44.938 16.031 23.918 1.00 75.75 359 THR A N 1
ATOM 2833 C CA . THR A 1 359 ? 45.254 14.747 24.563 1.00 75.75 359 THR A CA 1
ATOM 2834 C C . THR A 1 359 ? 46.054 13.829 23.639 1.00 75.75 359 THR A C 1
ATOM 2836 O O . THR A 1 359 ? 47.013 13.211 24.089 1.00 75.75 359 THR A O 1
ATOM 2839 N N . VAL A 1 360 ? 45.717 13.768 22.347 1.00 80.81 360 VAL A N 1
ATOM 2840 C CA . VAL A 1 360 ? 46.444 12.935 21.372 1.00 80.81 360 VAL A CA 1
ATOM 2841 C C . VAL A 1 360 ? 47.870 13.444 21.136 1.00 80.81 360 VAL A C 1
ATOM 2843 O O . VAL A 1 360 ? 48.792 12.642 21.006 1.00 80.81 360 VAL A O 1
ATOM 2846 N N . VAL A 1 361 ? 48.068 14.764 21.101 1.00 79.88 361 VAL A N 1
ATOM 2847 C CA . VAL A 1 361 ? 49.380 15.376 20.814 1.00 79.88 361 VAL A CA 1
ATOM 2848 C C . VAL A 1 361 ? 50.275 15.459 22.061 1.00 79.88 361 VAL A C 1
ATOM 2850 O O . VAL A 1 361 ? 51.501 15.432 21.945 1.00 79.88 361 VAL A O 1
ATOM 2853 N N . TYR A 1 362 ? 49.689 15.469 23.263 1.00 78.94 362 TYR A N 1
ATOM 2854 C CA . TYR A 1 362 ? 50.396 15.688 24.529 1.00 78.94 362 TYR A CA 1
ATOM 2855 C C . TYR A 1 362 ? 51.640 14.806 24.771 1.00 78.94 362 TYR A C 1
ATOM 2857 O O . TYR A 1 362 ? 52.658 15.344 25.211 1.00 78.94 362 TYR A O 1
ATOM 2865 N N . PRO A 1 363 ? 51.646 13.490 24.468 1.00 78.00 363 PRO A N 1
ATOM 2866 C CA . PRO A 1 363 ? 52.836 12.659 24.671 1.00 78.00 363 PRO A CA 1
ATOM 2867 C C . PRO A 1 363 ? 54.052 13.134 23.866 1.00 78.00 363 PRO A C 1
ATOM 2869 O O . PRO A 1 363 ? 55.187 13.015 24.328 1.00 78.00 363 PRO A O 1
ATOM 2872 N N . ILE A 1 364 ? 53.823 13.693 22.673 1.00 82.50 364 ILE A N 1
ATOM 2873 C CA . ILE A 1 364 ? 54.882 14.215 21.801 1.00 82.50 364 ILE A CA 1
ATOM 2874 C C . ILE A 1 364 ? 55.452 15.508 22.397 1.00 82.50 364 ILE A C 1
ATOM 2876 O O . ILE A 1 364 ? 56.673 15.665 22.481 1.00 82.50 364 ILE A O 1
ATOM 2880 N N . ASP A 1 365 ? 54.582 16.394 22.883 1.00 79.75 365 ASP A N 1
ATOM 2881 C CA . ASP A 1 365 ? 54.980 17.654 23.515 1.00 79.75 365 ASP A CA 1
ATOM 2882 C C . ASP A 1 365 ? 55.732 17.427 24.835 1.00 79.75 365 ASP A C 1
ATOM 2884 O O . ASP A 1 365 ? 56.726 18.103 25.117 1.00 79.75 365 ASP A O 1
ATOM 2888 N N . LEU A 1 366 ? 55.333 16.428 25.629 1.00 79.56 366 LEU A N 1
ATOM 2889 C CA . LEU A 1 366 ? 56.027 16.067 26.868 1.00 79.56 366 LEU A CA 1
ATOM 2890 C C . LEU A 1 366 ? 57.446 15.544 26.599 1.00 79.56 366 LEU A C 1
ATOM 2892 O O . LEU A 1 366 ? 58.395 15.913 27.293 1.00 79.56 366 LEU A O 1
ATOM 2896 N N . VAL A 1 367 ? 57.621 14.719 25.565 1.00 80.81 367 VAL A N 1
ATOM 2897 C CA . VAL A 1 367 ? 58.950 14.244 25.154 1.00 80.81 367 VAL A CA 1
ATOM 2898 C C . VAL A 1 367 ? 59.809 15.411 24.662 1.00 80.81 367 VAL A C 1
ATOM 2900 O O . VAL A 1 367 ? 60.964 15.537 25.069 1.00 80.81 367 VAL A O 1
ATOM 2903 N N . LYS A 1 368 ? 59.244 16.307 23.843 1.00 79.81 368 LYS A N 1
ATOM 2904 C CA . LYS A 1 368 ? 59.951 17.490 23.333 1.00 79.81 368 LYS A CA 1
ATOM 2905 C C . LYS A 1 368 ? 60.395 18.424 24.461 1.00 79.81 368 LYS A C 1
ATOM 2907 O O . LYS A 1 368 ? 61.551 18.839 24.489 1.00 79.81 368 LYS A O 1
ATOM 2912 N N . THR A 1 369 ? 59.517 18.711 25.417 1.00 80.38 369 THR A N 1
ATOM 2913 C CA . THR A 1 369 ? 59.822 19.594 26.555 1.00 80.38 369 THR A CA 1
ATOM 2914 C C . THR A 1 369 ? 60.858 18.991 27.503 1.00 80.38 369 THR A C 1
ATOM 2916 O O . THR A 1 369 ? 61.760 19.706 27.935 1.00 80.38 369 THR A O 1
ATOM 2919 N N . ARG A 1 370 ? 60.819 17.679 27.787 1.00 77.19 370 ARG A N 1
ATOM 2920 C CA . ARG A 1 370 ? 61.869 17.010 28.585 1.00 77.19 370 ARG A CA 1
ATOM 2921 C C . ARG A 1 370 ? 63.230 17.017 27.887 1.00 77.19 370 ARG A C 1
ATOM 2923 O O . ARG A 1 370 ? 64.239 17.212 28.558 1.00 77.19 370 ARG A O 1
ATOM 2930 N N . MET A 1 371 ? 63.252 16.857 26.562 1.00 77.00 371 MET A N 1
ATOM 2931 C CA . MET A 1 371 ? 64.475 16.983 25.762 1.00 77.00 371 MET A CA 1
ATOM 2932 C C . MET A 1 371 ? 65.028 18.416 25.793 1.00 77.00 371 MET A C 1
ATOM 2934 O O . MET A 1 371 ? 66.227 18.599 25.970 1.00 77.00 371 MET A O 1
ATOM 2938 N N . GLN A 1 372 ? 64.165 19.432 25.674 1.00 76.62 372 GLN A N 1
ATOM 2939 C CA . GLN A 1 372 ? 64.562 20.847 25.719 1.00 76.62 372 GLN A CA 1
ATOM 2940 C C . GLN A 1 372 ? 65.001 21.311 27.117 1.00 76.62 372 GLN A C 1
ATOM 2942 O O . GLN A 1 372 ? 65.890 22.148 27.233 1.00 76.62 372 GLN A O 1
ATOM 2947 N N . ASN A 1 373 ? 64.412 20.764 28.184 1.00 75.12 373 ASN A N 1
ATOM 2948 C CA . ASN A 1 373 ? 64.751 21.107 29.570 1.00 75.12 373 ASN A CA 1
ATOM 2949 C C . ASN A 1 373 ? 65.970 20.328 30.111 1.00 75.12 373 ASN A C 1
ATOM 2951 O O . ASN A 1 373 ? 66.330 20.451 31.285 1.00 75.12 373 ASN A O 1
ATOM 2955 N N . GLN A 1 374 ? 66.621 19.512 29.278 1.00 66.75 374 GLN A N 1
ATOM 2956 C CA . GLN A 1 374 ? 67.879 18.868 29.632 1.00 66.75 374 GLN A CA 1
ATOM 2957 C C . GLN A 1 374 ? 68.984 19.932 29.694 1.00 66.75 374 GLN A C 1
ATOM 2959 O O . GLN A 1 374 ? 69.532 20.347 28.678 1.00 66.75 374 GLN A O 1
ATOM 2964 N N . ARG A 1 375 ? 69.315 20.398 30.902 1.00 60.56 375 ARG A N 1
ATOM 2965 C CA . ARG A 1 375 ? 70.406 21.360 31.110 1.00 60.56 375 ARG A CA 1
ATOM 2966 C C . ARG A 1 375 ? 71.745 20.713 30.744 1.00 60.56 375 ARG A C 1
ATOM 2968 O O . ARG A 1 375 ? 72.084 19.667 31.293 1.00 60.56 375 ARG A O 1
ATOM 2975 N N . THR A 1 376 ? 72.540 21.367 29.899 1.00 56.81 376 THR A N 1
ATOM 2976 C CA . THR A 1 376 ? 73.920 20.980 29.523 1.00 56.81 376 THR A CA 1
ATOM 2977 C C . THR A 1 376 ? 74.926 21.181 30.674 1.00 56.81 376 THR A C 1
ATOM 2979 O O . THR A 1 376 ? 76.027 21.679 30.478 1.00 56.81 376 THR A O 1
ATOM 2982 N N . GLY A 1 377 ? 74.538 20.865 31.910 1.00 53.91 377 GLY A N 1
ATOM 2983 C CA . GLY A 1 377 ? 75.215 21.330 33.121 1.00 53.91 377 GLY A CA 1
ATOM 2984 C C . GLY A 1 377 ? 75.277 20.298 34.238 1.00 53.91 377 GLY A C 1
ATOM 2985 O O . GLY A 1 377 ? 74.977 20.630 35.381 1.00 53.91 377 GLY A O 1
ATOM 2986 N N . SER A 1 378 ? 75.666 19.059 33.934 1.00 44.19 378 SER A N 1
ATOM 2987 C CA . SER A 1 378 ? 76.229 18.163 34.948 1.00 44.19 378 SER A CA 1
ATOM 2988 C C . SER A 1 378 ? 77.633 17.758 34.515 1.00 44.19 378 SER A C 1
ATOM 2990 O O . SER A 1 378 ? 77.881 17.538 33.335 1.00 44.19 378 SER A O 1
ATOM 2992 N N . TYR A 1 379 ? 78.562 17.743 35.466 1.00 51.72 379 TYR A N 1
ATOM 2993 C CA . TYR A 1 379 ? 80.024 17.790 35.305 1.00 51.72 379 TYR A CA 1
ATOM 2994 C C . TYR A 1 379 ? 80.673 16.544 34.659 1.00 51.72 379 TYR A C 1
ATOM 2996 O O . TYR A 1 379 ? 81.875 16.322 34.780 1.00 51.72 379 TYR A O 1
ATOM 3004 N N . ILE A 1 380 ? 79.882 15.716 33.980 1.00 52.59 380 ILE A N 1
ATOM 3005 C CA . ILE A 1 380 ? 80.277 14.500 33.275 1.00 52.59 380 ILE A CA 1
ATOM 3006 C C . ILE A 1 380 ? 79.404 14.471 32.017 1.00 52.59 380 ILE A C 1
ATOM 3008 O O . ILE A 1 380 ? 78.183 14.479 32.131 1.00 52.59 380 ILE A O 1
ATOM 3012 N N . GLY A 1 381 ? 80.014 14.518 30.831 1.00 54.47 381 GLY A N 1
ATOM 3013 C CA . GLY A 1 381 ? 79.369 14.761 29.529 1.00 54.47 381 GLY A CA 1
ATOM 3014 C C . GLY A 1 381 ? 78.394 13.693 29.008 1.00 54.47 381 GLY A C 1
ATOM 3015 O O . GLY A 1 381 ? 78.380 13.429 27.809 1.00 54.47 381 GLY A O 1
ATOM 3016 N N . GLU A 1 382 ? 77.573 13.082 29.860 1.00 57.66 382 GLU A N 1
ATOM 3017 C CA . GLU A 1 382 ? 76.476 12.208 29.447 1.00 57.66 382 GLU A CA 1
ATOM 3018 C C . GLU A 1 382 ? 75.171 13.000 29.312 1.00 57.66 382 GLU A C 1
ATOM 3020 O O . GLU A 1 382 ? 74.590 13.489 30.282 1.00 57.66 382 GLU A O 1
ATOM 3025 N N . LEU A 1 383 ? 74.683 13.109 28.075 1.00 61.06 383 LEU A N 1
ATOM 3026 C CA . LEU A 1 383 ? 73.321 13.556 27.792 1.00 61.06 383 LEU A CA 1
ATOM 3027 C C . LEU A 1 383 ? 72.333 12.551 28.414 1.00 61.06 383 LEU A C 1
ATOM 3029 O O . LEU A 1 383 ? 72.397 11.355 28.132 1.00 61.06 383 LEU A O 1
ATOM 3033 N N . MET A 1 384 ? 71.402 13.036 29.240 1.00 64.88 384 MET A N 1
ATOM 3034 C CA . MET A 1 384 ? 70.416 12.209 29.958 1.00 64.88 384 MET A CA 1
ATOM 3035 C C . MET A 1 384 ? 69.535 11.367 29.005 1.00 64.88 384 MET A C 1
ATOM 3037 O O . MET A 1 384 ? 69.169 10.220 29.302 1.00 64.88 384 MET A O 1
ATOM 3041 N N . TYR A 1 385 ? 69.243 11.916 27.824 1.00 70.88 385 TYR A N 1
ATOM 3042 C CA . TYR A 1 385 ? 68.526 11.271 26.730 1.00 70.88 385 TYR A CA 1
ATOM 3043 C C . TYR A 1 385 ? 69.330 11.368 25.434 1.00 70.88 385 TYR A C 1
ATOM 3045 O O . TYR A 1 385 ? 69.796 12.446 25.064 1.00 70.88 385 TYR A O 1
ATOM 3053 N N . ARG A 1 386 ? 69.469 10.245 24.716 1.00 68.50 386 ARG A N 1
ATOM 3054 C CA . ARG A 1 386 ? 70.231 10.218 23.456 1.00 68.50 386 ARG A CA 1
ATOM 3055 C C . ARG A 1 386 ? 69.422 10.750 22.274 1.00 68.50 386 ARG A C 1
ATOM 3057 O O . ARG A 1 386 ? 69.979 11.437 21.437 1.00 68.50 386 ARG A O 1
ATOM 3064 N N . ASN A 1 387 ? 68.127 10.421 22.227 1.00 75.88 387 ASN A N 1
ATOM 3065 C CA . ASN A 1 387 ? 67.155 10.788 21.188 1.00 75.88 387 ASN A CA 1
ATOM 3066 C C . ASN A 1 387 ? 65.740 10.870 21.802 1.00 75.88 387 ASN A C 1
ATOM 3068 O O . ASN A 1 387 ? 65.485 10.255 22.840 1.00 75.88 387 ASN A O 1
ATOM 3072 N N . SER A 1 388 ? 64.780 11.513 21.125 1.00 77.94 388 SER A N 1
ATOM 3073 C CA . SER A 1 388 ? 63.377 11.608 21.585 1.00 77.94 388 SER A CA 1
ATOM 3074 C C . SER A 1 388 ? 62.725 10.244 21.858 1.00 77.94 388 SER A C 1
ATOM 3076 O O . SER A 1 388 ? 61.966 10.094 22.812 1.00 77.94 388 SER A O 1
ATOM 3078 N N . TRP A 1 389 ? 63.068 9.217 21.072 1.00 79.31 389 TRP A N 1
ATOM 3079 C CA . TRP A 1 389 ? 62.571 7.850 21.280 1.00 79.31 389 TRP A CA 1
ATOM 3080 C C . TRP A 1 389 ? 63.138 7.181 22.545 1.00 79.31 389 TRP A C 1
ATOM 3082 O O . TRP A 1 389 ? 62.434 6.436 23.228 1.00 79.31 389 TRP A O 1
ATOM 3092 N N . ASP A 1 390 ? 64.398 7.476 22.886 1.00 79.50 390 ASP A N 1
ATOM 3093 C CA . ASP A 1 390 ? 65.041 7.003 24.120 1.00 79.50 390 ASP A CA 1
ATOM 3094 C C . ASP A 1 390 ? 64.412 7.680 25.348 1.00 79.50 390 ASP A C 1
ATOM 3096 O O . ASP A 1 390 ? 64.133 7.020 26.348 1.00 79.50 390 ASP A O 1
ATOM 3100 N N . CYS A 1 391 ? 64.080 8.973 25.238 1.00 77.75 391 CYS A N 1
ATOM 3101 C CA . CYS A 1 391 ? 63.312 9.694 26.252 1.00 77.75 391 CYS A CA 1
ATOM 3102 C C . CYS A 1 391 ? 61.930 9.056 26.473 1.00 77.75 391 CYS A C 1
ATOM 3104 O O . CYS A 1 391 ? 61.622 8.652 27.593 1.00 77.75 391 CYS A O 1
ATOM 3106 N N . ALA A 1 392 ? 61.136 8.863 25.413 1.00 78.81 392 ALA A N 1
ATOM 3107 C CA . ALA A 1 392 ? 59.817 8.232 25.512 1.00 78.81 392 ALA A CA 1
ATOM 3108 C C . ALA A 1 392 ? 59.884 6.821 26.131 1.00 78.81 392 ALA A C 1
ATOM 3110 O O . ALA A 1 392 ? 59.115 6.498 27.038 1.00 78.81 392 ALA A O 1
ATOM 3111 N N . SER A 1 393 ? 60.849 6.002 25.700 1.00 80.62 393 SER A N 1
ATOM 3112 C CA . SER A 1 393 ? 61.031 4.631 26.197 1.00 80.62 393 SER A CA 1
ATOM 3113 C C . SER A 1 393 ? 61.416 4.589 27.678 1.00 80.62 393 SER A C 1
ATOM 3115 O O . SER A 1 393 ? 60.875 3.780 28.435 1.00 80.62 393 SER A O 1
ATOM 3117 N N . LYS A 1 394 ? 62.316 5.477 28.124 1.00 82.38 394 LYS A N 1
ATOM 3118 C CA . LYS A 1 394 ? 62.693 5.597 29.541 1.00 82.38 394 LYS A CA 1
ATOM 3119 C C . LYS A 1 394 ? 61.519 6.080 30.395 1.00 82.38 394 LYS A C 1
ATOM 3121 O O . LYS A 1 394 ? 61.293 5.518 31.464 1.00 82.38 394 LYS A O 1
ATOM 3126 N N . VAL A 1 395 ? 60.733 7.049 29.918 1.00 81.12 395 VAL A N 1
ATOM 3127 C CA . VAL A 1 395 ? 59.541 7.535 30.637 1.00 81.12 395 VAL A CA 1
ATOM 3128 C C . VAL A 1 395 ? 58.518 6.417 30.821 1.00 81.12 395 VAL A C 1
ATOM 3130 O O . VAL A 1 395 ? 58.076 6.185 31.942 1.00 81.12 395 VAL A O 1
ATOM 3133 N N . ILE A 1 396 ? 58.209 5.652 29.770 1.00 81.38 396 ILE A N 1
ATOM 3134 C CA . ILE A 1 396 ? 57.281 4.516 29.877 1.00 81.38 396 ILE A CA 1
ATOM 3135 C C . ILE A 1 396 ? 57.819 3.451 30.845 1.00 81.38 396 ILE A C 1
ATOM 3137 O O . ILE A 1 396 ? 57.056 2.896 31.632 1.00 81.38 396 ILE A O 1
ATOM 3141 N N . ARG A 1 397 ? 59.128 3.167 30.820 1.00 81.06 397 ARG A N 1
ATOM 3142 C CA . ARG A 1 397 ? 59.736 2.122 31.658 1.00 81.06 397 ARG A CA 1
ATOM 3143 C C . ARG A 1 397 ? 59.806 2.491 33.143 1.00 81.06 397 ARG A C 1
ATOM 3145 O O . ARG A 1 397 ? 59.692 1.599 33.977 1.00 81.06 397 ARG A O 1
ATOM 3152 N N . HIS A 1 398 ? 60.008 3.768 33.468 1.00 79.81 398 HIS A N 1
ATOM 3153 C CA . HIS A 1 398 ? 60.187 4.231 34.849 1.00 79.81 398 HIS A CA 1
ATOM 3154 C C . HIS A 1 398 ? 58.919 4.827 35.477 1.00 79.81 398 HIS A C 1
ATOM 3156 O O . HIS A 1 398 ? 58.712 4.670 36.676 1.00 79.81 398 HIS A O 1
ATOM 3162 N N . GLU A 1 399 ? 58.068 5.495 34.693 1.00 77.56 399 GLU A N 1
ATOM 3163 C CA . GLU A 1 399 ? 56.854 6.180 35.170 1.00 77.56 399 GLU A CA 1
ATOM 3164 C C . GLU A 1 399 ? 55.556 5.514 34.677 1.00 77.56 399 GLU A C 1
ATOM 3166 O O . GLU A 1 399 ? 54.463 5.880 35.112 1.00 77.56 399 GLU A O 1
ATOM 3171 N N . GLY A 1 400 ? 55.659 4.519 33.790 1.00 77.62 400 GLY A N 1
ATOM 3172 C CA . GLY A 1 400 ? 54.518 3.839 33.181 1.00 77.62 400 GLY A CA 1
ATOM 3173 C C . GLY A 1 400 ? 53.885 4.623 32.027 1.00 77.62 400 GLY A C 1
ATOM 3174 O O . GLY A 1 400 ? 54.222 5.774 31.753 1.00 77.62 400 GLY A O 1
ATOM 3175 N N . LEU A 1 401 ? 52.912 4.001 31.353 1.00 71.12 401 LEU A N 1
ATOM 3176 C CA . LEU A 1 401 ? 52.177 4.607 30.228 1.00 71.12 401 LEU A CA 1
ATOM 3177 C C . LEU A 1 401 ? 51.444 5.903 30.617 1.00 71.12 401 LEU A C 1
ATOM 3179 O O . LEU A 1 401 ? 51.368 6.832 29.817 1.00 71.12 401 LEU A O 1
ATOM 3183 N N . PHE A 1 402 ? 50.963 6.007 31.859 1.00 73.50 402 PHE A N 1
ATOM 3184 C CA . PHE A 1 402 ? 50.331 7.226 32.374 1.00 73.50 402 PHE A CA 1
ATOM 3185 C C . PHE A 1 402 ? 51.336 8.344 32.704 1.00 73.50 402 PHE A C 1
ATOM 3187 O O . PHE A 1 402 ? 50.940 9.505 32.806 1.00 73.50 402 PHE A O 1
ATOM 3194 N N . GLY A 1 403 ? 52.635 8.033 32.805 1.00 70.19 403 GLY A N 1
ATOM 3195 C CA . GLY A 1 403 ? 53.701 9.024 32.982 1.00 70.19 403 GLY A CA 1
ATOM 3196 C C . GLY A 1 403 ? 53.805 10.009 31.812 1.00 70.19 403 GLY A C 1
ATOM 3197 O O . GLY A 1 403 ? 54.088 11.187 32.024 1.00 70.19 403 GLY A O 1
ATOM 3198 N N . LEU A 1 404 ? 53.461 9.569 30.593 1.00 72.94 404 LEU A N 1
ATOM 3199 C CA . LEU A 1 404 ? 53.415 10.412 29.388 1.00 72.94 404 LEU A CA 1
ATOM 3200 C C . LEU A 1 404 ? 52.286 11.454 29.395 1.00 72.94 404 LEU A C 1
ATOM 3202 O O . LEU A 1 404 ? 52.309 12.368 28.578 1.00 72.94 404 LEU A O 1
ATOM 3206 N N . TYR A 1 405 ? 51.323 11.340 30.313 1.00 74.75 405 TYR A N 1
ATOM 3207 C CA . TYR A 1 405 ? 50.188 12.259 30.453 1.00 74.75 405 TYR A CA 1
ATOM 3208 C C . TYR A 1 405 ? 50.256 13.094 31.744 1.00 74.75 405 TYR A C 1
ATOM 3210 O O . TYR A 1 405 ? 49.330 13.845 32.072 1.00 74.75 405 TYR A O 1
ATOM 3218 N N . ARG A 1 406 ? 51.362 12.991 32.498 1.00 68.31 406 ARG A N 1
ATOM 3219 C CA . ARG A 1 406 ? 51.556 13.672 33.782 1.00 68.31 406 ARG A CA 1
ATOM 3220 C C . ARG A 1 406 ? 51.832 15.166 33.566 1.00 68.31 406 ARG A C 1
ATOM 3222 O O . ARG A 1 406 ? 52.974 15.580 33.414 1.00 68.31 406 ARG A O 1
ATOM 3229 N N . GLY A 1 407 ? 50.758 15.957 33.577 1.00 68.56 407 GLY A N 1
ATOM 3230 C CA . GLY A 1 407 ? 50.765 17.402 33.304 1.00 68.56 407 GLY A CA 1
ATOM 3231 C C . GLY A 1 407 ? 49.784 17.837 32.204 1.00 68.56 407 GLY A C 1
ATOM 3232 O O . GLY A 1 407 ? 49.768 19.009 31.832 1.00 68.56 407 GLY A O 1
ATOM 3233 N N . LEU A 1 408 ? 48.954 16.915 31.699 1.00 68.81 408 LEU A N 1
ATOM 3234 C CA . LEU A 1 408 ? 47.908 17.196 30.711 1.00 68.81 408 LEU A CA 1
ATOM 3235 C C . LEU A 1 408 ? 46.867 18.201 31.235 1.00 68.81 408 LEU A C 1
ATOM 3237 O O . LEU A 1 408 ? 46.349 19.014 30.477 1.00 68.81 408 LEU A O 1
ATOM 3241 N N . LEU A 1 409 ? 46.583 18.181 32.541 1.00 64.69 409 LEU A N 1
ATOM 3242 C CA . LEU A 1 409 ? 45.554 19.025 33.153 1.00 64.69 409 LEU A CA 1
ATOM 3243 C C . LEU A 1 409 ? 45.870 20.539 33.034 1.00 64.69 409 LEU A C 1
ATOM 3245 O O . LEU A 1 409 ? 45.011 21.262 32.533 1.00 64.69 409 LEU A O 1
ATOM 3249 N N . PRO A 1 410 ? 47.083 21.036 33.374 1.00 67.12 410 PRO A N 1
ATOM 3250 C CA . PRO A 1 410 ? 47.494 22.411 33.063 1.00 67.12 410 PRO A CA 1
ATOM 3251 C C . PRO A 1 410 ? 47.359 22.801 31.583 1.00 67.12 410 PRO A C 1
ATOM 3253 O O . PRO A 1 410 ? 46.907 23.903 31.282 1.00 67.12 410 PRO A O 1
ATOM 3256 N N . GLN A 1 411 ? 47.706 21.895 30.660 1.00 68.06 411 GLN A N 1
ATOM 3257 C CA . GLN A 1 411 ? 47.620 22.148 29.217 1.00 68.06 411 GLN A CA 1
ATOM 3258 C C . GLN A 1 411 ? 46.163 22.305 28.764 1.00 68.06 411 GLN A C 1
ATOM 3260 O O . GLN A 1 411 ? 45.833 23.230 28.027 1.00 68.06 411 GLN A O 1
ATOM 3265 N N . LEU A 1 412 ? 45.267 21.442 29.246 1.00 63.03 412 LEU A N 1
ATOM 3266 C CA . LEU A 1 412 ? 43.837 21.533 28.947 1.00 63.03 412 LEU A CA 1
ATOM 3267 C C . LEU A 1 412 ? 43.217 22.825 29.496 1.00 63.03 412 LEU A C 1
ATOM 3269 O O . LEU A 1 412 ? 42.407 23.450 28.815 1.00 63.03 412 LEU A O 1
ATOM 3273 N N . VAL A 1 413 ? 43.633 23.270 30.686 1.00 65.94 413 VAL A N 1
ATOM 3274 C CA . VAL A 1 413 ? 43.158 24.531 31.279 1.00 65.94 413 VAL A CA 1
ATOM 3275 C C . VAL A 1 413 ? 43.613 25.755 30.471 1.00 65.94 413 VAL A C 1
ATOM 3277 O O . VAL A 1 413 ? 42.863 26.722 30.390 1.00 65.94 413 VAL A O 1
ATOM 3280 N N . GLY A 1 414 ? 44.788 25.718 29.832 1.00 61.34 414 GLY A N 1
ATOM 3281 C CA . GLY A 1 414 ? 45.281 26.814 28.984 1.00 61.34 414 GLY A CA 1
ATOM 3282 C C . GLY A 1 414 ? 44.706 26.831 27.560 1.00 61.34 414 GLY A C 1
ATOM 3283 O O . GLY A 1 414 ? 44.407 27.895 27.023 1.00 61.34 414 GLY A O 1
ATOM 3284 N N . VAL A 1 415 ? 44.508 25.659 26.948 1.00 61.81 415 VAL A N 1
ATOM 3285 C CA . VAL A 1 415 ? 44.069 25.542 25.544 1.00 61.81 415 VAL A CA 1
ATOM 3286 C C . VAL A 1 415 ? 42.558 25.744 25.396 1.00 61.81 415 VAL A C 1
ATOM 3288 O O . VAL A 1 415 ? 42.106 26.325 24.407 1.00 61.81 415 VAL A O 1
ATOM 3291 N N . CYS A 1 416 ? 41.760 25.312 26.378 1.00 55.78 416 CYS A N 1
ATOM 3292 C CA . CYS A 1 416 ? 40.302 25.431 26.316 1.00 55.78 416 CYS A CA 1
ATOM 3293 C C . CYS A 1 416 ? 39.814 26.892 26.182 1.00 55.78 416 CYS A C 1
ATOM 3295 O O . CYS A 1 416 ? 38.991 27.129 25.297 1.00 55.78 416 CYS A O 1
ATOM 3297 N N . PRO A 1 417 ? 40.327 27.881 26.945 1.00 57.03 417 PRO A N 1
ATOM 3298 C CA . PRO A 1 417 ? 39.963 29.294 26.786 1.00 57.03 417 PRO A CA 1
ATOM 3299 C C . PRO A 1 417 ? 40.462 29.917 25.474 1.00 57.03 417 PRO A C 1
ATOM 3301 O O . PRO A 1 417 ? 39.729 30.667 24.833 1.00 57.03 417 PRO A O 1
ATOM 3304 N N . GLU A 1 418 ? 41.681 29.586 25.028 1.00 59.00 418 GLU A N 1
ATOM 3305 C CA . GLU A 1 418 ? 42.255 30.138 23.789 1.00 59.00 418 GLU A CA 1
ATOM 3306 C C . GLU A 1 418 ? 41.445 29.713 22.551 1.00 59.00 418 GLU A C 1
ATOM 3308 O O . GLU A 1 418 ? 41.161 30.523 21.664 1.00 59.00 418 GLU A O 1
ATOM 3313 N N . LYS A 1 419 ? 41.038 28.436 22.485 1.00 55.84 419 LYS A N 1
ATOM 3314 C CA . LYS A 1 419 ? 40.240 27.909 21.363 1.00 55.84 419 LYS A CA 1
ATOM 3315 C C . LYS A 1 419 ? 38.775 28.332 21.441 1.00 55.84 419 LYS A C 1
ATOM 3317 O O . LYS A 1 419 ? 38.169 28.585 20.401 1.00 55.84 419 LYS A O 1
ATOM 3322 N N . ALA A 1 420 ? 38.245 28.477 22.654 1.00 54.78 420 ALA A N 1
ATOM 3323 C CA . ALA A 1 420 ? 36.937 29.062 22.924 1.00 54.78 420 ALA A CA 1
ATOM 3324 C C . ALA A 1 420 ? 36.806 30.478 22.346 1.00 54.78 420 ALA A C 1
ATOM 3326 O O . ALA A 1 420 ? 35.877 30.734 21.587 1.00 54.78 420 ALA A O 1
ATOM 3327 N N . ILE A 1 421 ? 37.761 31.362 22.655 1.00 58.16 421 ILE A N 1
ATOM 3328 C CA . ILE A 1 421 ? 37.741 32.773 22.239 1.00 58.16 421 ILE A CA 1
ATOM 3329 C C . ILE A 1 421 ? 37.932 32.918 20.722 1.00 58.16 421 ILE A C 1
ATOM 3331 O O . ILE A 1 421 ? 37.240 33.713 20.090 1.00 58.16 421 ILE A O 1
ATOM 3335 N N . LYS A 1 422 ? 38.821 32.124 20.104 1.00 55.28 422 LYS A N 1
ATOM 3336 C CA . LYS A 1 422 ? 39.016 32.148 18.641 1.00 55.28 422 LYS A CA 1
ATOM 3337 C C . LYS A 1 422 ? 37.749 31.758 17.878 1.00 55.28 422 LYS A C 1
ATOM 3339 O O . LYS A 1 422 ? 37.440 32.382 16.870 1.00 55.28 422 LYS A O 1
ATOM 3344 N N . LEU A 1 423 ? 37.002 30.759 18.347 1.00 55.00 423 LEU A N 1
ATOM 3345 C CA . LEU A 1 423 ? 35.787 30.311 17.662 1.00 55.00 423 LEU A CA 1
ATOM 3346 C C . LEU A 1 423 ? 34.609 31.278 17.839 1.00 55.00 423 LEU A C 1
ATOM 3348 O O . LEU A 1 423 ? 33.859 31.463 16.883 1.00 55.00 423 LEU A O 1
ATOM 3352 N N . THR A 1 424 ? 34.470 31.939 18.995 1.00 55.16 424 THR A N 1
ATOM 3353 C CA . THR A 1 424 ? 33.448 32.985 19.190 1.00 55.16 424 THR A CA 1
ATOM 3354 C C . THR A 1 424 ? 33.775 34.281 18.444 1.00 55.16 424 THR A C 1
ATOM 3356 O O . THR A 1 424 ? 32.869 34.884 17.865 1.00 55.16 424 THR A O 1
ATOM 3359 N N . ALA A 1 425 ? 35.048 34.685 18.372 1.00 56.59 425 ALA A N 1
ATOM 3360 C CA . ALA A 1 425 ? 35.470 35.869 17.617 1.00 56.59 425 ALA A CA 1
ATOM 3361 C C . ALA A 1 425 ? 35.308 35.692 16.094 1.00 56.59 425 ALA A C 1
ATOM 3363 O O . ALA A 1 425 ? 34.858 36.613 15.414 1.00 56.59 425 ALA A O 1
ATOM 3364 N N . ILE A 1 426 ? 35.579 34.491 15.559 1.00 53.97 426 ILE A N 1
ATOM 3365 C CA . ILE A 1 426 ? 35.355 34.182 14.136 1.00 53.97 426 ILE A CA 1
ATOM 3366 C C . ILE A 1 426 ? 33.873 34.323 13.770 1.00 53.97 426 ILE A C 1
ATOM 3368 O O . ILE A 1 426 ? 33.564 34.826 12.695 1.00 53.97 426 ILE A O 1
ATOM 3372 N N . SER A 1 427 ? 32.940 33.936 14.645 1.00 50.09 427 SER A N 1
ATOM 3373 C CA . SER A 1 427 ? 31.509 34.141 14.382 1.00 50.09 427 SER A CA 1
ATOM 3374 C C . SER A 1 427 ? 31.117 35.619 14.311 1.00 50.09 427 SER A C 1
ATOM 3376 O O . SER A 1 427 ? 30.332 35.973 13.437 1.00 50.09 427 SER A O 1
ATOM 3378 N N . ASP A 1 428 ? 31.688 36.487 15.150 1.00 51.53 428 ASP A N 1
ATOM 3379 C CA . ASP A 1 428 ? 31.379 37.924 15.127 1.00 51.53 428 ASP A CA 1
ATOM 3380 C C . ASP A 1 428 ? 31.990 38.620 13.892 1.00 51.53 428 ASP A C 1
ATOM 3382 O O . ASP A 1 428 ? 31.363 39.468 13.252 1.00 51.53 428 ASP A O 1
ATOM 3386 N N . GLU A 1 429 ? 33.183 38.187 13.465 1.00 53.34 429 GLU A N 1
ATOM 3387 C CA . GLU A 1 429 ? 33.879 38.733 12.295 1.00 53.34 429 GLU A CA 1
ATOM 3388 C C . GLU A 1 429 ? 33.335 38.203 10.953 1.00 53.34 429 GLU A C 1
ATOM 3390 O O . GLU A 1 429 ? 33.255 38.955 9.980 1.00 53.34 429 GLU A O 1
ATOM 3395 N N . VAL A 1 430 ? 32.903 36.936 10.883 1.00 50.62 430 VAL A N 1
ATOM 3396 C CA . VAL A 1 430 ? 32.237 36.343 9.702 1.00 50.62 430 VAL A CA 1
ATOM 3397 C C . VAL A 1 430 ? 30.848 36.949 9.502 1.00 50.62 430 VAL A C 1
ATOM 3399 O O . VAL A 1 430 ? 30.459 37.230 8.367 1.00 50.62 430 VAL A O 1
ATOM 3402 N N . VAL A 1 431 ? 30.129 37.234 10.592 1.00 51.53 431 VAL A N 1
ATOM 3403 C CA . VAL A 1 431 ? 28.867 37.982 10.550 1.00 51.53 431 VAL A CA 1
ATOM 3404 C C . VAL A 1 431 ? 29.127 39.418 10.080 1.00 51.53 431 VAL A C 1
ATOM 3406 O O . VAL A 1 431 ? 28.521 39.846 9.097 1.00 51.53 431 VAL A O 1
ATOM 3409 N N . ARG A 1 432 ? 30.107 40.134 10.654 1.00 47.81 432 ARG A N 1
ATOM 3410 C CA . ARG A 1 432 ? 30.494 41.486 10.193 1.00 47.81 432 ARG A CA 1
ATOM 3411 C C . ARG A 1 432 ? 30.943 41.539 8.728 1.00 47.81 432 ARG A C 1
ATOM 3413 O O . ARG A 1 432 ? 30.589 42.487 8.025 1.00 47.81 432 ARG A O 1
ATOM 3420 N N . LYS A 1 433 ? 31.696 40.545 8.238 1.00 43.28 433 LYS A N 1
ATOM 3421 C CA . LYS A 1 433 ? 32.150 40.475 6.833 1.00 43.28 433 LYS A CA 1
ATOM 3422 C C . LYS A 1 433 ? 31.010 40.157 5.858 1.00 43.28 433 LYS A C 1
ATOM 3424 O O . LYS A 1 433 ? 31.017 40.705 4.757 1.00 43.28 433 LYS A O 1
ATOM 3429 N N . SER A 1 434 ? 30.005 39.372 6.260 1.00 45.72 434 SER A N 1
ATOM 3430 C CA . SER A 1 434 ? 28.771 39.189 5.473 1.00 45.72 434 SER A CA 1
ATOM 3431 C C . SER A 1 434 ? 27.929 40.469 5.392 1.00 45.72 434 SER A C 1
ATOM 3433 O O . SER A 1 434 ? 27.356 40.753 4.340 1.00 45.72 434 SER A O 1
ATOM 3435 N N . PHE A 1 435 ? 27.918 41.296 6.445 1.00 45.28 435 PHE A N 1
ATOM 3436 C CA . PHE A 1 435 ? 27.221 42.589 6.437 1.00 45.28 435 PHE A CA 1
ATOM 3437 C C . PHE A 1 435 ? 27.950 43.676 5.625 1.00 45.28 435 PHE A C 1
ATOM 3439 O O . PHE A 1 435 ? 27.298 44.443 4.922 1.00 45.28 435 PHE A O 1
ATOM 3446 N N . LYS A 1 436 ? 29.292 43.711 5.612 1.00 42.16 436 LYS A N 1
ATOM 3447 C CA . LYS A 1 436 ? 30.058 44.678 4.793 1.00 42.16 436 LYS A CA 1
ATOM 3448 C C . LYS A 1 436 ? 30.007 44.419 3.276 1.00 42.16 436 LYS A C 1
ATOM 3450 O O . LYS A 1 436 ? 30.353 45.315 2.512 1.00 42.16 436 LYS A O 1
ATOM 3455 N N . LYS A 1 437 ? 29.575 43.234 2.821 1.00 39.94 437 LYS A N 1
ATOM 3456 C CA . LYS A 1 437 ? 29.506 42.873 1.388 1.00 39.94 437 LYS A CA 1
ATOM 3457 C C . LYS A 1 437 ? 28.156 43.205 0.721 1.00 39.94 437 LYS A C 1
ATOM 3459 O O . LYS A 1 437 ? 28.051 43.106 -0.497 1.00 39.94 437 LYS A O 1
ATOM 3464 N N . THR A 1 438 ? 27.160 43.654 1.491 1.00 42.03 438 THR A N 1
ATOM 3465 C CA . THR A 1 438 ? 25.806 43.996 1.010 1.00 42.03 438 THR A CA 1
ATOM 3466 C C . THR A 1 438 ? 25.534 45.480 1.275 1.00 42.03 438 THR A C 1
ATOM 3468 O O . THR A 1 438 ? 24.845 45.846 2.220 1.00 42.03 438 THR A O 1
ATOM 3471 N N . GLY A 1 439 ? 26.198 46.337 0.496 1.00 31.98 439 GLY A N 1
ATOM 3472 C CA . GLY A 1 439 ? 26.366 47.763 0.770 1.00 31.98 439 GLY A CA 1
ATOM 3473 C C . GLY A 1 439 ? 25.089 48.568 1.038 1.00 31.98 439 GLY A C 1
ATOM 3474 O O . GLY A 1 439 ? 24.161 48.576 0.234 1.00 31.98 439 GLY A O 1
ATOM 3475 N N . ILE A 1 440 ? 25.137 49.354 2.116 1.00 31.33 440 ILE A N 1
ATOM 3476 C CA . ILE A 1 440 ? 24.513 50.676 2.217 1.00 31.33 440 ILE A CA 1
ATOM 3477 C C . ILE A 1 440 ? 25.583 51.602 2.799 1.00 31.33 440 ILE A C 1
ATOM 3479 O O . ILE A 1 440 ? 26.133 51.342 3.868 1.00 31.33 440 ILE A O 1
ATOM 3483 N N . SER A 1 441 ? 25.916 52.647 2.047 1.00 29.94 441 SER A N 1
ATOM 3484 C CA . SER A 1 441 ? 26.854 53.688 2.453 1.00 29.94 441 SER A CA 1
ATOM 3485 C C . SER A 1 441 ? 26.121 54.783 3.234 1.00 29.94 441 SER A C 1
ATOM 3487 O O . SER A 1 441 ? 25.011 55.159 2.861 1.00 29.94 441 SER A O 1
ATOM 3489 N N . ASN A 1 442 ? 26.835 55.338 4.216 1.00 28.25 442 ASN A N 1
ATOM 3490 C CA . ASN A 1 442 ? 26.714 56.665 4.837 1.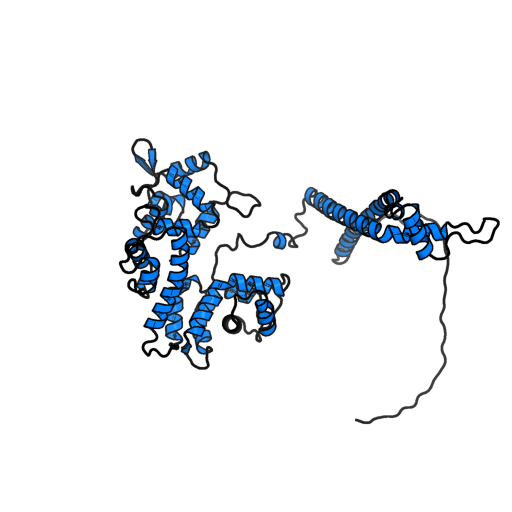00 28.25 442 ASN A CA 1
ATOM 3491 C C . ASN A 1 442 ? 26.068 56.790 6.230 1.00 28.25 442 ASN A C 1
ATOM 3493 O O . ASN A 1 442 ? 24.968 56.318 6.494 1.00 28.25 442 ASN A O 1
ATOM 3497 N N . ALA A 1 443 ? 26.778 57.607 7.023 1.00 28.52 443 ALA A N 1
ATOM 3498 C CA . ALA A 1 443 ? 26.416 58.299 8.260 1.00 28.52 443 ALA A CA 1
ATOM 3499 C C . ALA A 1 443 ? 26.619 57.549 9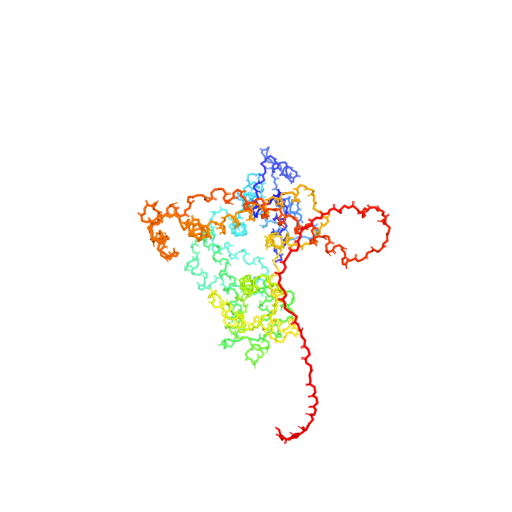.589 1.00 28.52 443 ALA A C 1
ATOM 3501 O O . ALA A 1 443 ? 25.661 57.159 10.247 1.00 28.52 443 ALA A O 1
ATOM 3502 N N . LEU A 1 444 ? 27.885 57.458 10.013 1.00 26.67 444 LEU A N 1
ATOM 3503 C CA . LEU A 1 444 ? 28.351 57.880 11.345 1.00 26.67 444 LEU A CA 1
ATOM 3504 C C . LEU A 1 444 ? 29.890 57.842 11.355 1.00 26.67 444 LEU A C 1
ATOM 3506 O O . LEU A 1 444 ? 30.506 56.863 11.766 1.00 26.67 444 LEU A O 1
ATOM 3510 N N . ASP A 1 445 ? 30.494 58.916 10.845 1.00 30.11 445 ASP A N 1
ATOM 3511 C CA . ASP A 1 445 ? 31.818 59.349 11.297 1.00 30.11 445 ASP A CA 1
ATOM 3512 C C . ASP A 1 445 ? 31.676 59.862 12.734 1.00 30.11 445 ASP A C 1
ATOM 3514 O O . ASP A 1 445 ? 30.776 60.662 12.999 1.00 30.11 445 ASP A O 1
ATOM 3518 N N . ALA A 1 446 ? 32.559 59.423 13.634 1.00 26.70 446 ALA A N 1
ATOM 3519 C CA . ALA A 1 446 ? 33.353 60.292 14.511 1.00 26.70 446 ALA A CA 1
ATOM 3520 C C . ALA A 1 446 ? 34.004 59.483 15.647 1.00 26.70 446 ALA A C 1
ATOM 3522 O O . ALA A 1 446 ? 33.312 58.992 16.535 1.00 26.70 446 ALA A O 1
ATOM 3523 N N . GLY A 1 447 ? 35.339 59.468 15.653 1.00 27.11 447 GLY A N 1
ATOM 3524 C CA . GLY A 1 447 ? 36.147 59.364 16.870 1.00 27.11 447 GLY A CA 1
ATOM 3525 C C . GLY A 1 447 ? 36.591 57.960 17.268 1.00 27.11 447 GLY A C 1
ATOM 3526 O O . GLY A 1 447 ? 35.848 57.249 17.927 1.00 27.11 447 GLY A O 1
ATOM 3527 N N . GLU A 1 448 ? 37.820 57.596 16.902 1.00 30.67 448 GLU A N 1
ATOM 3528 C CA . GLU A 1 448 ? 38.927 57.332 17.846 1.00 30.67 448 GLU A CA 1
ATOM 3529 C C . GLU A 1 448 ? 40.101 56.698 17.079 1.00 30.67 448 GLU A C 1
ATOM 3531 O O . GLU A 1 448 ? 40.329 55.492 17.114 1.00 30.67 448 GLU A O 1
ATOM 3536 N N . ASP A 1 449 ? 40.848 57.548 16.367 1.00 29.67 449 ASP A N 1
ATOM 3537 C CA . ASP A 1 449 ? 42.293 57.371 16.229 1.00 29.67 449 ASP A CA 1
ATOM 3538 C C . ASP A 1 449 ? 42.917 57.961 17.501 1.00 29.67 449 ASP A C 1
ATOM 3540 O O . ASP A 1 449 ? 42.756 59.154 17.748 1.00 29.67 449 ASP A O 1
ATOM 3544 N N . ASP A 1 450 ? 43.519 57.110 18.335 1.00 28.20 450 ASP A N 1
ATOM 3545 C CA . ASP A 1 450 ? 44.706 57.370 19.175 1.00 28.20 450 ASP A CA 1
ATOM 3546 C C . ASP A 1 450 ? 44.731 56.433 20.391 1.00 28.20 450 ASP A C 1
ATOM 3548 O O . ASP A 1 450 ? 44.212 56.730 21.465 1.00 28.20 450 ASP A O 1
ATOM 3552 N N . MET A 1 451 ? 45.413 55.301 20.230 1.00 27.53 451 MET A N 1
ATOM 3553 C CA . MET A 1 451 ? 46.329 54.757 21.239 1.00 27.53 451 MET A CA 1
ATOM 3554 C C . MET A 1 451 ? 47.148 53.654 20.539 1.00 27.53 451 MET A C 1
ATOM 3556 O O . MET A 1 451 ? 46.652 52.556 20.315 1.00 27.53 451 MET A O 1
ATOM 3560 N N . LEU A 1 452 ? 48.331 53.936 19.971 1.00 25.91 452 LEU A N 1
ATOM 3561 C CA . LEU A 1 452 ? 49.612 54.053 20.697 1.00 25.91 452 LEU A CA 1
ATOM 3562 C C . LEU A 1 452 ? 49.701 52.972 21.790 1.00 25.91 452 LEU A C 1
ATOM 3564 O O . LEU A 1 452 ? 48.898 52.967 22.711 1.00 25.91 452 LEU A O 1
ATOM 3568 N N . TRP A 1 453 ? 50.639 52.033 21.811 1.00 23.89 453 TRP A N 1
ATOM 3569 C CA . TRP A 1 453 ? 52.007 51.984 21.305 1.00 23.89 453 TRP A CA 1
ATOM 3570 C C . TRP A 1 453 ? 52.467 50.522 21.445 1.00 23.89 453 TRP A C 1
ATOM 3572 O O . TRP A 1 453 ? 51.996 49.818 22.339 1.00 23.89 453 TRP A O 1
ATOM 3582 N N . GLY A 1 454 ? 53.510 50.145 20.709 1.00 24.58 454 GLY A N 1
ATOM 3583 C CA . GLY A 1 454 ? 54.595 49.409 21.360 1.00 24.58 454 GLY A CA 1
ATOM 3584 C C . GLY A 1 454 ? 54.925 48.033 20.817 1.00 24.58 454 GLY A C 1
ATOM 3585 O O . GLY A 1 454 ? 54.425 47.047 21.343 1.00 24.58 454 GLY A O 1
ATOM 3586 N N . ALA A 1 455 ? 55.920 48.049 19.923 1.00 27.77 455 ALA A N 1
ATOM 3587 C CA . ALA A 1 455 ? 57.089 47.167 19.938 1.00 27.77 455 ALA A CA 1
ATOM 3588 C C . ALA A 1 455 ? 56.854 45.689 19.561 1.00 27.77 455 ALA A C 1
ATOM 3590 O O . ALA A 1 455 ? 55.877 45.061 19.942 1.00 27.77 455 ALA A O 1
ATOM 3591 N N . ASP A 1 456 ? 57.742 45.024 18.844 1.00 26.75 456 ASP A N 1
ATOM 3592 C CA . ASP A 1 456 ? 59.011 45.416 18.246 1.00 26.75 456 ASP A CA 1
ATOM 3593 C C . ASP A 1 456 ? 59.330 44.368 17.180 1.00 26.75 456 ASP A C 1
ATOM 3595 O O . ASP A 1 456 ? 58.812 43.245 17.202 1.00 26.75 456 ASP A O 1
ATOM 3599 N N . ASP A 1 457 ? 60.202 44.783 16.280 1.00 26.31 457 ASP A N 1
ATOM 3600 C CA . ASP A 1 457 ? 60.789 44.046 15.179 1.00 26.31 457 ASP A CA 1
ATOM 3601 C C . ASP A 1 457 ? 61.463 42.724 15.587 1.00 26.31 457 ASP A C 1
ATOM 3603 O O . ASP A 1 457 ? 62.005 42.572 16.683 1.00 26.31 457 ASP A O 1
ATOM 3607 N N . SER A 1 458 ? 61.506 41.767 14.659 1.00 26.50 458 SER A N 1
ATOM 3608 C CA . SER A 1 458 ? 62.780 41.332 14.060 1.00 26.50 458 SER A CA 1
ATOM 3609 C C . SER A 1 458 ? 62.574 40.172 13.080 1.00 26.50 458 SER A C 1
ATOM 3611 O O . SER A 1 458 ? 62.159 39.068 13.431 1.00 26.50 458 SER A O 1
ATOM 3613 N N . ASP A 1 459 ? 62.900 40.497 11.832 1.00 25.06 459 ASP A N 1
ATOM 3614 C CA . ASP A 1 459 ? 63.810 39.764 10.957 1.00 25.06 459 ASP A CA 1
ATOM 3615 C C . ASP A 1 459 ? 63.418 38.355 10.496 1.00 25.06 459 ASP A C 1
ATOM 3617 O O . ASP A 1 459 ? 63.543 37.352 11.194 1.00 25.06 459 ASP A O 1
ATOM 3621 N N . THR A 1 460 ? 63.156 38.231 9.196 1.00 28.48 460 THR A N 1
ATOM 3622 C CA . THR A 1 460 ? 64.272 37.860 8.310 1.00 28.48 460 THR A CA 1
ATOM 3623 C C . THR A 1 460 ? 63.941 38.117 6.845 1.00 28.48 460 THR A C 1
ATOM 3625 O O . THR A 1 460 ? 62.976 37.610 6.276 1.00 28.48 460 THR A O 1
ATOM 3628 N N . GLU A 1 461 ? 64.801 38.956 6.286 1.00 26.09 461 GLU A N 1
ATOM 3629 C CA . GLU A 1 461 ? 65.048 39.271 4.891 1.00 26.09 461 GLU A CA 1
ATOM 3630 C C . GLU A 1 461 ? 65.125 38.017 4.003 1.00 26.09 461 GLU A C 1
ATOM 3632 O O . GLU A 1 461 ? 65.684 36.990 4.392 1.00 26.09 461 GLU A O 1
ATOM 3637 N N . ASN A 1 462 ? 64.687 38.141 2.750 1.00 26.61 462 ASN A N 1
ATOM 3638 C CA . ASN A 1 462 ? 65.686 38.100 1.687 1.00 26.61 462 ASN A CA 1
ATOM 3639 C C . ASN A 1 462 ? 65.175 38.814 0.436 1.00 26.61 462 ASN A C 1
ATOM 3641 O O . ASN A 1 462 ? 64.147 38.457 -0.144 1.00 26.61 462 ASN A O 1
ATOM 3645 N N . GLU A 1 463 ? 65.914 39.849 0.066 1.00 27.02 463 GLU A N 1
ATOM 3646 C CA . GLU A 1 463 ? 65.706 40.679 -1.103 1.00 27.02 463 GLU A CA 1
ATOM 3647 C C . GLU A 1 463 ? 66.024 39.910 -2.405 1.00 27.02 463 GLU A C 1
ATOM 3649 O O . GLU A 1 463 ? 66.976 39.139 -2.508 1.00 27.02 463 GLU A O 1
ATOM 3654 N N . SER A 1 464 ? 65.219 40.182 -3.433 1.00 27.69 464 SER A N 1
ATOM 3655 C CA . SER A 1 464 ? 65.608 40.311 -4.853 1.00 27.69 464 SER A CA 1
ATOM 3656 C C . SER A 1 464 ? 66.887 41.177 -5.011 1.00 27.69 464 SER A C 1
ATOM 3658 O O . SER A 1 464 ? 67.103 41.965 -4.094 1.00 27.69 464 SER A O 1
ATOM 3660 N N . PRO A 1 465 ? 67.651 41.246 -6.141 1.00 36.78 465 PRO A N 1
ATOM 3661 C CA . PRO A 1 465 ? 67.057 41.605 -7.444 1.00 36.78 465 PRO A CA 1
ATOM 3662 C C . PRO A 1 465 ? 67.913 41.365 -8.733 1.00 36.78 465 PRO A C 1
ATOM 3664 O O . PRO A 1 465 ? 69.005 40.822 -8.671 1.00 36.78 465 PRO A O 1
ATOM 3667 N N . LEU A 1 466 ? 67.382 41.844 -9.878 1.00 25.03 466 LEU A N 1
ATOM 3668 C CA . LEU A 1 466 ? 68.037 42.189 -11.172 1.00 25.03 466 LEU A CA 1
ATOM 3669 C C . LEU A 1 466 ? 68.732 41.032 -11.937 1.00 25.03 466 LEU A C 1
ATOM 3671 O O . LEU A 1 466 ? 69.547 40.312 -11.388 1.00 25.03 466 LEU A O 1
ATOM 3675 N N . GLY A 1 467 ? 68.485 40.743 -13.216 1.00 24.84 467 GLY A N 1
ATOM 3676 C CA . GLY A 1 467 ? 68.038 41.569 -14.335 1.00 24.84 467 GLY A CA 1
ATOM 3677 C C . GLY A 1 467 ? 69.214 41.743 -15.296 1.00 24.84 467 GLY A C 1
ATOM 3678 O O . GLY A 1 467 ? 70.048 42.580 -15.004 1.00 24.84 467 GLY A O 1
ATOM 3679 N N . GLU A 1 468 ? 69.271 40.973 -16.391 1.00 26.89 468 GLU A N 1
ATOM 3680 C CA . GLU A 1 468 ? 70.164 41.198 -17.545 1.00 26.89 468 GLU A CA 1
ATOM 3681 C C . GLU A 1 468 ? 69.599 40.497 -18.808 1.00 26.89 468 GLU A C 1
ATOM 3683 O O . GLU A 1 468 ? 69.384 39.286 -18.827 1.00 26.89 468 GLU A O 1
ATOM 3688 N N . ASP A 1 469 ? 69.271 41.332 -19.798 1.00 26.34 469 ASP A N 1
ATOM 3689 C CA . ASP A 1 469 ? 69.606 41.277 -21.232 1.00 26.34 469 ASP A CA 1
ATOM 3690 C C . ASP A 1 469 ? 69.179 40.131 -22.188 1.00 26.34 469 ASP A C 1
ATOM 3692 O O . ASP A 1 469 ? 69.625 38.993 -22.125 1.00 26.34 469 ASP A O 1
ATOM 3696 N N . GLU A 1 470 ? 68.368 40.568 -23.168 1.00 25.03 470 GLU A N 1
ATOM 3697 C CA . GLU A 1 470 ? 68.502 40.452 -24.639 1.00 25.03 470 GLU A CA 1
ATOM 3698 C C . GLU A 1 470 ? 68.567 39.113 -25.426 1.00 25.03 470 GLU A C 1
ATOM 3700 O O . GLU A 1 470 ? 69.235 38.149 -25.080 1.00 25.03 470 GLU A O 1
ATOM 3705 N N . CYS A 1 471 ? 67.962 39.208 -26.632 1.00 24.81 471 CYS A N 1
ATOM 3706 C CA . CYS A 1 471 ? 68.107 38.413 -27.876 1.00 24.81 471 CYS A CA 1
ATOM 3707 C C . CYS A 1 471 ? 67.503 36.988 -27.899 1.00 24.81 471 CYS A C 1
ATOM 3709 O O . CYS A 1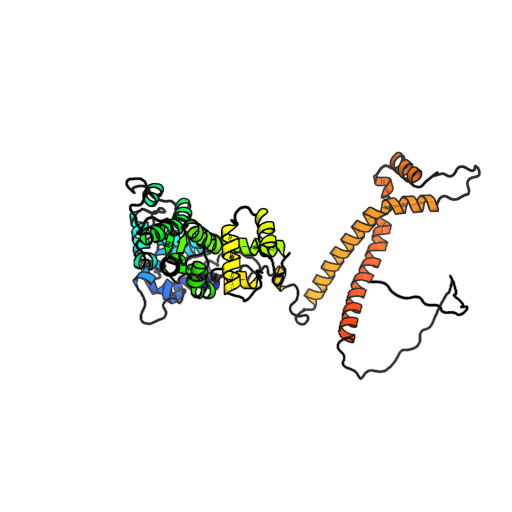 471 ? 67.993 36.076 -27.254 1.00 24.81 471 CYS A O 1
ATOM 3711 N N . VAL A 1 472 ? 66.340 36.742 -28.529 1.00 26.80 472 VAL A N 1
ATOM 3712 C CA . VAL A 1 472 ? 65.992 36.674 -29.981 1.00 26.80 472 VAL A CA 1
ATOM 3713 C C . VAL A 1 472 ? 66.674 35.528 -30.753 1.00 26.80 472 VAL A C 1
ATOM 3715 O O . VAL A 1 472 ? 67.893 35.412 -30.725 1.00 26.80 472 VAL A O 1
ATOM 3718 N N . ILE A 1 473 ? 65.822 34.793 -31.500 1.00 28.19 473 ILE A N 1
ATOM 3719 C CA . ILE A 1 473 ? 65.984 33.818 -32.618 1.00 28.19 473 ILE A CA 1
ATOM 3720 C C . ILE A 1 473 ? 65.243 32.518 -32.233 1.00 28.19 473 ILE A C 1
ATOM 3722 O O . ILE A 1 473 ? 65.700 31.775 -31.374 1.00 28.19 473 ILE A O 1
ATOM 3726 N N . SER A 1 474 ? 63.952 32.356 -32.552 1.00 27.77 474 SER A N 1
ATOM 3727 C CA . SER A 1 474 ? 63.340 31.963 -33.843 1.00 27.77 474 SER A CA 1
ATOM 3728 C C . SER A 1 474 ? 63.791 30.598 -34.370 1.00 27.77 474 SER A C 1
ATOM 3730 O O . SER A 1 474 ? 64.972 30.410 -34.628 1.00 27.77 474 SER A O 1
ATOM 3732 N N . ASP A 1 475 ? 62.823 29.684 -34.500 1.00 28.97 475 ASP A N 1
ATOM 3733 C CA . ASP A 1 475 ? 62.557 28.791 -35.650 1.00 28.97 475 ASP A CA 1
ATOM 3734 C C . ASP A 1 475 ? 61.514 27.755 -35.170 1.00 28.97 475 ASP A C 1
ATOM 3736 O O . ASP A 1 475 ? 61.755 26.994 -34.238 1.00 28.97 475 ASP A O 1
ATOM 3740 N N . SER A 1 476 ? 60.227 27.939 -35.482 1.00 30.36 476 SER A N 1
ATOM 3741 C CA . SER A 1 476 ? 59.529 27.565 -36.727 1.00 30.36 476 SER A CA 1
ATOM 3742 C C . SER A 1 476 ? 59.266 26.059 -36.853 1.00 30.36 476 SER A C 1
ATOM 3744 O O . SER A 1 476 ? 60.186 25.280 -37.068 1.00 30.36 476 SER A O 1
ATOM 3746 N N . ASP A 1 477 ? 57.974 25.738 -36.751 1.00 30.33 477 ASP A N 1
ATOM 3747 C CA . ASP A 1 477 ? 57.192 24.756 -37.510 1.00 30.33 477 ASP A CA 1
ATOM 3748 C C . ASP A 1 477 ? 57.704 23.320 -37.687 1.00 30.33 477 ASP A C 1
ATOM 3750 O O . ASP A 1 477 ? 58.669 23.070 -38.401 1.00 30.33 477 ASP A O 1
ATOM 3754 N N . SER A 1 478 ? 56.889 22.364 -37.223 1.00 32.16 478 SER A N 1
ATOM 3755 C CA . SER A 1 478 ? 56.246 21.398 -38.130 1.00 32.16 478 SER A CA 1
ATOM 3756 C C . SER A 1 478 ? 55.221 20.521 -37.396 1.00 32.16 478 SER A C 1
ATOM 3758 O O . SER A 1 478 ? 55.603 19.764 -36.505 1.00 32.16 478 SER A O 1
ATOM 3760 N N . GLU A 1 479 ? 53.977 20.630 -37.881 1.00 35.22 479 GLU A N 1
ATOM 3761 C CA . GLU A 1 479 ? 52.850 19.665 -37.885 1.00 35.22 479 GLU A CA 1
ATOM 3762 C C . GLU A 1 479 ? 52.090 19.318 -36.594 1.00 35.22 479 GLU A C 1
ATOM 3764 O O . GLU A 1 479 ? 52.670 18.788 -35.621 1.00 35.22 479 GLU A O 1
#

Secondary structure (DSSP, 8-state):
--THHHHHHHHHHS--S-SSSSPPPPPHHHHHHHHHHH--EEETTEEEB-HHIIIIIIS----SSS--HHHHHHHHTTT-SS-SSSB-HHHHHHHHHHHTSTTHHHHHHHHHH-SS-SSSB-HHHHHHHHHHSHHHHHS---TTSHHHHHHH-TTS---B-HHHHHHHHHHHHHHHHHHHHHHH-TT-SSEEEHHHHHHHHHHHSGGG--HHHHHHHHHHHHHGGGTTEEEHHHHHHHHHHHHTHHHHHHHHHHHTTT-TT--EEHHHHHHHHTTSTTS-HHHHHHHHHHHHHHS--SSEE-HHHHHHHS---TTTTTSS-HHHHSSSS-SS---HHHHHHHHHHHHHHHHHHHHHHHHHHHHHHHHHHHHHT--S-SSS---S-SSHHHHHHHHHHHH-GGGGGTTHHHHHHHHHHHHHHHHHHHHHHHHHHHHHTS-----------------------------------------

Organism: Rhipicephalus microplus (NCBI:txid6941)

Sequence (479 aa):
MEDYGLLSLLLSRASCEGSQQYIRRADSDRLREVFDKYASVQKDGSNYMTPNDFVRGFLGLYEGPQYNQQAVNMLGSILDTSKDGLISFMEFQAFEGVLCQPDALYKAAFQMFDTNGSGSITHDEFEDIIKKTTLYGKIPFDFKSDFMTLHFGADHARTVSYAEFSQLLHDFHEEHAVQAFKQYDKKRSGAIAAMDFNDIMVSVKSHLLSEDVKKNLVAVAGSASGGHQVTFPYFMAFNSLLNNMELVKKIYLNFTKGNSSLEVTKEEFLYAAQQMSQVTPLEIDILFQLSGFLHQSTGRVTYEDLERIAPYRPTRFLSRPIAEVKAVKSPDERGFGVQILESAYRFTLGSIAGAAGATVVYPIDLVKTRMQNQRTGSYIGELMYRNSWDCASKVIRHEGLFGLYRGLLPQLVGVCPEKAIKLTAISDEVVRKSFKKTGISNALDAGEDDMLWGADDSDTENESPLGEDECVISDSDSE

pLDDT: mean 73.58, std 21.87, range [23.89, 96.56]

InterPro domains:
  IPR002048 EF-hand domain [PF00036] (107-132)
  IPR002048 EF-hand domain [PF13202] (79-95)
  IPR002048 EF-hand domain [PS50222] (101-136)
  IPR002048 EF-hand domain [PS50222] (172-207)
  IPR002048 EF-hand domain [SM00054] (71-99)
  IPR002048 EF-hand domain [SM00054] (105-133)
  IPR002048 EF-hand domain [SM00054] (176-204)
  IPR011992 EF-hand domain pair [SSF47473] (25-170)
  IPR011992 EF-hand domain pair [SSF47473] (147-271)
  IPR018108 Mitochondrial carrier protein, transmembrane region [PF00153] (344-426)
  IPR018108 Mitochondrial carrier protein, transmembrane region [PS50920] (341-432)
  IPR018247 EF-Hand 1, calcium-binding site [PS00018] (114-126)
  IPR023395 Mitochondrial carrier protein domain superfamily [G3DSA:1.50.40.10] (296-450)
  IPR023395 Mitochondrial carrier protein domain superfamily [SSF103506] (342-425)
  IPR039800 Calcium uptake protein 1/2/3 [PTHR12294] (24-290)

Foldseek 3Di:
DVCLVQLLLVLVVQDDDDDDLFRDQDDLVVLVVLQVVQFPDADPNFTWHALCSVVCVVSVPPVDPDDDVVVSQLLSQLLVLVLPRIHGSVSSSVLSVLSRDPVSVLSSVQSSLPNVNPQWHALVSVQVSVCPDQLCVLPNDDCQDVLVCVLQNNVSPRIHHSVRVVVSVVVVLVVSLVVLQVVQPPVPPQKHALVSLLSSCCRRVVQLFFPLCNVCSQVLCCPPPVHRMDGNVLSSLCSLLSVCLVVLLVLVCVLVVNPQADWDALVSSVVSCVVVVSHDSSNSVSLQSSLCSSDVDPRTDGNVSSVRNHRDNSVPPSPDPCVVVVPDDDPPPDDPVNVVVVLVVVLVVQLVVQLVVLQVCQLVVLLVVVQVPQDCDDPDRDRPAPDSVSSSVVQCVPVNPCSSCVCSVVVSVVRSVVSSVVVVVCVVVVVVVVVVVPDDDDDDDDDDDDDDDDDDDDDDDDDDDDDDDDDDDDDDDDD